Protein AF-A0A6P2ASH5-F1 (afdb_monomer)

Nearest PDB structures (foldseek):
  7k5j-assembly4_K  TM=8.469E-01  e=1.329E-07  Saccharomyces cerevisiae S288C
  7k5j-assembly8_A  TM=7.731E-01  e=1.061E-07  Saccharomyces cerevisiae S288C
  4nnj-assembly1_C  TM=7.792E-01  e=5.738E-07  Saccharomyces cerevisiae S288C
  5tr4-assembly2_C  TM=7.920E-01  e=8.508E-07  Saccharomyces cerevisiae S288C
  5l6j-assembly2_C  TM=8.162E-01  e=6.071E-07  Saccharomyces cerevisiae S288C

Foldseek 3Di:
DPPPAFAEEEEEPAAVVQQCVQAVVVLVVLKKFWFWWKADWDQDPNGTHHYTYHGDHQDPPWDIGNQDTDRDVVSNVLVQVVVCVQCVVGPMDGQAMEIEHSDQDPDDDPVRFVVQQVVCLVPKHKYWYFGDPVVDTDIWIKIWHQDPVRGIGIDTGHYDHDHVVNVVVVLVLVVQDDAPPDPPVVVVLVVVLCVVLVVVQKDWDFDQHSPHTKIKIAHPVARQWIWIWGWDDDPNATWIWIWTGHPVGTDPGTATQDSDDGNVRVNVVSVCSRPDPADFHHDPDDQWGWGDDPPKTWTFHDPVVVVVCVVPVPVVVVQVPPDDDDDDPPDQDFDPDDDPDDTTTDIDDDDDDQAFDFDQDPVGTDGHRDDPDPPPPPDDLQCLVVVLVPPPLLVLQLPAEEEEEDCKLQRLLLCLLSVSSNHAYEYEDQDADDPVRVPPRHPDPDRPVVRGPHRSQVVSQVVCCVNNVDRRYHYDHDDCAPDPVNLVVVVVRVGLEYEYEDQDPRSQQLVQLSCQLSQHKYWYWFAADLLQKIKIFTFGRDLFTATPQLLVVVVVPDDDDPPDDPSVGTQDDDDPDPPDRSHHHNVSSVVNSVVVSVVVSVCSSPPCSSVRPSAWDDDPRDIERMKMFGQDAPGPPHNDGRDMDGDYRGHDQPRCPSHPPHPPNDSVSVVVVVVVVVVVD

Structure (mmCIF, N/CA/C/O backbone):
data_AF-A0A6P2ASH5-F1
#
_entry.id   AF-A0A6P2ASH5-F1
#
loop_
_atom_site.group_PDB
_atom_site.id
_atom_site.type_symbol
_atom_site.label_atom_id
_atom_site.label_alt_id
_atom_site.label_comp_id
_atom_site.label_asym_id
_atom_site.label_entity_id
_atom_site.label_seq_id
_atom_site.pdbx_PDB_ins_code
_atom_site.Cartn_x
_atom_site.Cartn_y
_atom_site.Cartn_z
_atom_site.occupancy
_atom_site.B_iso_or_equiv
_atom_site.auth_seq_id
_atom_site.auth_comp_id
_atom_site.auth_asym_id
_atom_site.auth_atom_id
_atom_site.pdbx_PDB_model_num
ATOM 1 N N . MET A 1 1 ? 8.511 6.730 -47.622 1.00 38.94 1 MET A N 1
ATOM 2 C CA . MET A 1 1 ? 9.265 5.810 -46.750 1.00 38.94 1 MET A CA 1
ATOM 3 C C . MET A 1 1 ? 8.670 5.969 -45.369 1.00 38.94 1 MET A C 1
ATOM 5 O O . MET A 1 1 ? 8.636 7.097 -44.895 1.00 38.94 1 MET A O 1
ATOM 9 N N . ALA A 1 2 ? 8.072 4.917 -44.807 1.00 38.25 2 ALA A N 1
ATOM 10 C CA . ALA A 1 2 ? 7.620 4.960 -43.418 1.00 38.25 2 ALA A CA 1
ATOM 11 C C . ALA A 1 2 ? 8.840 5.288 -42.546 1.00 38.25 2 ALA A C 1
ATOM 13 O O . ALA A 1 2 ? 9.913 4.745 -42.810 1.00 38.25 2 ALA A O 1
ATOM 14 N N . ASN A 1 3 ? 8.702 6.201 -41.583 1.00 40.28 3 ASN A N 1
ATOM 15 C CA . ASN A 1 3 ? 9.733 6.422 -40.574 1.00 40.28 3 ASN A CA 1
ATOM 16 C C . ASN A 1 3 ? 9.915 5.090 -39.843 1.00 40.28 3 ASN A C 1
ATOM 18 O O . ASN A 1 3 ? 9.105 4.753 -38.987 1.00 40.28 3 ASN A O 1
ATOM 22 N N . SER A 1 4 ? 10.906 4.292 -40.245 1.00 49.91 4 SER A N 1
ATOM 23 C CA . SER A 1 4 ? 11.266 3.083 -39.520 1.00 49.91 4 SER A CA 1
ATOM 24 C C . SER A 1 4 ? 11.821 3.557 -38.188 1.00 49.91 4 SER A C 1
ATOM 26 O O . SER A 1 4 ? 12.949 4.056 -38.131 1.00 49.91 4 SER A O 1
ATOM 28 N N . GLU A 1 5 ? 10.992 3.506 -37.153 1.00 69.44 5 GLU A N 1
ATOM 29 C CA . GLU A 1 5 ? 11.407 3.842 -35.802 1.00 69.44 5 GLU A CA 1
ATOM 30 C C . GLU A 1 5 ? 12.643 3.005 -35.458 1.00 69.44 5 GLU A C 1
ATOM 32 O O . GLU A 1 5 ? 12.736 1.816 -35.784 1.00 69.44 5 GLU A O 1
ATOM 37 N N . LEU A 1 6 ? 13.659 3.672 -34.908 1.00 67.50 6 LEU A N 1
ATOM 38 C CA . LEU A 1 6 ? 14.880 3.003 -34.484 1.00 67.50 6 LEU A CA 1
ATOM 39 C C . LEU A 1 6 ? 14.517 1.944 -33.430 1.00 67.50 6 LEU A C 1
ATOM 41 O O . LEU A 1 6 ? 13.586 2.154 -32.652 1.00 67.50 6 LEU A O 1
ATOM 45 N N . PRO A 1 7 ? 15.229 0.807 -33.390 1.00 69.62 7 PRO A N 1
ATOM 46 C CA . PRO A 1 7 ? 14.965 -0.224 -32.404 1.00 69.62 7 PRO A CA 1
ATOM 47 C C . PRO A 1 7 ? 15.215 0.376 -31.021 1.00 69.62 7 PRO A C 1
ATOM 49 O O . PRO A 1 7 ? 16.214 1.075 -30.812 1.00 69.62 7 PRO A O 1
ATOM 52 N N . GLU A 1 8 ? 14.281 0.148 -30.100 1.00 84.56 8 GLU A N 1
ATOM 53 C CA . GLU A 1 8 ? 14.377 0.675 -28.744 1.00 84.56 8 GLU A CA 1
ATOM 54 C C . GLU A 1 8 ? 15.183 -0.300 -27.881 1.00 84.56 8 GLU A C 1
ATOM 56 O O . GLU A 1 8 ? 14.834 -1.476 -27.721 1.00 84.56 8 GLU A O 1
ATOM 61 N N . VAL A 1 9 ? 16.301 0.205 -27.362 1.00 92.12 9 VAL A N 1
ATOM 62 C CA . VAL A 1 9 ? 17.161 -0.490 -26.408 1.00 92.12 9 VAL A CA 1
ATOM 63 C C . VAL A 1 9 ? 16.927 0.130 -25.040 1.00 92.12 9 VAL A C 1
ATOM 65 O O . VAL A 1 9 ? 17.203 1.312 -24.815 1.00 92.12 9 VAL A O 1
ATOM 68 N N . ILE A 1 10 ? 16.424 -0.684 -24.123 1.00 90.81 10 ILE A N 1
ATOM 69 C CA . ILE A 1 10 ? 16.187 -0.306 -22.739 1.00 90.81 10 ILE A CA 1
ATOM 70 C C . ILE A 1 10 ? 17.302 -0.906 -21.895 1.00 90.81 10 ILE A C 1
ATOM 72 O O . ILE A 1 10 ? 17.495 -2.119 -21.886 1.00 90.81 10 ILE A O 1
ATOM 76 N N . ILE A 1 11 ? 18.045 -0.064 -21.184 1.00 91.56 11 ILE A N 1
ATOM 77 C CA . ILE A 1 11 ? 19.133 -0.500 -20.309 1.00 91.56 11 ILE A CA 1
ATOM 78 C C . ILE A 1 11 ? 18.736 -0.230 -18.871 1.00 91.56 11 ILE A C 1
ATOM 80 O O . ILE A 1 11 ? 18.452 0.904 -18.492 1.00 91.56 11 ILE A O 1
ATOM 84 N N . SER A 1 12 ? 18.774 -1.271 -18.051 1.00 90.25 12 SER A N 1
ATOM 85 C CA . SER A 1 12 ? 18.621 -1.132 -16.610 1.00 90.25 12 SER A CA 1
ATOM 86 C C . SER A 1 12 ? 19.752 -0.273 -16.021 1.00 90.25 12 SER A C 1
ATOM 88 O O . SER A 1 12 ? 20.924 -0.377 -16.399 1.00 90.25 12 SER A O 1
ATOM 90 N N . GLN A 1 13 ? 19.431 0.551 -15.025 1.00 84.62 13 GLN A N 1
ATOM 91 C CA . GLN A 1 13 ? 20.428 1.280 -14.235 1.00 84.62 13 GLN A CA 1
ATOM 92 C C . GLN A 1 13 ? 21.502 0.344 -13.644 1.00 84.62 13 GLN A C 1
ATOM 94 O O . GLN A 1 13 ? 22.673 0.726 -13.532 1.00 84.62 13 GLN A O 1
ATOM 99 N N . HIS A 1 14 ? 21.123 -0.893 -13.303 1.00 85.62 14 HIS A N 1
ATOM 100 C CA . HIS A 1 14 ? 22.041 -1.923 -12.823 1.00 85.62 14 HIS A CA 1
ATOM 101 C C . HIS A 1 14 ? 23.102 -2.282 -13.874 1.00 85.62 14 HIS A C 1
ATOM 103 O O . HIS A 1 14 ? 24.295 -2.145 -13.592 1.00 85.62 14 HIS A O 1
ATOM 109 N N . ALA A 1 15 ? 22.689 -2.649 -15.094 1.00 90.31 15 ALA A N 1
ATOM 110 C CA . ALA A 1 15 ? 23.608 -2.968 -16.186 1.00 90.31 15 ALA A CA 1
ATOM 111 C C . ALA A 1 15 ? 24.529 -1.786 -16.521 1.00 90.31 15 ALA A C 1
ATOM 113 O O . ALA A 1 15 ? 25.746 -1.954 -16.601 1.00 90.31 15 ALA A O 1
ATOM 114 N N . ALA A 1 16 ? 23.979 -0.570 -16.620 1.00 86.69 16 ALA A N 1
ATOM 115 C CA . ALA A 1 16 ? 24.770 0.636 -16.877 1.00 86.69 16 ALA A CA 1
ATOM 116 C C . ALA A 1 16 ? 25.837 0.873 -15.786 1.00 86.69 16 ALA A C 1
ATOM 118 O O . ALA A 1 16 ? 26.987 1.215 -16.076 1.00 86.69 16 ALA A O 1
ATOM 119 N N . THR A 1 17 ? 25.481 0.634 -14.520 1.00 83.88 17 THR A N 1
ATOM 120 C CA . THR A 1 17 ? 26.409 0.747 -13.386 1.00 83.88 17 THR A CA 1
ATOM 121 C C . THR A 1 17 ? 27.491 -0.333 -13.421 1.00 83.88 17 THR A C 1
ATOM 123 O O . THR A 1 17 ? 28.656 -0.034 -13.145 1.00 83.88 17 THR A O 1
ATOM 126 N N . GLN A 1 18 ? 27.132 -1.579 -13.745 1.00 89.06 18 GLN A N 1
ATOM 127 C CA . GLN A 1 18 ? 28.085 -2.684 -13.888 1.00 89.06 18 GLN A CA 1
ATOM 128 C C . GLN A 1 18 ? 29.097 -2.395 -14.995 1.00 89.06 18 GLN A C 1
ATOM 130 O O . GLN A 1 18 ? 30.297 -2.449 -14.729 1.00 89.06 18 GLN A O 1
ATOM 135 N N . MET A 1 19 ? 28.631 -1.977 -16.176 1.00 89.00 19 MET A N 1
ATOM 136 C CA . MET A 1 19 ? 29.496 -1.586 -17.293 1.00 89.00 19 MET A CA 1
ATOM 137 C C . MET A 1 19 ? 30.523 -0.531 -16.874 1.00 89.00 19 MET A C 1
ATOM 139 O O . MET A 1 19 ? 31.724 -0.702 -17.087 1.00 89.00 19 MET A O 1
ATOM 143 N N . TYR A 1 20 ? 30.070 0.543 -16.218 1.00 85.50 20 TYR A N 1
ATOM 144 C CA . TYR A 1 20 ? 30.973 1.599 -15.769 1.00 85.50 20 TYR A CA 1
ATOM 145 C C . TYR A 1 20 ? 31.997 1.089 -14.749 1.00 85.50 20 TYR A C 1
ATOM 147 O O . TYR A 1 20 ? 33.188 1.380 -14.862 1.00 85.50 20 TYR A O 1
ATOM 155 N N . ARG A 1 21 ? 31.560 0.303 -13.757 1.00 85.19 21 ARG A N 1
ATOM 156 C CA . ARG A 1 21 ? 32.452 -0.252 -12.725 1.00 85.19 21 ARG A CA 1
ATOM 157 C C . ARG A 1 21 ? 33.502 -1.190 -13.306 1.00 85.19 21 ARG A C 1
ATOM 159 O O . ARG A 1 21 ? 34.642 -1.152 -12.850 1.00 85.19 21 ARG A O 1
ATOM 166 N N . VAL A 1 22 ? 33.113 -2.010 -14.278 1.00 85.62 22 VAL A N 1
ATOM 167 C CA . VAL A 1 22 ? 33.999 -2.947 -14.971 1.00 85.62 22 VAL A CA 1
ATOM 168 C C . VAL A 1 22 ? 35.064 -2.198 -15.763 1.00 85.62 22 VAL A C 1
ATOM 170 O O . VAL A 1 22 ? 36.247 -2.512 -15.650 1.00 85.62 22 VAL A O 1
ATOM 173 N N . ALA A 1 23 ? 34.667 -1.166 -16.502 1.00 84.50 23 ALA A N 1
ATOM 174 C CA . ALA A 1 23 ? 35.588 -0.427 -17.350 1.00 84.50 23 ALA A CA 1
ATOM 175 C C . ALA A 1 23 ? 36.485 0.549 -16.578 1.00 84.50 23 ALA A C 1
ATOM 177 O O . ALA A 1 23 ? 37.632 0.776 -16.965 1.00 84.50 23 ALA A O 1
ATOM 178 N N . HIS A 1 24 ? 36.005 1.117 -15.467 1.00 84.12 24 HIS A N 1
ATOM 179 C CA . HIS A 1 24 ? 36.693 2.191 -14.746 1.00 84.12 24 HIS A CA 1
ATOM 180 C C . HIS A 1 24 ? 38.180 1.906 -14.429 1.00 84.12 24 HIS A C 1
ATOM 182 O O . HIS A 1 24 ? 39.006 2.776 -14.701 1.00 84.12 24 HIS A O 1
ATOM 188 N N . PRO A 1 25 ? 38.591 0.722 -13.924 1.00 84.00 25 PRO A N 1
ATOM 189 C CA . PRO A 1 25 ? 40.005 0.413 -13.679 1.00 84.00 25 PRO A CA 1
ATOM 190 C C . PRO A 1 25 ? 40.900 0.421 -14.929 1.00 84.00 25 PRO A C 1
ATOM 192 O O . PRO A 1 25 ? 42.109 0.626 -14.808 1.00 84.00 25 PRO A O 1
ATOM 195 N N . TYR A 1 26 ? 40.325 0.182 -16.108 1.00 85.81 26 TYR A N 1
ATOM 196 C CA . TYR A 1 26 ? 41.030 0.073 -17.387 1.00 85.81 26 TYR A CA 1
ATOM 197 C C . TYR A 1 26 ? 41.121 1.419 -18.103 1.00 85.81 26 TYR A C 1
ATOM 199 O O . TYR A 1 26 ? 42.148 1.715 -18.714 1.00 85.81 26 TYR A O 1
ATOM 207 N N . LEU A 1 27 ? 40.115 2.280 -17.924 1.00 81.50 27 LEU A N 1
ATOM 208 C CA . LEU A 1 27 ? 40.122 3.644 -18.456 1.00 81.50 27 LEU A CA 1
ATOM 209 C C . LEU A 1 27 ? 41.317 4.452 -17.952 1.00 81.50 27 LEU A C 1
ATOM 211 O O . LEU A 1 27 ? 41.993 5.107 -18.740 1.00 81.50 27 LEU A O 1
ATOM 215 N N . HIS A 1 28 ? 41.656 4.330 -16.664 1.00 80.81 28 HIS A N 1
ATOM 216 C CA . HIS A 1 28 ? 42.845 4.979 -16.087 1.00 80.81 28 HIS A CA 1
ATOM 217 C C . HIS A 1 28 ? 44.167 4.483 -16.687 1.00 80.81 28 HIS A C 1
ATOM 219 O O . HIS A 1 28 ? 45.197 5.131 -16.528 1.00 80.81 28 HIS A O 1
ATOM 225 N N . ARG A 1 29 ? 44.153 3.330 -17.364 1.00 85.50 29 ARG A N 1
ATOM 226 C CA . ARG A 1 29 ? 45.315 2.737 -18.039 1.00 85.50 29 ARG A CA 1
ATOM 227 C C . ARG A 1 29 ? 45.323 3.006 -19.543 1.00 85.50 29 ARG A C 1
ATOM 229 O O . ARG A 1 29 ? 46.215 2.514 -20.225 1.00 85.50 29 ARG A O 1
ATOM 236 N N . GLY A 1 30 ? 44.345 3.755 -20.054 1.00 87.81 30 GLY A N 1
ATOM 237 C CA . GLY A 1 30 ? 44.197 3.999 -21.485 1.00 87.81 30 GLY A CA 1
ATOM 238 C C . GLY A 1 30 ? 43.852 2.736 -22.277 1.00 87.81 30 GLY A C 1
ATOM 239 O O . GLY A 1 30 ? 44.248 2.632 -23.432 1.00 87.81 30 GLY A O 1
ATOM 240 N N . LEU A 1 31 ? 43.169 1.769 -21.656 1.00 90.62 31 LEU A N 1
ATOM 241 C CA . LEU A 1 31 ? 42.756 0.521 -22.297 1.00 90.62 31 LEU A CA 1
ATOM 242 C C . LEU A 1 31 ? 41.249 0.506 -22.528 1.00 90.62 31 LEU A C 1
ATOM 244 O O . LEU A 1 31 ? 40.476 0.925 -21.664 1.00 90.62 31 LEU A O 1
ATOM 248 N N . GLU A 1 32 ? 40.857 -0.032 -23.673 1.00 89.25 32 GLU A N 1
ATOM 249 C CA . GLU A 1 32 ? 39.485 -0.387 -23.978 1.00 89.25 32 GLU A CA 1
ATOM 250 C C . GLU A 1 32 ? 39.079 -1.631 -23.191 1.00 89.25 32 GLU A C 1
ATOM 252 O O . GLU A 1 32 ? 39.828 -2.609 -23.095 1.00 89.25 32 GLU A O 1
ATOM 257 N N . CYS A 1 33 ? 37.912 -1.570 -22.560 1.00 92.31 33 CYS A N 1
ATOM 258 C CA . CYS A 1 33 ? 37.443 -2.636 -21.691 1.00 92.31 33 CYS A CA 1
ATOM 259 C C . CYS A 1 33 ? 35.922 -2.653 -21.606 1.00 92.31 33 CYS A C 1
ATOM 261 O O . CYS A 1 33 ? 35.272 -1.604 -21.638 1.00 92.31 33 CYS A O 1
ATOM 263 N N . GLY A 1 34 ? 35.374 -3.853 -21.460 1.00 92.44 34 GLY A N 1
ATOM 264 C CA . GLY A 1 34 ? 33.948 -4.096 -21.448 1.00 92.44 34 GLY A CA 1
ATOM 265 C C . GLY A 1 34 ? 33.577 -5.467 -20.906 1.00 92.44 34 GLY A C 1
ATOM 266 O O . GLY A 1 34 ? 34.338 -6.103 -20.182 1.00 92.44 34 GLY A O 1
ATOM 267 N N . GLY A 1 35 ? 32.399 -5.935 -21.280 1.00 94.19 35 GLY A N 1
ATOM 268 C CA . GLY A 1 35 ? 31.921 -7.273 -20.977 1.00 94.19 35 GLY A CA 1
ATOM 269 C C . GLY A 1 35 ? 30.685 -7.607 -21.796 1.00 94.19 35 GLY A C 1
ATOM 270 O O . GLY A 1 35 ? 30.110 -6.748 -22.465 1.00 94.19 35 GLY A O 1
ATOM 271 N N . HIS A 1 36 ? 30.269 -8.866 -21.736 1.00 95.69 36 HIS A N 1
ATOM 272 C CA . HIS A 1 36 ? 29.026 -9.302 -22.360 1.00 95.69 36 HIS A CA 1
ATOM 273 C C . HIS A 1 36 ? 27.814 -8.631 -21.704 1.00 95.69 36 HIS A C 1
ATOM 275 O O . HIS A 1 36 ? 27.803 -8.355 -20.502 1.00 95.69 36 HIS A O 1
ATOM 281 N N . LEU A 1 37 ? 26.785 -8.392 -22.506 1.00 95.94 37 LEU A N 1
ATOM 282 C CA . LEU A 1 37 ? 25.501 -7.838 -22.107 1.00 95.94 37 LEU A CA 1
ATOM 283 C C . LEU A 1 37 ? 24.463 -8.947 -22.080 1.00 95.94 37 LEU A C 1
ATOM 285 O O . LEU A 1 37 ? 24.343 -9.712 -23.038 1.00 95.94 37 LEU A O 1
ATOM 289 N N . TYR A 1 38 ? 23.670 -8.981 -21.016 1.00 96.50 38 TYR A N 1
ATOM 290 C CA . TYR A 1 38 ? 22.671 -10.019 -20.795 1.00 96.50 38 TYR A CA 1
ATOM 291 C C . TYR A 1 38 ? 21.292 -9.413 -20.582 1.00 96.50 38 TYR A C 1
ATOM 293 O O . TYR A 1 38 ? 21.149 -8.359 -19.952 1.00 96.50 38 TYR A O 1
ATOM 301 N N . GLY A 1 39 ? 20.267 -10.102 -21.066 1.00 95.69 39 GLY A N 1
ATOM 302 C CA . GLY A 1 39 ? 18.879 -9.724 -20.834 1.00 95.69 39 GLY A CA 1
ATOM 303 C C . GLY A 1 39 ? 17.930 -10.472 -21.761 1.00 95.69 39 GLY A C 1
ATOM 304 O O . GLY A 1 39 ? 18.126 -11.663 -21.966 1.00 95.69 39 GLY A O 1
ATOM 305 N N . ALA A 1 40 ? 16.923 -9.791 -22.314 1.00 93.75 40 ALA A N 1
ATOM 306 C CA . ALA A 1 40 ? 15.916 -10.403 -23.179 1.00 93.75 40 ALA A CA 1
ATOM 307 C C . ALA A 1 40 ? 15.584 -9.553 -24.416 1.00 93.75 40 ALA A C 1
ATOM 309 O O . ALA A 1 40 ? 15.693 -8.324 -24.407 1.00 93.75 40 ALA A O 1
ATOM 310 N N . ARG A 1 41 ? 15.108 -10.219 -25.473 1.00 91.12 41 ARG A N 1
ATOM 311 C CA . ARG A 1 41 ? 14.463 -9.586 -26.633 1.00 91.12 41 ARG A CA 1
ATOM 312 C C . ARG A 1 41 ? 12.990 -9.970 -26.642 1.00 91.12 41 ARG A C 1
ATOM 314 O O . ARG A 1 41 ? 12.673 -11.156 -26.660 1.00 91.12 41 ARG A O 1
ATOM 321 N N . VAL A 1 42 ? 12.098 -8.985 -26.627 1.00 88.19 42 VAL A N 1
ATOM 322 C CA . VAL A 1 42 ? 10.649 -9.205 -26.500 1.00 88.19 42 VAL A CA 1
ATOM 323 C C . VAL A 1 42 ? 9.920 -8.498 -27.636 1.00 88.19 42 VAL A C 1
ATOM 325 O O . VAL A 1 42 ? 10.263 -7.374 -27.993 1.00 88.19 42 VAL A O 1
ATOM 328 N N . GLN A 1 43 ? 8.911 -9.152 -28.213 1.00 86.38 43 GLN A N 1
ATOM 329 C CA . GLN A 1 43 ? 8.007 -8.510 -29.168 1.00 86.38 43 GLN A CA 1
ATOM 330 C C . GLN A 1 43 ? 6.916 -7.751 -28.409 1.00 86.38 43 GLN A C 1
ATOM 332 O O . GLN A 1 43 ? 6.123 -8.362 -27.695 1.00 86.38 43 GLN A O 1
ATOM 337 N N . VAL A 1 44 ? 6.843 -6.435 -28.591 1.00 79.69 44 VAL A N 1
ATOM 338 C CA . VAL A 1 44 ? 5.809 -5.569 -28.012 1.00 79.69 44 VAL A CA 1
ATOM 339 C C . VAL A 1 44 ? 5.139 -4.817 -29.154 1.00 79.69 44 VAL A C 1
ATOM 341 O O . VAL A 1 44 ? 5.796 -4.100 -29.898 1.00 79.69 44 VAL A O 1
ATOM 344 N N . ALA A 1 45 ? 3.833 -5.033 -29.343 1.00 83.62 45 ALA A N 1
ATOM 345 C CA . ALA A 1 45 ? 3.049 -4.406 -30.417 1.00 83.62 45 ALA A CA 1
ATOM 346 C C . ALA A 1 45 ? 3.652 -4.558 -31.838 1.00 83.62 45 ALA A C 1
ATOM 348 O O . ALA A 1 45 ? 3.484 -3.690 -32.689 1.00 83.62 45 ALA A O 1
ATOM 349 N N . GLY A 1 46 ? 4.344 -5.673 -32.110 1.00 82.81 46 GLY A N 1
ATOM 350 C CA . GLY A 1 46 ? 4.993 -5.937 -33.403 1.00 82.81 46 GLY A CA 1
ATOM 351 C C . GLY A 1 46 ? 6.380 -5.305 -33.570 1.00 82.81 46 GLY A C 1
ATOM 352 O O . GLY A 1 46 ? 6.977 -5.443 -34.636 1.00 82.81 46 GLY A O 1
ATOM 353 N N . GLN A 1 47 ? 6.906 -4.650 -32.534 1.00 82.56 47 GLN A N 1
ATOM 354 C CA . GLN A 1 47 ? 8.270 -4.138 -32.480 1.00 82.56 47 GLN A CA 1
ATOM 355 C C . GLN A 1 47 ? 9.131 -5.010 -31.563 1.00 82.56 47 GLN A C 1
ATOM 357 O O . GLN A 1 47 ? 8.714 -5.410 -30.476 1.00 82.56 47 GLN A O 1
ATOM 362 N N . THR A 1 48 ? 10.362 -5.287 -31.991 1.00 84.75 48 THR A N 1
ATOM 363 C CA . THR A 1 48 ? 11.345 -5.974 -31.145 1.00 84.75 48 THR A CA 1
ATOM 364 C C . THR A 1 48 ? 11.971 -4.966 -30.191 1.00 84.75 48 THR A C 1
ATOM 366 O O . THR A 1 48 ? 12.681 -4.061 -30.629 1.00 84.75 48 THR A O 1
ATOM 369 N N . MET A 1 49 ? 11.728 -5.134 -28.896 1.00 88.50 49 MET A N 1
ATOM 370 C CA . MET A 1 49 ? 12.379 -4.375 -27.832 1.00 88.50 49 MET A CA 1
ATOM 371 C C . MET A 1 49 ? 13.525 -5.194 -27.243 1.00 88.50 49 MET A C 1
ATOM 373 O O . MET A 1 49 ? 13.388 -6.401 -27.024 1.00 88.50 49 MET A O 1
ATOM 377 N N . THR A 1 50 ? 14.658 -4.541 -26.986 1.00 92.81 50 THR A N 1
ATOM 378 C CA . THR A 1 50 ? 15.835 -5.182 -26.385 1.00 92.81 50 THR A CA 1
ATOM 379 C C . THR A 1 50 ? 16.059 -4.637 -24.981 1.00 92.81 50 THR A C 1
ATOM 381 O O . THR A 1 50 ? 16.287 -3.441 -24.820 1.00 92.81 50 THR A O 1
ATOM 384 N N . PHE A 1 51 ? 16.020 -5.511 -23.977 1.00 93.31 51 PHE A N 1
ATOM 385 C CA . PHE A 1 51 ? 16.193 -5.166 -22.566 1.00 93.31 51 PHE A CA 1
ATOM 386 C C . PHE A 1 51 ? 17.550 -5.646 -22.065 1.00 93.31 51 PHE A C 1
ATOM 388 O O . PHE A 1 51 ? 17.786 -6.849 -22.017 1.00 93.31 51 PHE A O 1
ATOM 395 N N . VAL A 1 52 ? 18.428 -4.730 -21.661 1.00 94.81 52 VAL A N 1
ATOM 396 C CA . VAL A 1 52 ? 19.750 -5.028 -21.096 1.00 94.81 52 VAL A CA 1
ATOM 397 C C . VAL A 1 52 ? 19.699 -4.927 -19.575 1.00 94.81 52 VAL A C 1
ATOM 399 O O . VAL A 1 52 ? 19.538 -3.853 -18.993 1.00 94.81 52 VAL A O 1
ATOM 402 N N . MET A 1 53 ? 19.860 -6.069 -18.922 1.00 92.50 53 MET A N 1
ATOM 403 C CA . MET A 1 53 ? 19.521 -6.274 -17.512 1.00 92.50 53 MET A CA 1
ATOM 404 C C . MET A 1 53 ? 20.764 -6.454 -16.645 1.00 92.50 53 MET A C 1
ATOM 406 O O . MET A 1 53 ? 20.784 -6.042 -15.488 1.00 92.50 53 MET A O 1
ATOM 410 N N . ALA A 1 54 ? 21.827 -7.007 -17.226 1.00 93.75 54 ALA A N 1
ATOM 411 C CA . ALA A 1 54 ? 23.121 -7.150 -16.578 1.00 93.75 54 ALA A CA 1
ATOM 412 C C . ALA A 1 54 ? 24.265 -6.962 -17.581 1.00 93.75 54 ALA A C 1
ATOM 414 O O . ALA A 1 54 ? 24.097 -7.143 -18.789 1.00 93.75 54 ALA A O 1
ATOM 415 N N . ALA A 1 55 ? 25.443 -6.631 -17.060 1.00 94.69 55 ALA A N 1
ATOM 416 C CA . ALA A 1 55 ? 26.698 -6.613 -17.795 1.00 94.69 55 ALA A CA 1
ATOM 417 C C . ALA A 1 55 ? 27.761 -7.414 -17.034 1.00 94.69 55 ALA A C 1
ATOM 419 O O . ALA A 1 55 ? 27.921 -7.269 -15.820 1.00 94.69 55 ALA A O 1
ATOM 420 N N . GLY A 1 56 ? 28.472 -8.273 -17.757 1.00 92.19 56 GLY A N 1
ATOM 421 C CA . GLY A 1 56 ? 29.535 -9.116 -17.219 1.00 92.19 56 GLY A CA 1
ATOM 422 C C . GLY A 1 56 ? 30.867 -8.384 -17.099 1.00 92.19 56 GLY A C 1
ATOM 423 O O . GLY A 1 56 ? 31.017 -7.230 -17.503 1.00 92.19 56 GLY A O 1
ATOM 424 N N . THR A 1 57 ? 31.858 -9.082 -16.554 1.00 92.25 57 THR A N 1
ATOM 425 C CA . THR A 1 57 ? 33.258 -8.643 -16.574 1.00 92.25 57 THR A CA 1
ATOM 426 C C . THR A 1 57 ? 33.917 -9.035 -17.912 1.00 92.25 57 THR A C 1
ATOM 428 O O . THR A 1 57 ? 33.325 -9.796 -18.685 1.00 92.25 57 THR A O 1
ATOM 431 N N . PRO A 1 58 ? 35.136 -8.546 -18.217 1.00 92.56 58 PRO A N 1
ATOM 432 C CA . PRO A 1 58 ? 35.861 -8.927 -19.428 1.00 92.56 58 PRO A CA 1
ATOM 433 C C . PRO A 1 58 ? 36.124 -10.437 -19.468 1.00 92.56 58 PRO A C 1
ATOM 435 O O . PRO A 1 58 ? 36.104 -11.050 -20.530 1.00 92.56 58 PRO A O 1
ATOM 438 N N . GLY A 1 59 ? 36.337 -11.028 -18.291 1.00 92.44 59 GLY A N 1
ATOM 439 C CA . GLY A 1 59 ? 36.853 -12.375 -18.109 1.00 92.44 59 GLY A CA 1
ATOM 440 C C . GLY A 1 59 ? 38.385 -12.438 -18.185 1.00 92.44 59 GLY A C 1
ATOM 441 O O . GLY A 1 59 ? 39.043 -11.499 -18.646 1.00 92.44 59 GLY A O 1
ATOM 442 N N . PRO A 1 60 ? 38.989 -13.524 -17.680 1.00 90.12 60 PRO A N 1
ATOM 443 C CA . PRO A 1 60 ? 40.436 -13.637 -17.512 1.00 90.12 60 PRO A CA 1
ATOM 444 C C . PRO A 1 60 ? 41.211 -13.716 -18.833 1.00 90.12 60 PRO A C 1
ATOM 446 O O . PRO A 1 60 ? 42.392 -13.367 -18.851 1.00 90.12 60 PRO A O 1
ATOM 449 N N . LYS A 1 61 ? 40.578 -14.162 -19.928 1.00 92.00 61 LYS A N 1
ATOM 450 C CA . LYS A 1 61 ? 41.199 -14.228 -21.262 1.00 92.00 61 LYS A CA 1
ATOM 451 C C . LYS A 1 61 ? 40.814 -13.061 -22.172 1.00 92.00 61 LYS A C 1
ATOM 453 O O . LYS A 1 61 ? 41.130 -13.106 -23.359 1.00 92.00 61 LYS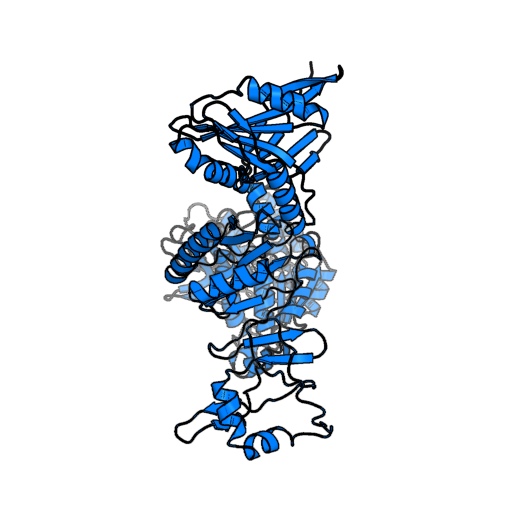 A O 1
ATOM 458 N N . ALA A 1 62 ? 40.152 -12.030 -21.643 1.00 92.88 62 ALA A N 1
ATOM 459 C CA . ALA A 1 62 ? 39.833 -10.852 -22.434 1.00 92.88 62 ALA A CA 1
ATOM 460 C C . ALA A 1 62 ? 41.089 -10.153 -22.944 1.00 92.88 62 ALA A C 1
ATOM 462 O O . ALA A 1 62 ? 42.099 -10.024 -22.245 1.00 92.88 62 ALA A O 1
ATOM 463 N N . VAL A 1 63 ? 40.976 -9.626 -24.156 1.00 92.81 63 VAL A N 1
ATOM 464 C CA . VAL A 1 63 ? 41.998 -8.789 -24.767 1.00 92.81 63 VAL A CA 1
ATOM 465 C C . VAL A 1 63 ? 41.555 -7.339 -24.617 1.00 92.81 63 VAL A C 1
ATOM 467 O O . VAL A 1 63 ? 40.604 -6.901 -25.253 1.00 92.81 63 VAL A O 1
ATOM 470 N N . CYS A 1 64 ? 42.252 -6.596 -23.759 1.00 93.00 64 CYS A N 1
ATOM 471 C CA . CYS A 1 64 ? 42.038 -5.165 -23.549 1.00 93.00 64 CYS A CA 1
ATOM 472 C C . CYS A 1 64 ? 43.253 -4.398 -24.069 1.00 93.00 64 CYS A C 1
ATOM 474 O O . CYS A 1 64 ? 44.317 -4.423 -23.443 1.00 93.00 64 CYS A O 1
ATOM 476 N N . THR A 1 65 ? 43.113 -3.717 -25.205 1.00 90.56 65 THR A N 1
ATOM 477 C CA . THR A 1 65 ? 44.165 -2.865 -25.775 1.00 90.56 65 THR A CA 1
ATOM 478 C C . THR A 1 65 ? 43.689 -1.414 -25.850 1.00 90.56 65 THR A C 1
ATOM 480 O O . THR A 1 65 ? 42.507 -1.149 -25.664 1.00 90.56 65 THR A O 1
ATOM 483 N N . PRO A 1 66 ? 44.566 -0.434 -26.119 1.00 87.69 66 PRO A N 1
ATOM 484 C CA . PRO A 1 66 ? 44.127 0.944 -26.347 1.00 87.69 66 PRO A CA 1
ATOM 485 C C . PRO A 1 66 ? 43.189 1.142 -27.550 1.00 87.69 66 PRO A C 1
ATOM 487 O O . PRO A 1 66 ? 42.604 2.216 -27.666 1.00 87.69 66 PRO A O 1
ATOM 490 N N . ALA A 1 67 ? 43.101 0.166 -28.460 1.00 83.25 67 ALA A N 1
ATOM 491 C CA . ALA A 1 67 ? 42.420 0.298 -29.750 1.00 83.25 67 ALA A CA 1
ATOM 492 C C . ALA A 1 67 ? 41.418 -0.827 -30.057 1.00 83.25 67 ALA A C 1
ATOM 494 O O . ALA A 1 67 ? 40.844 -0.830 -31.145 1.00 83.25 67 ALA A O 1
ATOM 495 N N . SER A 1 68 ? 41.291 -1.813 -29.170 1.00 86.06 68 SER A N 1
ATOM 496 C CA . SER A 1 68 ? 40.357 -2.919 -29.338 1.00 86.06 68 SER A CA 1
ATOM 497 C C . SER A 1 68 ? 40.041 -3.578 -28.002 1.00 86.06 68 SER A C 1
ATOM 499 O O . SER A 1 68 ? 40.926 -3.757 -27.150 1.00 86.06 68 SER A O 1
ATOM 501 N N . PHE A 1 69 ? 38.808 -4.050 -27.882 1.00 89.75 69 PHE A N 1
ATOM 502 C CA . PHE A 1 69 ? 38.363 -4.942 -26.828 1.00 89.75 69 PHE A CA 1
ATOM 503 C C . PHE A 1 69 ? 37.827 -6.251 -27.418 1.00 89.75 69 PHE A C 1
ATOM 505 O O . PHE A 1 69 ? 37.137 -6.260 -28.431 1.00 89.75 69 PHE A O 1
ATOM 512 N N . THR A 1 70 ? 38.155 -7.375 -26.786 1.00 88.69 70 THR A N 1
ATOM 513 C CA . THR A 1 70 ? 37.523 -8.669 -27.067 1.00 88.69 70 THR A CA 1
ATOM 514 C C . THR A 1 70 ? 37.245 -9.362 -25.745 1.00 88.69 70 THR A C 1
ATOM 516 O O . THR A 1 70 ? 38.164 -9.564 -24.943 1.00 88.69 70 THR A O 1
ATOM 519 N N . SER A 1 71 ? 35.981 -9.697 -25.499 1.00 89.88 71 SER A N 1
ATOM 520 C CA . SER A 1 71 ? 35.549 -10.390 -24.289 1.00 89.88 71 SER A CA 1
ATOM 521 C C . SER A 1 71 ? 35.984 -11.861 -24.284 1.00 89.88 71 SER A C 1
ATOM 523 O O . SER A 1 71 ? 36.182 -12.491 -25.322 1.00 89.88 71 SER A O 1
ATOM 525 N N . ASP A 1 72 ? 36.125 -12.440 -23.091 1.00 92.69 72 ASP A N 1
ATOM 526 C CA . ASP A 1 72 ? 36.304 -13.882 -22.922 1.00 92.69 72 ASP A CA 1
ATOM 527 C C . ASP A 1 72 ? 34.946 -14.586 -23.081 1.00 92.69 72 ASP A C 1
ATOM 529 O O . ASP A 1 72 ? 34.107 -14.554 -22.176 1.00 92.69 72 ASP A O 1
ATOM 533 N N . ALA A 1 73 ? 34.707 -15.190 -24.248 1.00 88.06 73 ALA A N 1
ATOM 534 C CA . ALA A 1 73 ? 33.436 -15.840 -24.581 1.00 88.06 73 ALA A CA 1
ATOM 535 C C . ALA A 1 73 ? 33.043 -16.938 -23.576 1.00 88.06 73 ALA A C 1
ATOM 537 O O . ALA A 1 73 ? 31.893 -16.996 -23.146 1.00 88.06 73 ALA A O 1
ATOM 538 N N . LEU A 1 74 ? 34.006 -17.754 -23.128 1.00 87.69 74 LEU A N 1
ATOM 539 C CA . LEU A 1 74 ? 33.751 -18.831 -22.162 1.00 87.69 74 LEU A CA 1
ATOM 540 C C . LEU A 1 74 ? 33.328 -18.271 -20.802 1.00 87.69 74 LEU A C 1
ATOM 542 O O . LEU A 1 74 ? 32.409 -18.791 -20.170 1.00 87.69 74 LEU A O 1
ATOM 546 N N . HIS A 1 75 ? 33.976 -17.190 -20.363 1.00 88.56 75 HIS A N 1
ATOM 547 C CA . HIS A 1 75 ? 33.576 -16.476 -19.149 1.00 88.56 75 HIS A CA 1
ATOM 548 C C . HIS A 1 75 ? 32.169 -15.883 -19.291 1.00 88.56 75 HIS A C 1
ATOM 550 O O . HIS A 1 75 ? 31.371 -15.930 -18.356 1.00 88.56 75 HIS A O 1
ATOM 556 N N . GLY A 1 76 ? 31.840 -15.377 -20.483 1.00 89.75 76 GLY A N 1
ATOM 557 C CA . GLY A 1 76 ? 30.504 -14.892 -20.814 1.00 89.75 76 GLY A CA 1
ATOM 558 C C . GLY A 1 76 ? 29.419 -15.963 -20.674 1.00 89.75 76 GLY A C 1
ATOM 559 O O . GLY A 1 76 ? 28.404 -15.752 -20.010 1.00 89.75 76 GLY A O 1
ATOM 560 N N . GLU A 1 77 ? 29.652 -17.150 -21.232 1.00 89.62 77 GLU A N 1
ATOM 561 C CA . GLU A 1 77 ? 28.726 -18.283 -21.124 1.00 89.62 77 GLU A CA 1
ATOM 562 C C . GLU A 1 77 ? 28.539 -18.758 -19.676 1.00 89.62 77 GLU A C 1
ATOM 564 O O . GLU A 1 77 ? 27.424 -19.073 -19.255 1.00 89.62 77 GLU A O 1
ATOM 569 N N . GLN A 1 78 ? 29.614 -18.798 -18.886 1.00 87.19 78 GLN A N 1
ATOM 570 C CA . GLN A 1 78 ? 29.543 -19.160 -17.465 1.00 87.19 78 GLN A CA 1
ATOM 571 C C . GLN A 1 78 ? 28.709 -18.155 -16.666 1.00 87.19 78 GLN A C 1
ATOM 573 O O . GLN A 1 78 ? 27.915 -18.535 -15.797 1.00 87.19 78 GLN A O 1
ATOM 578 N N . TRP A 1 79 ? 28.854 -16.872 -16.984 1.00 87.88 79 TRP A N 1
ATOM 579 C CA . TRP A 1 79 ? 28.066 -15.820 -16.365 1.00 87.88 79 TRP A CA 1
ATOM 580 C C . TRP A 1 79 ? 26.589 -15.896 -16.765 1.00 87.88 79 TRP A C 1
ATOM 582 O O . TRP A 1 79 ? 25.728 -15.783 -15.893 1.00 87.88 79 TRP A O 1
ATOM 592 N N . LEU A 1 80 ? 26.279 -16.176 -18.038 1.00 91.69 80 LEU A N 1
ATOM 593 C CA . LEU A 1 80 ? 24.903 -16.417 -18.492 1.00 91.69 80 LEU A CA 1
ATOM 594 C C . LEU A 1 80 ? 24.241 -17.534 -17.676 1.00 91.69 80 LEU A C 1
ATOM 596 O O . LEU A 1 80 ? 23.176 -17.321 -17.105 1.00 91.69 80 LEU A O 1
ATOM 600 N N . ARG A 1 81 ? 24.911 -18.684 -17.531 1.00 87.19 81 ARG A N 1
ATOM 601 C CA . ARG A 1 81 ? 24.401 -19.815 -16.730 1.00 87.19 81 ARG A CA 1
ATOM 602 C C . ARG A 1 81 ? 24.169 -19.450 -15.265 1.00 87.19 81 ARG A C 1
ATOM 604 O O . ARG A 1 81 ? 23.307 -20.021 -14.603 1.00 87.19 81 ARG A O 1
ATOM 611 N N . THR A 1 82 ? 24.962 -18.521 -14.736 1.00 82.62 82 THR A N 1
ATOM 612 C CA . THR A 1 82 ? 24.782 -18.012 -13.372 1.00 82.62 82 THR A CA 1
ATOM 613 C C . THR A 1 82 ? 23.515 -17.167 -13.279 1.00 82.62 82 THR A C 1
ATOM 615 O O . THR A 1 82 ? 22.731 -17.353 -12.352 1.00 82.62 82 THR A O 1
ATOM 618 N N . LEU A 1 83 ? 23.270 -16.290 -14.256 1.00 85.44 83 LEU A N 1
ATOM 619 C CA . LEU A 1 83 ? 22.049 -15.483 -14.323 1.00 85.44 83 LEU A CA 1
ATOM 620 C C . LEU A 1 83 ? 20.794 -16.350 -14.500 1.00 85.44 83 LEU A C 1
ATOM 622 O O . LEU A 1 83 ? 19.814 -16.136 -13.791 1.00 85.44 83 LEU A O 1
ATOM 626 N N . GLU A 1 84 ? 20.853 -17.370 -15.359 1.00 88.25 84 GLU A N 1
ATOM 627 C CA . GLU A 1 84 ? 19.787 -18.368 -15.530 1.00 88.25 84 GLU A CA 1
ATOM 628 C C . GLU A 1 84 ? 19.475 -19.114 -14.228 1.00 88.25 84 GLU A C 1
ATOM 630 O O . GLU A 1 84 ? 18.326 -19.443 -13.958 1.00 88.25 84 GLU A O 1
ATOM 635 N N . HIS A 1 85 ? 20.479 -19.371 -13.389 1.00 77.94 85 HIS A N 1
ATOM 636 C CA . HIS A 1 85 ? 20.259 -20.016 -12.099 1.00 77.94 85 HIS A CA 1
ATOM 637 C C . HIS A 1 85 ? 19.647 -19.068 -11.059 1.00 77.94 85 HIS A C 1
ATOM 639 O O . HIS A 1 85 ? 18.765 -19.471 -10.303 1.00 77.94 85 HIS A O 1
ATOM 645 N N . VAL A 1 86 ? 20.120 -17.819 -11.005 1.00 76.38 86 VAL A N 1
ATOM 646 C CA . VAL A 1 86 ? 19.649 -16.816 -10.034 1.00 76.38 86 VAL A CA 1
ATOM 647 C C . VAL A 1 86 ? 18.226 -16.354 -10.359 1.00 76.38 86 VAL A C 1
ATOM 649 O O . VAL A 1 86 ? 17.422 -16.161 -9.447 1.00 76.38 86 VAL A O 1
ATOM 652 N N . TRP A 1 87 ? 17.896 -16.222 -11.645 1.00 79.44 87 TRP A N 1
ATOM 653 C CA . TRP A 1 87 ? 16.584 -15.791 -12.126 1.00 79.44 87 TRP A CA 1
ATOM 654 C C . TRP A 1 87 ? 16.065 -16.732 -13.225 1.00 79.44 87 TRP A C 1
ATOM 656 O O . TRP A 1 87 ? 16.042 -16.344 -14.397 1.00 79.44 87 TRP A O 1
ATOM 666 N N . PRO A 1 88 ? 15.621 -17.951 -12.859 1.00 82.50 88 PRO A N 1
ATOM 667 C CA . PRO A 1 88 ? 15.244 -18.997 -13.817 1.00 82.50 88 PRO A CA 1
ATOM 668 C C . PRO A 1 88 ? 14.002 -18.665 -14.647 1.00 82.50 88 PRO A C 1
ATOM 670 O O . PRO A 1 88 ? 13.842 -19.186 -15.747 1.00 82.50 88 PRO A O 1
ATOM 673 N N . ASP A 1 89 ? 13.143 -17.775 -14.149 1.00 84.94 89 ASP A N 1
ATOM 674 C CA . ASP A 1 89 ? 11.924 -17.357 -14.847 1.00 84.94 89 ASP A CA 1
ATOM 675 C C . ASP A 1 89 ? 12.177 -16.257 -15.892 1.00 84.94 89 ASP A C 1
ATOM 677 O O . ASP A 1 89 ? 11.275 -15.897 -16.652 1.00 84.94 89 ASP A O 1
ATOM 681 N N . PHE A 1 90 ? 13.390 -15.695 -15.936 1.00 82.81 90 PHE A N 1
ATOM 682 C CA . PHE A 1 90 ? 13.751 -14.662 -16.897 1.00 82.81 90 PHE A CA 1
ATOM 683 C C . PHE A 1 90 ? 14.479 -15.286 -18.102 1.00 82.81 90 PHE A C 1
ATOM 685 O O . PHE A 1 90 ? 15.429 -16.046 -17.912 1.00 82.81 90 PHE A O 1
ATOM 692 N N . PRO A 1 91 ? 14.077 -14.981 -19.352 1.00 89.25 91 PRO A N 1
ATO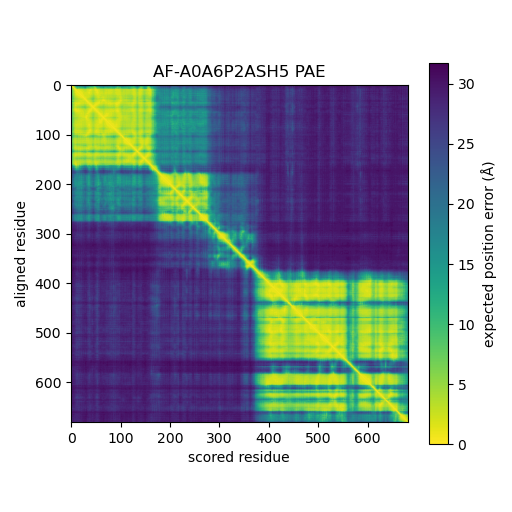M 693 C CA . PRO A 1 91 ? 14.639 -15.608 -20.548 1.00 89.25 91 PRO A CA 1
ATOM 694 C C . PRO A 1 91 ? 15.988 -14.977 -20.917 1.00 89.25 91 PRO A C 1
ATOM 696 O O . PRO A 1 91 ? 16.090 -14.204 -21.872 1.00 89.25 91 PRO A O 1
ATOM 699 N N . TRP A 1 92 ? 17.015 -15.273 -20.124 1.00 92.75 92 TRP A N 1
ATOM 700 C CA . TRP A 1 92 ? 18.355 -14.734 -20.311 1.00 92.75 92 TRP A CA 1
ATOM 701 C C . TRP A 1 92 ? 18.955 -15.154 -21.649 1.00 92.75 92 TRP A C 1
ATOM 703 O O . TRP A 1 92 ? 19.015 -16.330 -21.992 1.00 92.75 92 TRP A O 1
ATOM 713 N N . VAL A 1 93 ? 19.462 -14.171 -22.384 1.00 93.88 93 VAL A N 1
ATOM 714 C CA . VAL A 1 93 ? 20.306 -14.373 -23.560 1.00 93.88 93 VAL A CA 1
ATOM 715 C C . VAL A 1 93 ? 21.489 -13.414 -23.520 1.00 93.88 93 VAL A C 1
ATOM 717 O O . VAL A 1 93 ? 21.409 -12.332 -22.927 1.00 93.88 93 VAL A O 1
ATOM 720 N N . VAL A 1 94 ? 22.579 -13.784 -24.194 1.00 94.44 94 VAL A N 1
ATOM 721 C CA . VAL A 1 94 ? 23.631 -12.827 -24.551 1.00 94.44 94 VAL A CA 1
ATOM 722 C C . VAL A 1 94 ? 23.074 -11.919 -25.644 1.00 94.44 94 VAL A C 1
ATOM 724 O O . VAL A 1 94 ? 22.709 -12.366 -26.731 1.00 94.44 94 VAL A O 1
ATOM 727 N N . ILE A 1 95 ? 22.952 -10.634 -25.330 1.00 93.75 95 ILE A N 1
ATOM 728 C CA . ILE A 1 95 ? 22.413 -9.629 -26.251 1.00 93.75 95 ILE A CA 1
ATOM 729 C C . ILE A 1 95 ? 23.539 -9.008 -27.076 1.00 93.75 95 ILE A C 1
ATOM 731 O O . ILE A 1 95 ? 23.341 -8.650 -28.238 1.00 93.75 95 ILE A O 1
ATOM 735 N N . GLY A 1 96 ? 24.719 -8.893 -26.478 1.00 93.81 96 GLY A N 1
ATOM 736 C CA . GLY A 1 96 ? 25.930 -8.510 -27.176 1.00 93.81 96 GLY A CA 1
ATOM 737 C C . GLY A 1 96 ? 27.030 -8.100 -26.213 1.00 93.81 96 GLY A C 1
ATOM 738 O O . GLY A 1 96 ? 27.237 -8.777 -25.209 1.00 93.81 96 GLY A O 1
ATOM 739 N N . GLU A 1 97 ? 27.714 -6.995 -26.483 1.00 94.12 97 GLU A N 1
ATOM 740 C CA . GLU A 1 97 ? 28.837 -6.516 -25.680 1.00 94.12 97 GLU A CA 1
ATOM 741 C C . GLU A 1 97 ? 28.732 -5.026 -25.354 1.00 94.12 97 GLU A C 1
ATOM 743 O O . GLU A 1 97 ? 28.214 -4.215 -26.117 1.00 94.12 97 GLU A O 1
ATOM 748 N N . GLY A 1 98 ? 29.208 -4.651 -24.176 1.00 92.50 98 GLY A N 1
ATOM 749 C CA . GLY A 1 98 ? 29.292 -3.266 -23.756 1.00 92.50 98 GLY A CA 1
ATOM 750 C C . GLY A 1 98 ? 30.728 -2.941 -23.419 1.00 92.50 98 GLY A C 1
ATOM 751 O O . GLY A 1 98 ? 31.294 -3.602 -22.553 1.00 92.50 98 GLY A O 1
ATOM 752 N N . HIS A 1 99 ? 31.312 -1.932 -24.054 1.00 88.94 99 HIS A N 1
ATOM 753 C CA . HIS A 1 99 ? 32.689 -1.528 -23.790 1.00 88.94 99 HIS A CA 1
ATOM 754 C C . HIS A 1 99 ? 32.842 -0.007 -23.761 1.00 88.94 99 HIS A C 1
ATOM 756 O O . HIS A 1 99 ? 31.940 0.759 -24.115 1.00 88.94 99 HIS A O 1
ATOM 762 N N . VAL A 1 100 ? 33.981 0.438 -23.240 1.00 88.12 100 VAL A N 1
ATOM 763 C CA . VAL A 1 100 ? 34.282 1.851 -23.016 1.00 88.12 100 VAL A CA 1
ATOM 764 C C . VAL A 1 100 ? 35.606 2.178 -23.675 1.00 88.12 100 VAL A C 1
ATOM 766 O O . VAL A 1 100 ? 36.628 1.560 -23.370 1.00 88.12 100 VAL A O 1
ATOM 769 N N . HIS A 1 101 ? 35.588 3.171 -24.559 1.00 86.75 101 HIS A N 1
ATOM 770 C CA . HIS A 1 101 ? 36.797 3.642 -25.223 1.00 86.75 101 HIS A CA 1
ATOM 771 C C . HIS A 1 101 ? 37.612 4.534 -24.273 1.00 86.75 101 HIS A C 1
ATOM 773 O O . HIS A 1 101 ? 37.048 5.407 -23.605 1.00 86.75 101 HIS A O 1
ATOM 779 N N . PRO A 1 102 ? 38.945 4.358 -24.205 1.00 79.75 102 PRO A N 1
ATOM 780 C CA . PRO A 1 102 ? 39.808 5.183 -23.360 1.00 79.75 102 PRO A CA 1
ATOM 781 C C . PRO A 1 102 ? 39.963 6.615 -23.893 1.00 79.75 102 PRO A C 1
ATOM 783 O O . PRO A 1 102 ? 40.276 7.534 -23.138 1.00 79.75 102 PRO A O 1
ATOM 786 N N . MET A 1 103 ? 39.742 6.811 -25.195 1.00 76.62 103 MET A N 1
ATOM 787 C CA . MET A 1 103 ? 39.702 8.116 -25.851 1.00 76.62 103 MET A CA 1
ATOM 788 C C . MET A 1 103 ? 38.251 8.592 -26.014 1.00 76.62 103 MET A C 1
ATOM 790 O O . MET A 1 103 ? 37.350 7.755 -26.054 1.00 76.62 103 MET A O 1
ATOM 794 N N . PRO A 1 104 ? 37.992 9.910 -26.152 1.00 72.69 104 PRO A N 1
ATOM 795 C CA . PRO A 1 104 ? 36.656 10.467 -26.397 1.00 72.69 104 PRO A CA 1
ATOM 796 C C . PRO A 1 104 ? 36.175 10.178 -27.833 1.00 72.69 104 PRO A C 1
ATOM 798 O O . PRO A 1 104 ? 35.813 11.071 -28.597 1.00 72.69 104 PRO A O 1
ATOM 801 N N . LEU A 1 105 ? 36.215 8.910 -28.230 1.00 75.69 105 LEU A N 1
ATOM 802 C CA . LEU A 1 105 ? 35.627 8.407 -29.453 1.00 75.69 105 LEU A CA 1
ATOM 803 C C . LEU A 1 105 ? 34.138 8.190 -29.174 1.00 75.69 105 LEU A C 1
ATOM 805 O O . LEU A 1 105 ? 33.742 7.410 -28.315 1.00 75.69 105 LEU A O 1
ATOM 809 N N . HIS A 1 106 ? 33.297 8.950 -29.872 1.00 78.38 106 HIS A N 1
ATOM 810 C CA . HIS A 1 106 ? 31.831 8.876 -29.758 1.00 78.38 106 HIS A CA 1
ATOM 811 C C . HIS A 1 106 ? 31.215 7.984 -30.845 1.00 78.38 106 HIS A C 1
ATOM 813 O O . HIS A 1 106 ? 30.061 8.173 -31.249 1.00 78.38 106 HIS A O 1
ATOM 819 N N . ARG A 1 107 ? 32.031 7.102 -31.426 1.00 83.56 107 ARG A N 1
ATOM 820 C CA . ARG A 1 107 ? 31.693 6.249 -32.563 1.00 83.56 107 ARG A CA 1
ATOM 821 C C . ARG A 1 107 ? 32.415 4.921 -32.411 1.00 83.56 107 ARG A C 1
ATOM 823 O O . ARG A 1 107 ? 33.538 4.903 -31.919 1.00 83.56 107 ARG A O 1
ATOM 830 N N . LEU A 1 108 ? 31.769 3.869 -32.896 1.00 84.31 108 LEU A N 1
ATOM 831 C CA . LEU A 1 108 ? 32.384 2.564 -33.083 1.00 84.31 108 LEU A CA 1
ATOM 832 C C . LEU A 1 108 ? 33.646 2.685 -33.945 1.00 84.31 108 LEU A C 1
ATOM 834 O O . LEU A 1 108 ? 33.668 3.430 -34.934 1.00 84.31 108 LEU A O 1
ATOM 838 N N . SER A 1 109 ? 34.685 1.956 -33.558 1.00 84.81 109 SER A N 1
ATOM 839 C CA . SER A 1 109 ? 35.863 1.725 -34.378 1.00 84.81 109 SER A CA 1
ATOM 840 C C . SER A 1 109 ? 35.488 0.869 -35.598 1.00 84.81 109 SER A C 1
ATOM 842 O O . SER A 1 109 ? 34.438 0.225 -35.638 1.00 84.81 109 SER A O 1
ATOM 844 N N . GLY A 1 110 ? 36.346 0.844 -36.622 1.00 84.44 110 GLY A N 1
ATOM 845 C CA . GLY A 1 110 ? 36.141 -0.073 -37.750 1.00 84.44 110 GLY A CA 1
ATOM 846 C C . GLY A 1 110 ? 36.155 -1.544 -37.315 1.00 84.44 110 GLY A C 1
ATOM 847 O O . GLY A 1 110 ? 35.434 -2.347 -37.894 1.00 84.44 110 GLY A O 1
ATOM 848 N N . ILE A 1 111 ? 36.923 -1.870 -36.269 1.00 84.00 111 ILE A N 1
ATOM 849 C CA . ILE A 1 111 ? 36.990 -3.216 -35.689 1.00 84.00 111 ILE A CA 1
ATOM 850 C C . ILE A 1 111 ? 35.662 -3.555 -35.007 1.00 84.00 111 ILE A C 1
ATOM 852 O O . ILE A 1 111 ? 35.148 -4.647 -35.220 1.00 84.00 111 ILE A O 1
ATOM 856 N N . ASP A 1 112 ? 35.068 -2.611 -34.274 1.00 85.81 112 ASP A N 1
ATOM 857 C CA . ASP A 1 112 ? 33.795 -2.834 -33.578 1.00 85.81 112 ASP A CA 1
ATOM 858 C C . ASP A 1 112 ? 32.659 -3.052 -34.588 1.00 85.81 112 ASP A C 1
ATOM 860 O O . ASP A 1 112 ? 31.806 -3.912 -34.395 1.00 85.81 112 ASP A O 1
ATOM 864 N N . ILE A 1 113 ? 32.656 -2.296 -35.696 1.00 88.31 113 ILE A N 1
ATOM 865 C CA . ILE A 1 113 ? 31.680 -2.478 -36.782 1.00 88.31 113 ILE A CA 1
ATOM 866 C C . ILE A 1 113 ? 31.834 -3.865 -37.408 1.00 88.31 113 ILE A C 1
ATOM 868 O O . ILE A 1 113 ? 30.837 -4.562 -37.555 1.00 88.31 113 ILE A O 1
ATOM 872 N N . MET A 1 114 ? 33.063 -4.281 -37.730 1.00 85.81 114 MET A N 1
ATOM 873 C CA . MET A 1 114 ? 33.315 -5.610 -38.294 1.00 85.81 114 MET A CA 1
ATOM 874 C C . MET A 1 114 ? 32.897 -6.725 -37.331 1.00 85.81 114 MET A C 1
ATOM 876 O O . MET A 1 114 ? 32.216 -7.654 -37.745 1.00 85.81 114 MET A O 1
ATOM 880 N N . ALA A 1 115 ? 33.229 -6.609 -36.043 1.00 85.00 115 ALA A N 1
ATOM 881 C CA . ALA A 1 115 ? 32.833 -7.585 -35.030 1.00 85.00 115 ALA A CA 1
ATOM 882 C C . ALA A 1 115 ? 31.303 -7.682 -34.889 1.00 85.00 115 ALA A C 1
ATOM 884 O O . ALA A 1 115 ? 30.754 -8.777 -34.780 1.00 85.00 115 ALA A O 1
ATOM 885 N N . LEU A 1 116 ? 30.601 -6.546 -34.943 1.00 86.12 116 LEU A N 1
ATOM 886 C CA . LEU A 1 116 ? 29.138 -6.495 -34.938 1.00 86.12 116 LEU A CA 1
ATOM 887 C C . LEU A 1 116 ? 28.521 -7.125 -36.190 1.00 86.12 116 LEU A C 1
ATOM 889 O O . LEU A 1 116 ? 27.490 -7.790 -36.088 1.00 86.12 116 LEU A O 1
ATOM 893 N N . GLU A 1 117 ? 29.117 -6.895 -37.361 1.00 88.31 117 GLU A N 1
ATOM 894 C CA . GLU A 1 117 ? 28.680 -7.477 -38.633 1.00 88.31 117 GLU A CA 1
ATOM 895 C C . GLU A 1 117 ? 28.907 -8.991 -38.671 1.00 88.31 117 GLU A C 1
ATOM 897 O O . GLU A 1 117 ? 28.006 -9.719 -39.085 1.00 88.31 117 GLU A O 1
ATOM 902 N N . ASP A 1 118 ? 30.050 -9.466 -38.172 1.00 86.31 118 ASP A N 1
ATOM 903 C CA . ASP A 1 118 ? 30.357 -10.893 -38.051 1.00 86.31 118 ASP A CA 1
ATOM 904 C C . ASP A 1 118 ? 29.383 -11.579 -37.080 1.00 86.31 118 ASP A C 1
ATOM 906 O O . ASP A 1 118 ? 28.801 -12.614 -37.408 1.00 86.31 118 ASP A O 1
ATOM 910 N N . ALA A 1 119 ? 29.120 -10.963 -35.922 1.00 84.81 119 ALA A N 1
ATOM 911 C CA . ALA A 1 119 ? 28.162 -11.476 -34.942 1.00 84.81 119 ALA A CA 1
ATOM 912 C C . ALA A 1 119 ? 26.707 -11.452 -35.445 1.00 84.81 119 ALA A C 1
ATOM 914 O O . ALA A 1 119 ? 25.877 -12.227 -34.969 1.00 84.81 119 ALA A O 1
ATOM 915 N N . ALA A 1 120 ? 26.387 -10.601 -36.430 1.00 85.12 120 ALA A N 1
ATOM 916 C CA . ALA A 1 120 ? 25.048 -10.524 -37.014 1.00 85.12 120 ALA A CA 1
ATOM 917 C C . ALA A 1 120 ? 24.623 -11.834 -37.697 1.00 85.12 120 ALA A C 1
ATOM 919 O O . ALA A 1 120 ? 23.424 -12.087 -37.846 1.00 85.12 120 ALA A O 1
ATOM 920 N N . ALA A 1 121 ? 25.589 -12.661 -38.120 1.00 83.31 121 ALA A N 1
ATOM 921 C CA . ALA A 1 121 ? 25.331 -13.952 -38.754 1.00 83.31 121 ALA A CA 1
ATOM 922 C C . ALA A 1 121 ? 24.539 -14.908 -37.844 1.00 83.31 121 ALA A C 1
ATOM 924 O O . ALA A 1 121 ? 23.721 -15.683 -38.342 1.00 83.31 121 ALA A O 1
ATOM 925 N N . ASP A 1 122 ? 24.723 -14.795 -36.526 1.00 81.88 122 ASP A N 1
ATOM 926 C CA . ASP A 1 122 ? 24.053 -15.620 -35.515 1.00 81.88 122 ASP A CA 1
ATOM 927 C C . ASP A 1 122 ? 22.761 -14.972 -34.971 1.00 81.88 122 ASP A C 1
ATOM 929 O O . ASP A 1 122 ? 22.055 -15.545 -34.137 1.00 81.88 122 ASP A O 1
ATOM 933 N N . GLY A 1 123 ? 22.412 -13.783 -35.470 1.00 85.19 123 GLY A N 1
ATOM 934 C CA . GLY A 1 123 ? 21.246 -12.999 -35.071 1.00 85.19 123 GLY A CA 1
ATOM 935 C C . GLY A 1 123 ? 21.610 -11.558 -34.703 1.00 85.19 123 GLY A C 1
ATOM 936 O O . GLY A 1 123 ? 22.777 -11.184 -34.730 1.00 85.19 123 GLY A O 1
ATOM 937 N N . PRO A 1 124 ? 20.625 -10.711 -34.353 1.00 86.25 124 PRO A N 1
ATOM 938 C CA . PRO A 1 124 ? 20.901 -9.329 -33.978 1.00 86.25 124 PRO A CA 1
ATOM 939 C C . PRO A 1 124 ? 21.888 -9.266 -32.810 1.00 86.25 124 PRO A C 1
ATOM 941 O O . PRO A 1 124 ? 21.670 -9.944 -31.806 1.00 86.25 124 PRO A O 1
ATOM 944 N N . TYR A 1 125 ? 22.927 -8.436 -32.903 1.00 90.62 125 TYR A N 1
ATOM 945 C CA . TYR A 1 125 ? 23.938 -8.280 -31.853 1.00 90.62 125 TYR A CA 1
ATOM 946 C C . TYR A 1 125 ? 24.037 -6.814 -31.420 1.00 90.62 125 TYR A C 1
ATOM 948 O O . TYR A 1 125 ? 24.032 -5.905 -32.250 1.00 90.62 125 TYR A O 1
ATOM 956 N N . LEU A 1 126 ? 24.057 -6.565 -30.109 1.00 91.75 126 LEU A N 1
ATOM 957 C CA . LEU A 1 126 ? 24.049 -5.220 -29.530 1.00 91.75 126 LEU A CA 1
ATOM 958 C C . LEU A 1 126 ? 25.447 -4.826 -29.049 1.00 91.75 126 LEU A C 1
ATOM 960 O O . LEU A 1 126 ? 25.989 -5.469 -28.158 1.00 91.75 126 LEU A O 1
ATOM 964 N N . ALA A 1 127 ? 25.971 -3.707 -29.536 1.00 91.81 127 ALA A N 1
ATOM 965 C CA . ALA A 1 127 ? 27.075 -3.007 -28.896 1.00 91.81 127 ALA A CA 1
ATOM 966 C C . ALA A 1 127 ? 26.556 -1.816 -28.086 1.00 91.81 127 ALA A C 1
ATOM 968 O O . ALA A 1 127 ? 25.834 -0.962 -28.611 1.00 91.81 127 ALA A O 1
ATOM 969 N N . ILE A 1 128 ? 26.961 -1.713 -26.822 1.00 89.25 128 ILE A N 1
ATOM 970 C CA . ILE A 1 128 ? 26.801 -0.486 -26.037 1.00 89.25 128 ILE A CA 1
ATOM 971 C C . ILE A 1 128 ? 28.162 0.169 -25.840 1.00 89.25 128 ILE A C 1
ATOM 973 O O . ILE A 1 128 ? 29.020 -0.348 -25.129 1.00 89.25 128 ILE A O 1
ATOM 977 N N . LEU A 1 129 ? 28.314 1.368 -26.392 1.00 90.31 129 LEU A N 1
ATOM 978 C CA . LEU A 1 129 ? 29.470 2.215 -26.163 1.00 90.31 129 LEU A CA 1
ATOM 979 C C . LEU A 1 129 ? 29.173 3.199 -25.032 1.00 90.31 129 LEU A C 1
ATOM 981 O O . LEU A 1 129 ? 28.283 4.051 -25.145 1.00 90.31 129 LEU A O 1
ATOM 985 N N . LEU A 1 130 ? 29.953 3.123 -23.957 1.00 84.69 130 LEU A N 1
ATOM 986 C CA . LEU A 1 130 ? 30.026 4.205 -22.981 1.00 84.69 130 LEU A CA 1
ATOM 987 C C . LEU A 1 130 ? 31.187 5.117 -23.394 1.00 84.69 130 LEU A C 1
ATOM 989 O O . LEU A 1 130 ? 32.324 4.671 -23.494 1.00 84.69 130 LEU A O 1
ATOM 993 N N . SER A 1 131 ? 30.922 6.397 -23.635 1.00 80.75 131 SER A N 1
ATOM 994 C CA . SER A 1 131 ? 31.973 7.384 -23.896 1.00 80.75 131 SER A CA 1
ATOM 995 C C . SER A 1 131 ? 32.011 8.418 -22.777 1.00 80.75 131 SER A C 1
ATOM 997 O O . SER A 1 131 ? 30.980 8.932 -22.338 1.00 80.75 131 SER A O 1
ATOM 999 N N . ASN A 1 132 ? 33.213 8.715 -22.287 1.00 71.12 132 ASN A N 1
ATOM 1000 C CA . ASN A 1 132 ? 33.427 9.788 -21.327 1.00 71.12 132 ASN A CA 1
ATOM 1001 C C . ASN A 1 132 ? 33.670 11.093 -22.094 1.00 71.12 132 ASN A C 1
ATOM 1003 O O . ASN A 1 132 ? 34.702 11.246 -22.744 1.00 71.12 132 ASN A O 1
ATOM 1007 N N . THR A 1 133 ? 32.726 12.035 -22.032 1.00 69.88 133 THR A N 1
ATOM 1008 C CA . THR A 1 133 ? 32.854 13.337 -22.709 1.00 69.88 133 THR A CA 1
ATOM 1009 C C . THR A 1 133 ? 33.517 14.400 -21.823 1.00 69.88 133 THR A C 1
ATOM 1011 O O . THR A 1 133 ? 33.398 15.590 -22.102 1.00 69.88 133 THR A O 1
ATOM 1014 N N . GLY A 1 134 ? 34.159 14.004 -20.718 1.00 65.50 134 GLY A N 1
ATOM 1015 C CA . GLY A 1 134 ? 34.775 14.898 -19.733 1.00 65.50 134 GLY A CA 1
ATOM 1016 C C . GLY A 1 134 ? 33.789 15.446 -18.696 1.00 65.50 134 GLY A C 1
ATOM 1017 O O . GLY A 1 134 ? 34.112 15.476 -17.514 1.00 65.50 134 GLY A O 1
ATOM 1018 N N . GLU A 1 135 ? 32.575 15.820 -19.111 1.00 57.47 135 GLU A N 1
ATOM 1019 C CA . GLU A 1 135 ? 31.536 16.353 -18.210 1.00 57.47 135 GLU A CA 1
ATOM 1020 C C . GLU A 1 135 ? 30.427 15.344 -17.884 1.00 57.47 135 GLU A C 1
ATOM 1022 O O . GLU A 1 135 ? 29.792 15.443 -16.832 1.00 57.47 135 GLU A O 1
ATOM 1027 N N . ARG A 1 136 ? 30.164 14.376 -18.775 1.00 66.62 136 ARG A N 1
ATOM 1028 C CA . ARG A 1 136 ? 29.120 13.353 -18.615 1.00 66.62 136 ARG A CA 1
ATOM 1029 C C . ARG A 1 136 ? 29.528 12.042 -19.286 1.00 66.62 136 ARG A C 1
ATOM 1031 O O . ARG A 1 136 ? 30.259 12.029 -20.276 1.00 66.62 136 ARG A O 1
ATOM 1038 N N . LEU A 1 137 ? 29.015 10.932 -18.760 1.00 67.50 137 LEU A N 1
ATOM 1039 C CA . LEU A 1 137 ? 29.033 9.653 -19.465 1.00 67.50 137 LEU A CA 1
ATOM 1040 C C . LEU A 1 137 ? 27.896 9.655 -20.480 1.00 67.50 137 LEU A C 1
ATOM 1042 O O . LEU A 1 137 ? 26.742 9.902 -20.128 1.00 67.50 137 LEU A O 1
ATOM 1046 N N . ARG A 1 138 ? 28.226 9.389 -21.740 1.00 81.75 138 ARG A N 1
ATOM 1047 C CA . ARG A 1 138 ? 27.251 9.238 -22.813 1.00 81.75 138 ARG A CA 1
ATOM 1048 C C . ARG A 1 138 ? 27.177 7.776 -23.204 1.00 81.75 138 ARG A C 1
ATOM 1050 O O . ARG A 1 138 ? 28.194 7.172 -23.528 1.00 81.75 138 ARG A O 1
ATOM 1057 N N . LEU A 1 139 ? 25.966 7.240 -23.204 1.00 87.50 139 LEU A N 1
ATOM 1058 C CA . LEU A 1 139 ? 25.695 5.875 -23.614 1.00 87.50 139 LEU A CA 1
ATOM 1059 C C . LEU A 1 139 ? 25.121 5.886 -25.035 1.00 87.50 139 LEU A C 1
ATOM 1061 O O . LEU A 1 139 ? 24.185 6.632 -25.333 1.00 87.50 139 LEU A O 1
ATOM 1065 N N . GLN A 1 140 ? 25.719 5.101 -25.925 1.00 91.25 140 GLN A N 1
ATOM 1066 C CA . GLN A 1 140 ? 25.271 4.917 -27.302 1.00 91.25 140 GLN A CA 1
ATOM 1067 C C . GLN A 1 140 ? 25.073 3.427 -27.560 1.00 91.25 140 GLN A C 1
ATOM 1069 O O . GLN A 1 140 ? 25.958 2.632 -27.266 1.00 91.25 140 GLN A O 1
ATOM 1074 N N . ALA A 1 141 ? 23.919 3.058 -28.108 1.00 92.50 141 ALA A N 1
ATOM 1075 C CA . ALA A 1 141 ? 23.620 1.687 -28.494 1.00 92.50 141 ALA A CA 1
ATOM 1076 C C . ALA A 1 141 ? 23.703 1.545 -30.016 1.00 92.50 141 ALA A C 1
ATOM 1078 O O . ALA A 1 141 ? 23.234 2.417 -30.754 1.00 92.50 141 ALA A O 1
ATOM 1079 N N . PHE A 1 142 ? 24.273 0.441 -30.477 1.00 93.19 142 PHE A N 1
ATOM 1080 C CA . PHE A 1 142 ? 24.377 0.069 -31.880 1.00 93.19 142 PHE A CA 1
ATOM 1081 C C . PHE A 1 142 ? 23.925 -1.376 -32.028 1.00 93.19 142 PHE A C 1
ATOM 1083 O O . PHE A 1 142 ? 24.343 -2.228 -31.254 1.00 93.19 142 PHE A O 1
ATOM 1090 N N . ILE A 1 143 ? 23.061 -1.651 -32.997 1.00 91.75 143 ILE A N 1
ATOM 1091 C CA . ILE A 1 143 ? 22.549 -2.993 -33.257 1.00 91.75 143 ILE A CA 1
ATOM 1092 C C . ILE A 1 143 ? 22.989 -3.419 -34.653 1.00 91.75 143 ILE A C 1
ATOM 1094 O O . ILE A 1 143 ? 22.904 -2.626 -35.599 1.00 91.75 143 ILE A O 1
ATOM 1098 N N . SER A 1 144 ? 23.473 -4.650 -34.770 1.00 91.94 144 SER A N 1
ATOM 1099 C CA . SER A 1 144 ? 23.702 -5.287 -36.057 1.00 91.94 144 SER A CA 1
ATOM 1100 C C . SER A 1 144 ? 22.450 -6.018 -36.520 1.00 91.94 144 SER A C 1
ATOM 1102 O O . SER A 1 144 ? 21.735 -6.637 -35.729 1.00 91.94 144 SER A O 1
ATOM 1104 N N . GLU A 1 145 ? 22.153 -5.909 -37.812 1.00 87.06 145 GLU A N 1
ATOM 1105 C CA . GLU A 1 145 ? 21.012 -6.569 -38.441 1.00 87.06 145 GLU A CA 1
ATOM 1106 C C . GLU A 1 145 ? 21.389 -7.108 -39.809 1.00 87.06 145 GLU A C 1
ATOM 1108 O O . GLU A 1 145 ? 22.068 -6.440 -40.593 1.00 87.06 145 GLU A O 1
ATOM 1113 N N . VAL A 1 146 ? 20.887 -8.301 -40.112 1.00 88.00 146 VAL A N 1
ATOM 1114 C CA . VAL A 1 146 ? 20.983 -8.897 -41.441 1.00 88.00 146 VAL A CA 1
ATOM 1115 C C . VAL A 1 146 ? 19.817 -8.382 -42.276 1.00 88.00 146 VAL A C 1
ATOM 1117 O O . VAL A 1 146 ? 18.652 -8.679 -42.005 1.00 88.00 146 VAL A O 1
ATOM 1120 N N . GLY A 1 147 ? 20.129 -7.571 -43.286 1.00 83.31 147 GLY A N 1
ATOM 1121 C CA . GLY A 1 147 ? 19.128 -7.043 -44.206 1.00 83.31 147 GLY A CA 1
ATOM 1122 C C . GLY A 1 147 ? 18.509 -8.132 -45.097 1.00 83.31 147 GLY A C 1
ATOM 1123 O O . GLY A 1 147 ? 19.006 -9.257 -45.155 1.00 83.31 147 GLY A O 1
ATOM 1124 N N . PRO A 1 148 ? 17.467 -7.802 -45.885 1.00 83.00 148 PRO A N 1
ATOM 1125 C CA . PRO A 1 148 ? 16.799 -8.756 -46.781 1.00 83.00 148 PRO A CA 1
ATOM 1126 C C . PRO A 1 148 ? 17.732 -9.416 -47.808 1.00 83.00 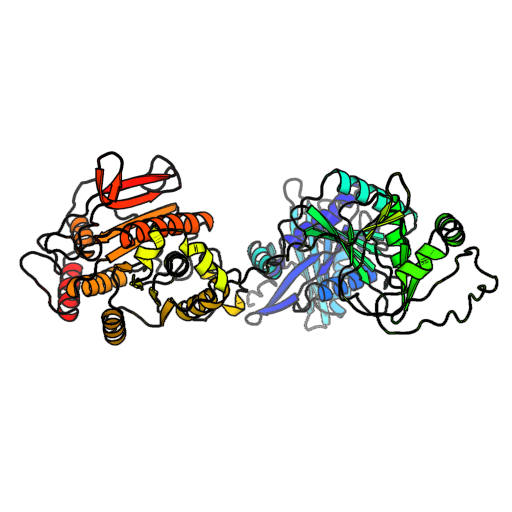148 PRO A C 1
ATOM 1128 O O . PRO A 1 148 ? 17.439 -10.487 -48.328 1.00 83.00 148 PRO A O 1
ATOM 1131 N N . THR A 1 149 ? 18.851 -8.760 -48.117 1.00 86.75 149 THR A N 1
ATOM 1132 C CA . THR A 1 149 ? 19.903 -9.223 -49.029 1.00 86.75 149 THR A CA 1
ATOM 1133 C C . THR A 1 149 ? 20.908 -10.173 -48.375 1.00 86.75 149 THR A C 1
ATOM 1135 O O . THR A 1 149 ? 21.835 -10.612 -49.049 1.00 86.75 149 THR A O 1
ATOM 1138 N N . GLY A 1 150 ? 20.770 -10.467 -47.078 1.00 85.44 150 GLY A N 1
ATOM 1139 C CA . GLY A 1 150 ? 21.731 -11.262 -46.310 1.00 85.44 150 GLY A CA 1
ATOM 1140 C C . GLY A 1 150 ? 22.985 -10.493 -45.880 1.00 85.44 150 GLY A C 1
ATOM 1141 O O . GLY A 1 150 ? 23.845 -11.061 -45.219 1.00 85.44 150 GLY A O 1
ATOM 1142 N N . SER A 1 151 ? 23.108 -9.209 -46.232 1.00 88.38 151 SER A N 1
ATOM 1143 C CA . SER A 1 151 ? 24.218 -8.359 -45.788 1.00 88.38 151 SER A CA 1
ATOM 1144 C C . SER A 1 151 ? 23.959 -7.837 -44.377 1.00 88.38 151 SER A C 1
ATOM 1146 O O . SER A 1 151 ? 22.916 -7.218 -44.139 1.00 88.38 151 SER A O 1
ATOM 1148 N N . ALA A 1 152 ? 24.914 -8.048 -43.474 1.00 89.44 152 ALA A N 1
ATOM 1149 C CA . ALA A 1 152 ? 24.921 -7.414 -42.165 1.00 89.44 152 ALA A CA 1
ATOM 1150 C C . ALA A 1 152 ? 25.106 -5.895 -42.305 1.00 89.44 152 ALA A C 1
ATOM 1152 O O . ALA A 1 152 ? 25.787 -5.414 -43.210 1.00 89.44 152 ALA A O 1
ATOM 1153 N N . SER A 1 153 ? 24.460 -5.136 -41.429 1.00 90.06 153 SER A N 1
ATOM 1154 C CA . SER A 1 153 ? 24.641 -3.692 -41.313 1.00 90.06 153 SER A CA 1
ATOM 1155 C C . SER A 1 153 ? 24.510 -3.272 -39.857 1.00 90.06 153 SER A C 1
ATOM 1157 O O . SER A 1 153 ? 23.709 -3.844 -39.117 1.00 90.06 153 SER A O 1
ATOM 1159 N N . VAL A 1 154 ? 25.277 -2.263 -39.449 1.00 90.50 154 VAL A N 1
ATOM 1160 C CA . VAL A 1 154 ? 25.211 -1.699 -38.097 1.00 90.50 154 VAL A CA 1
ATOM 1161 C C . VAL A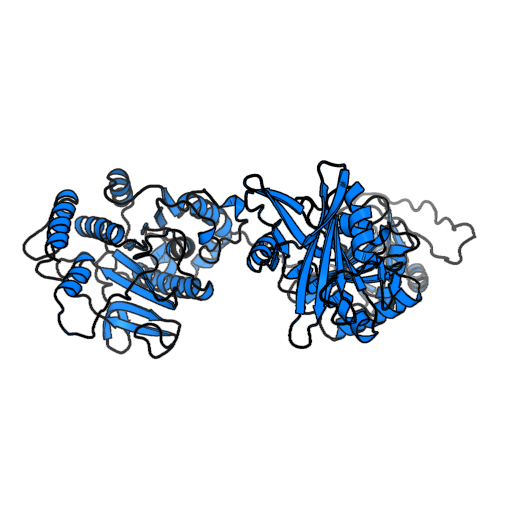 1 154 ? 24.427 -0.396 -38.122 1.00 90.50 154 VAL A C 1
ATOM 1163 O O . VAL A 1 154 ? 24.749 0.530 -38.871 1.00 90.50 154 VAL A O 1
ATOM 1166 N N . ARG A 1 155 ? 23.409 -0.293 -37.266 1.00 90.38 155 ARG A N 1
ATOM 1167 C CA . ARG A 1 155 ? 22.621 0.930 -37.080 1.00 90.38 155 ARG A CA 1
ATOM 1168 C C . ARG A 1 155 ? 22.678 1.412 -35.641 1.00 90.38 155 ARG A C 1
ATOM 1170 O O . ARG A 1 155 ? 22.687 0.620 -34.704 1.00 90.38 155 ARG A O 1
ATOM 1177 N N . GLN A 1 156 ? 22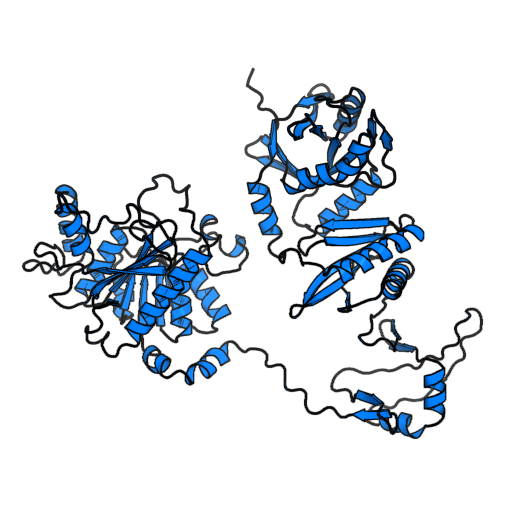.686 2.729 -35.455 1.00 90.94 156 GLN A N 1
ATOM 1178 C CA . GLN A 1 156 ? 22.557 3.311 -34.122 1.00 90.94 156 GLN A CA 1
ATOM 1179 C C . GLN A 1 156 ? 21.116 3.130 -33.625 1.00 90.94 156 GLN A C 1
ATOM 1181 O O . GLN A 1 156 ? 20.171 3.487 -34.325 1.00 90.94 156 GLN A O 1
ATOM 1186 N N . ALA A 1 157 ? 20.956 2.594 -32.421 1.00 87.69 157 ALA A N 1
ATOM 1187 C CA . ALA A 1 157 ? 19.669 2.379 -31.775 1.00 87.69 157 ALA A CA 1
ATOM 1188 C C . ALA A 1 157 ? 19.311 3.546 -30.843 1.00 87.69 157 ALA A C 1
ATOM 1190 O O . ALA A 1 157 ? 20.190 4.234 -30.306 1.00 87.69 157 ALA A O 1
ATOM 1191 N N . THR A 1 158 ? 18.012 3.770 -30.625 1.00 85.38 158 THR A N 1
ATOM 1192 C CA . THR A 1 158 ? 17.570 4.688 -29.573 1.00 85.38 158 THR A CA 1
ATOM 1193 C C . THR A 1 158 ? 17.715 3.975 -28.242 1.00 85.38 158 THR A C 1
ATOM 1195 O O . THR A 1 158 ? 17.149 2.906 -28.037 1.00 85.38 158 THR A O 1
ATOM 1198 N N . CYS A 1 159 ? 18.496 4.569 -27.347 1.00 86.31 159 CYS A N 1
ATOM 1199 C CA . CYS A 1 159 ? 18.782 3.985 -26.053 1.00 86.31 159 CYS A CA 1
ATOM 1200 C C . CYS A 1 159 ? 18.193 4.833 -24.932 1.00 86.31 159 CYS A C 1
ATOM 1202 O O . CYS A 1 159 ? 18.381 6.053 -24.920 1.00 86.31 159 CYS A O 1
ATOM 1204 N N . ARG A 1 160 ? 17.542 4.183 -23.969 1.00 85.75 160 ARG A N 1
ATOM 1205 C CA . ARG A 1 160 ? 17.071 4.811 -22.731 1.00 85.75 160 ARG A CA 1
ATOM 1206 C C . ARG A 1 160 ? 17.579 4.019 -21.536 1.00 85.75 160 ARG A C 1
ATOM 1208 O O . ARG A 1 160 ? 17.606 2.790 -21.571 1.00 85.75 160 ARG A O 1
ATOM 1215 N N . ILE A 1 161 ? 18.020 4.736 -20.505 1.00 81.31 161 ILE A N 1
ATOM 1216 C CA . ILE A 1 161 ? 18.243 4.132 -19.194 1.00 81.31 161 ILE A CA 1
ATOM 1217 C C . ILE A 1 161 ? 16.896 4.188 -18.495 1.00 81.31 161 ILE A C 1
ATOM 1219 O O . ILE A 1 161 ? 16.355 5.275 -18.308 1.00 81.31 161 ILE A O 1
ATOM 1223 N N . ASP A 1 162 ? 16.346 3.024 -18.189 1.00 70.06 162 ASP A N 1
ATOM 1224 C CA . ASP A 1 162 ? 15.036 2.927 -17.567 1.00 70.06 162 ASP A CA 1
ATOM 1225 C C . ASP A 1 162 ? 15.207 2.759 -16.057 1.00 70.06 162 ASP A C 1
ATOM 1227 O O . ASP A 1 162 ? 15.622 1.710 -15.551 1.00 70.06 162 ASP A O 1
ATOM 1231 N N . GLU A 1 163 ? 14.955 3.859 -15.349 1.00 60.03 163 GLU A N 1
ATOM 1232 C CA . GLU A 1 163 ? 14.968 3.913 -13.889 1.00 60.03 163 GLU A CA 1
ATOM 1233 C C . GLU A 1 163 ? 13.772 3.136 -13.300 1.00 60.03 163 GLU A C 1
ATOM 1235 O O . GLU A 1 163 ? 13.909 2.513 -12.246 1.00 60.03 163 GLU A O 1
ATOM 1240 N N . GLU A 1 164 ? 12.643 3.063 -14.017 1.00 49.41 164 GLU A N 1
ATOM 1241 C CA . GLU A 1 164 ? 11.420 2.372 -13.588 1.00 49.41 164 GLU A CA 1
ATOM 1242 C C . GLU A 1 164 ? 11.505 0.849 -13.789 1.00 49.41 164 GLU A C 1
ATOM 1244 O O . GLU A 1 164 ? 11.078 0.090 -12.914 1.00 49.41 164 GLU A O 1
ATOM 1249 N N . LEU A 1 165 ? 12.127 0.367 -14.874 1.00 48.56 165 LEU A N 1
ATOM 1250 C CA . LEU A 1 165 ? 12.405 -1.063 -15.095 1.00 48.56 165 LEU A CA 1
ATOM 1251 C C . LEU A 1 165 ? 13.310 -1.628 -13.992 1.00 48.56 165 LEU A C 1
ATOM 1253 O O . LEU A 1 165 ? 13.120 -2.760 -13.549 1.00 48.56 165 LEU A O 1
ATOM 1257 N N . CYS A 1 166 ? 14.261 -0.830 -13.498 1.00 45.12 166 CYS A N 1
ATOM 1258 C CA . CYS A 1 166 ? 15.059 -1.181 -12.326 1.00 45.12 166 CYS A CA 1
ATOM 1259 C C . CYS A 1 166 ? 14.219 -1.311 -11.057 1.00 45.12 166 CYS A C 1
ATOM 1261 O O . CYS A 1 166 ? 14.477 -2.215 -10.268 1.00 45.12 166 CYS A O 1
ATOM 1263 N N . GLN A 1 167 ? 13.201 -0.471 -10.877 1.00 42.03 167 GLN A N 1
ATOM 1264 C CA . GLN A 1 167 ? 12.239 -0.617 -9.786 1.00 42.03 167 GLN A CA 1
ATOM 1265 C C . GLN A 1 167 ? 11.403 -1.897 -9.950 1.00 42.03 167 GLN A C 1
ATOM 1267 O O . GLN A 1 167 ? 11.199 -2.624 -8.986 1.00 42.03 167 GLN A O 1
ATOM 1272 N N . GLY A 1 168 ? 10.980 -2.225 -11.174 1.00 42.31 168 GLY A N 1
ATOM 1273 C CA . GLY A 1 168 ? 10.246 -3.457 -11.484 1.00 42.31 168 GLY A CA 1
ATOM 1274 C C . GLY A 1 168 ? 11.057 -4.742 -11.271 1.00 42.31 168 GLY A C 1
ATOM 1275 O O . GLY A 1 168 ? 10.516 -5.732 -10.786 1.00 42.31 168 GLY A O 1
ATOM 1276 N N . LEU A 1 169 ? 12.357 -4.723 -11.577 1.00 38.31 169 LEU A N 1
ATOM 1277 C CA . LEU A 1 169 ? 13.281 -5.838 -11.330 1.00 38.31 169 LEU A CA 1
ATOM 1278 C C . LEU A 1 169 ? 13.721 -5.930 -9.875 1.00 38.31 169 LEU A C 1
ATOM 1280 O O . LEU A 1 169 ? 13.837 -7.036 -9.365 1.00 38.31 169 LEU A O 1
ATOM 1284 N N . ALA A 1 170 ? 13.894 -4.796 -9.193 1.00 37.28 170 ALA A N 1
ATOM 1285 C CA . ALA A 1 170 ? 14.079 -4.758 -7.745 1.00 37.28 170 ALA A CA 1
ATOM 1286 C C . ALA A 1 170 ? 12.897 -5.417 -7.012 1.00 37.28 170 ALA A C 1
ATOM 1288 O O . ALA A 1 170 ? 13.100 -6.034 -5.977 1.00 37.28 170 ALA A O 1
ATOM 1289 N N . ASN A 1 171 ? 11.694 -5.381 -7.598 1.00 35.53 171 ASN A N 1
ATOM 1290 C CA . ASN A 1 171 ? 10.514 -6.079 -7.079 1.00 35.53 171 ASN A CA 1
ATOM 1291 C C . ASN A 1 171 ? 10.481 -7.590 -7.417 1.00 35.53 171 ASN A C 1
ATOM 1293 O O . ASN A 1 171 ? 9.759 -8.347 -6.770 1.00 35.53 171 ASN A O 1
ATOM 1297 N N . LEU A 1 172 ? 11.246 -8.065 -8.411 1.00 36.97 172 LEU A N 1
ATOM 1298 C CA . LEU A 1 172 ? 11.586 -9.496 -8.545 1.00 36.97 172 LEU A CA 1
ATOM 1299 C C . LEU A 1 172 ? 12.688 -9.889 -7.548 1.00 36.97 172 LEU A C 1
ATOM 1301 O O . LEU A 1 172 ? 12.741 -11.026 -7.083 1.00 36.97 172 LEU A O 1
ATOM 1305 N N . ASP A 1 173 ? 13.507 -8.910 -7.175 1.00 37.66 173 ASP A N 1
ATOM 1306 C CA . ASP A 1 173 ? 14.527 -8.971 -6.139 1.00 37.66 173 ASP A CA 1
ATOM 1307 C C . ASP A 1 173 ? 13.975 -8.742 -4.722 1.00 37.66 173 ASP A C 1
ATOM 1309 O O . ASP A 1 173 ? 14.767 -8.794 -3.801 1.00 37.66 173 ASP A O 1
ATOM 1313 N N . ASP A 1 174 ? 12.665 -8.571 -4.478 1.00 32.69 174 ASP A N 1
ATOM 1314 C CA . ASP A 1 174 ? 12.063 -8.188 -3.171 1.00 32.69 174 ASP A CA 1
ATOM 1315 C C . ASP A 1 174 ? 12.197 -9.236 -2.031 1.00 32.69 174 ASP A C 1
ATOM 1317 O O . ASP A 1 174 ? 11.578 -9.135 -0.969 1.00 32.69 174 ASP A O 1
ATOM 1321 N N . LYS A 1 175 ? 13.066 -10.238 -2.199 1.00 36.91 175 LYS A N 1
ATOM 1322 C CA . LYS A 1 175 ? 13.725 -10.939 -1.078 1.00 36.91 175 LYS A CA 1
ATOM 1323 C C . LYS A 1 175 ? 15.035 -10.255 -0.633 1.00 36.91 175 LYS A C 1
ATOM 1325 O O . LYS A 1 175 ? 15.689 -10.726 0.297 1.00 36.91 175 LYS A O 1
ATOM 1330 N N . ALA A 1 176 ? 15.414 -9.143 -1.257 1.00 34.81 176 ALA A N 1
ATOM 1331 C CA . ALA A 1 176 ? 16.649 -8.407 -1.053 1.00 34.81 176 ALA A CA 1
ATOM 1332 C C . ALA A 1 176 ? 16.586 -7.587 0.233 1.00 34.81 176 ALA A C 1
ATOM 1334 O O . ALA A 1 176 ? 16.146 -6.438 0.289 1.00 34.81 176 ALA A O 1
ATOM 1335 N N . VAL A 1 177 ? 17.068 -8.218 1.297 1.00 38.22 177 VAL A N 1
ATOM 1336 C CA . VAL A 1 177 ? 17.490 -7.574 2.537 1.00 38.22 177 VAL A CA 1
ATOM 1337 C C . VAL A 1 177 ? 18.365 -6.366 2.186 1.00 38.22 177 VAL A C 1
ATOM 1339 O O . VAL A 1 177 ? 19.348 -6.518 1.465 1.00 38.22 177 VAL A O 1
ATOM 1342 N N . ALA A 1 178 ? 18.037 -5.178 2.719 1.00 40.50 178 ALA A N 1
ATOM 1343 C CA . ALA A 1 178 ? 18.878 -3.981 2.607 1.00 40.50 178 ALA A CA 1
ATOM 1344 C C . ALA A 1 178 ? 20.364 -4.370 2.728 1.00 40.50 178 ALA A C 1
ATOM 1346 O O . ALA A 1 178 ? 20.689 -5.095 3.680 1.00 40.50 178 ALA A O 1
ATOM 1347 N N . PRO A 1 179 ? 21.244 -3.935 1.797 1.00 48.94 179 PRO A N 1
ATOM 1348 C CA . PRO A 1 179 ? 22.571 -4.512 1.623 1.00 48.94 179 PRO A CA 1
ATOM 1349 C C . PRO A 1 179 ? 23.256 -4.630 2.973 1.00 48.94 179 PRO A C 1
ATOM 1351 O O . PRO A 1 179 ? 23.455 -3.632 3.674 1.00 48.94 179 PRO A O 1
ATOM 1354 N N . ILE A 1 180 ? 23.537 -5.871 3.372 1.00 51.78 180 ILE A N 1
ATOM 1355 C CA . ILE A 1 180 ? 24.029 -6.150 4.714 1.00 51.78 180 ILE A CA 1
ATOM 1356 C C . ILE A 1 180 ? 25.343 -5.396 4.882 1.00 51.78 180 ILE A C 1
ATOM 1358 O O . ILE A 1 180 ? 26.319 -5.631 4.168 1.00 51.78 180 ILE A O 1
ATOM 1362 N N . SER A 1 181 ? 25.353 -4.443 5.815 1.00 56.94 181 SER A N 1
ATOM 1363 C CA . SER A 1 181 ? 26.559 -3.699 6.158 1.00 56.94 181 SER A CA 1
ATOM 1364 C C . SER A 1 181 ? 27.558 -4.674 6.773 1.00 56.94 181 SER A C 1
ATOM 1366 O O . SER A 1 181 ? 27.424 -5.075 7.928 1.00 56.94 181 SER A O 1
ATOM 1368 N N . ILE A 1 182 ? 28.534 -5.105 5.973 1.00 65.56 182 ILE A N 1
ATOM 1369 C CA . ILE A 1 182 ? 29.609 -5.984 6.432 1.00 65.56 182 ILE A CA 1
ATOM 1370 C C . ILE A 1 182 ? 30.508 -5.164 7.368 1.00 65.56 182 ILE A C 1
ATOM 1372 O O . ILE A 1 182 ? 31.051 -4.143 6.925 1.00 65.56 182 ILE A O 1
ATOM 1376 N N . PRO A 1 183 ? 30.721 -5.578 8.631 1.00 73.69 183 PRO A N 1
ATOM 1377 C CA . PRO A 1 183 ? 31.623 -4.888 9.547 1.00 73.69 183 PRO A CA 1
ATOM 1378 C C . PRO A 1 183 ? 33.028 -4.706 8.953 1.00 73.69 183 PRO A C 1
ATOM 1380 O O . PRO A 1 183 ? 33.563 -5.608 8.307 1.00 73.69 183 PRO A O 1
ATOM 1383 N N . ARG A 1 184 ? 33.678 -3.559 9.206 1.00 73.00 184 ARG A N 1
ATOM 1384 C CA . ARG A 1 184 ? 35.022 -3.246 8.663 1.00 73.00 184 ARG A CA 1
ATOM 1385 C C . ARG A 1 184 ? 36.070 -4.329 8.954 1.00 73.00 184 ARG A C 1
ATOM 1387 O O . ARG A 1 184 ? 36.942 -4.560 8.120 1.00 73.00 184 ARG A O 1
ATOM 1394 N N . ALA A 1 185 ? 35.982 -4.993 10.108 1.00 70.06 185 ALA A N 1
ATOM 1395 C CA . ALA A 1 185 ? 36.868 -6.099 10.468 1.00 70.06 185 ALA A CA 1
ATOM 1396 C C . ALA A 1 185 ? 36.718 -7.291 9.504 1.00 70.06 185 ALA A C 1
ATOM 1398 O O . ALA A 1 185 ? 37.713 -7.764 8.963 1.00 70.06 185 ALA A O 1
ATOM 1399 N N . GLN A 1 186 ? 35.484 -7.697 9.193 1.00 70.75 186 GLN A N 1
ATOM 1400 C CA . GLN A 1 186 ? 35.205 -8.779 8.242 1.00 70.75 186 GLN A CA 1
ATOM 1401 C C . GLN A 1 186 ? 35.565 -8.386 6.799 1.00 70.75 186 GLN A C 1
ATOM 1403 O O . GLN A 1 186 ? 36.105 -9.200 6.056 1.00 70.75 186 GLN A O 1
ATOM 1408 N N . GLN A 1 187 ? 35.378 -7.118 6.409 1.00 74.19 187 GLN A N 1
ATOM 1409 C CA . GLN A 1 187 ? 35.854 -6.629 5.105 1.00 74.19 187 GLN A CA 1
ATOM 1410 C C . GLN A 1 187 ? 37.378 -6.766 4.955 1.00 74.19 187 GLN A C 1
ATOM 1412 O O . GLN A 1 187 ? 37.866 -7.063 3.864 1.00 74.19 187 GLN A O 1
ATOM 1417 N N . LYS A 1 188 ? 38.137 -6.553 6.040 1.00 75.25 188 LYS A N 1
ATOM 1418 C CA . LYS A 1 188 ? 39.596 -6.721 6.051 1.00 75.25 188 LYS A CA 1
ATOM 1419 C C . LYS A 1 188 ? 39.988 -8.192 5.880 1.00 75.25 188 LYS A C 1
ATOM 1421 O O . LYS A 1 188 ? 40.846 -8.470 5.047 1.00 75.25 188 LYS A O 1
ATOM 1426 N N . VAL A 1 189 ? 39.316 -9.103 6.589 1.00 72.31 189 VAL A N 1
ATOM 1427 C CA . VAL A 1 189 ? 39.523 -10.559 6.465 1.00 72.31 189 VAL A CA 1
ATOM 1428 C C . VAL A 1 189 ? 39.236 -11.031 5.040 1.00 72.31 189 VAL A C 1
ATOM 1430 O O . VAL A 1 189 ? 40.104 -11.633 4.420 1.00 72.31 189 VAL A O 1
ATOM 1433 N N . LEU A 1 190 ? 38.088 -10.664 4.457 1.00 72.94 190 LEU A N 1
ATOM 1434 C CA . LEU A 1 190 ? 37.752 -11.023 3.071 1.00 72.94 190 LEU A CA 1
ATOM 1435 C C . LEU A 1 190 ? 38.768 -10.489 2.069 1.00 72.94 190 LEU A C 1
ATOM 1437 O O . LEU A 1 190 ? 39.113 -11.173 1.108 1.00 72.94 190 LEU A O 1
ATOM 1441 N N . ARG A 1 191 ? 39.264 -9.265 2.282 1.00 76.69 191 ARG A N 1
ATOM 1442 C CA . ARG A 1 191 ? 40.271 -8.665 1.405 1.00 76.69 191 ARG A CA 1
ATOM 1443 C C . ARG A 1 191 ? 41.579 -9.444 1.446 1.00 76.69 191 ARG A C 1
ATOM 1445 O O . ARG A 1 191 ? 42.172 -9.654 0.393 1.00 76.69 191 ARG A O 1
ATOM 1452 N N . HIS A 1 192 ? 42.026 -9.855 2.629 1.00 76.88 192 HIS A N 1
ATOM 1453 C CA . HIS A 1 192 ? 43.251 -10.634 2.767 1.00 76.88 192 HIS A CA 1
ATOM 1454 C C . HIS A 1 192 ? 43.081 -12.073 2.259 1.00 76.88 192 HIS A C 1
ATOM 1456 O O . HIS A 1 192 ? 43.889 -12.526 1.451 1.00 76.88 192 HIS A O 1
ATOM 1462 N N . ALA A 1 193 ? 41.978 -12.741 2.610 1.00 73.06 193 ALA A N 1
ATOM 1463 C CA . ALA A 1 193 ? 41.644 -14.068 2.100 1.00 73.06 193 ALA A CA 1
ATOM 1464 C C . ALA A 1 193 ? 41.568 -14.077 0.565 1.00 73.06 193 ALA A C 1
ATOM 1466 O O . ALA A 1 193 ? 42.166 -14.934 -0.077 1.00 73.06 193 ALA A O 1
ATOM 1467 N N . SER A 1 194 ? 40.952 -13.055 -0.044 1.00 74.81 194 SER A N 1
ATOM 1468 C CA . SER A 1 194 ? 40.920 -12.893 -1.507 1.00 74.81 194 SER A CA 1
ATOM 1469 C C . SER A 1 194 ? 42.320 -12.791 -2.118 1.00 74.81 194 SER A C 1
ATOM 1471 O O . SER A 1 194 ? 42.556 -13.297 -3.212 1.00 74.81 194 SER A O 1
ATOM 1473 N N . VAL A 1 195 ? 43.261 -12.126 -1.439 1.00 78.19 195 VAL A N 1
ATOM 1474 C CA . VAL A 1 195 ? 44.655 -12.031 -1.900 1.00 78.19 195 VAL A CA 1
ATOM 1475 C C . VAL A 1 195 ? 45.348 -13.391 -1.813 1.00 78.19 195 VAL A C 1
ATOM 1477 O O . VAL A 1 195 ? 46.040 -13.764 -2.759 1.00 78.19 195 VAL A O 1
ATOM 1480 N N . ASN A 1 196 ? 45.146 -14.146 -0.733 1.00 73.12 196 ASN A N 1
ATOM 1481 C CA . ASN A 1 196 ? 45.751 -15.471 -0.576 1.00 73.12 196 ASN A CA 1
ATOM 1482 C C . ASN A 1 196 ? 45.173 -16.500 -1.549 1.00 73.12 196 ASN A C 1
ATOM 1484 O O . ASN A 1 196 ? 45.939 -17.213 -2.188 1.00 73.12 196 ASN A O 1
ATOM 1488 N N . LEU A 1 197 ? 43.855 -16.525 -1.742 1.00 77.06 197 LEU A N 1
ATOM 1489 C CA . LEU A 1 197 ? 43.204 -17.426 -2.698 1.00 77.06 197 LEU A CA 1
ATOM 1490 C C . LEU A 1 197 ? 43.665 -17.137 -4.133 1.00 77.06 197 LEU A C 1
ATOM 1492 O O . LEU A 1 197 ? 44.017 -18.058 -4.866 1.00 77.06 197 LEU A O 1
ATOM 1496 N N . ARG A 1 198 ? 43.807 -15.857 -4.511 1.00 78.88 198 ARG A N 1
ATOM 1497 C CA . ARG A 1 198 ? 44.403 -15.482 -5.807 1.00 78.88 198 ARG A CA 1
ATOM 1498 C C . ARG A 1 198 ? 45.854 -15.929 -5.952 1.00 78.88 198 ARG A C 1
ATOM 1500 O O . ARG A 1 198 ? 46.257 -16.330 -7.039 1.00 78.88 198 ARG A O 1
ATOM 1507 N N . ARG A 1 199 ? 46.651 -15.890 -4.877 1.00 80.38 199 ARG A N 1
ATOM 1508 C CA . ARG A 1 199 ? 48.027 -16.426 -4.881 1.00 80.38 199 ARG A CA 1
ATOM 1509 C C . ARG A 1 199 ? 48.064 -17.945 -5.059 1.00 80.38 199 ARG A C 1
ATOM 1511 O O . ARG A 1 199 ? 49.050 -18.446 -5.584 1.00 80.38 199 ARG A O 1
ATOM 1518 N N . GLN A 1 200 ? 47.006 -18.647 -4.661 1.00 78.69 200 GLN A N 1
ATOM 1519 C CA . GLN A 1 200 ? 46.824 -20.082 -4.897 1.00 78.69 200 GLN A CA 1
ATOM 1520 C C . GLN A 1 200 ? 46.260 -20.395 -6.298 1.00 78.69 200 GLN A C 1
ATOM 1522 O O . GLN A 1 200 ? 46.009 -21.554 -6.600 1.00 78.69 200 GLN A O 1
ATOM 1527 N N . GLY A 1 201 ? 46.085 -19.389 -7.166 1.00 77.44 201 GLY A N 1
ATOM 1528 C CA . GLY A 1 201 ? 45.597 -19.567 -8.538 1.00 77.44 201 GLY A CA 1
ATOM 1529 C C . GLY A 1 201 ? 44.076 -19.498 -8.696 1.00 77.44 201 GLY A C 1
ATOM 1530 O O . GLY A 1 201 ? 43.584 -19.655 -9.810 1.00 77.44 201 GLY A O 1
ATOM 1531 N N . LEU A 1 202 ? 43.331 -19.218 -7.622 1.00 76.12 202 LEU A N 1
ATOM 1532 C CA . LEU A 1 202 ? 41.872 -19.116 -7.660 1.00 76.12 202 LEU A CA 1
ATOM 1533 C C . LEU A 1 202 ? 41.411 -17.737 -8.142 1.00 76.12 202 LEU A C 1
ATOM 1535 O O . LEU A 1 202 ? 41.992 -16.700 -7.802 1.00 76.12 202 LEU A O 1
ATOM 1539 N N . VAL A 1 203 ? 40.317 -17.706 -8.898 1.00 73.38 203 VAL A N 1
ATOM 1540 C CA . VAL A 1 203 ? 39.657 -16.460 -9.291 1.00 73.38 203 VAL A CA 1
ATOM 1541 C C . VAL A 1 203 ? 38.696 -16.049 -8.180 1.00 73.38 203 VAL A C 1
ATOM 1543 O O . VAL A 1 203 ? 37.933 -16.869 -7.685 1.00 73.38 203 VAL A O 1
ATOM 1546 N N . VAL A 1 204 ? 38.743 -14.776 -7.773 1.00 75.44 204 VAL A N 1
ATOM 1547 C CA . VAL A 1 204 ? 37.889 -14.220 -6.710 1.00 75.44 204 VAL A CA 1
ATOM 1548 C C . VAL A 1 204 ? 37.200 -12.963 -7.231 1.00 75.44 204 VAL A C 1
ATOM 1550 O O . VAL A 1 204 ? 37.861 -11.927 -7.387 1.00 75.44 204 VAL A O 1
ATOM 1553 N N . GLU A 1 205 ? 35.894 -13.042 -7.478 1.00 67.75 205 GLU A N 1
ATOM 1554 C CA . GLU A 1 205 ? 35.078 -11.964 -8.040 1.00 67.75 205 GLU A CA 1
ATOM 1555 C C . GLU A 1 205 ? 33.987 -11.506 -7.058 1.00 67.75 205 GLU A C 1
ATOM 1557 O O . GLU A 1 205 ? 33.209 -12.316 -6.552 1.00 67.75 205 GLU A O 1
ATOM 1562 N N . PRO A 1 206 ? 33.901 -10.200 -6.759 1.00 63.53 206 PRO A N 1
ATOM 1563 C CA . PRO A 1 206 ? 32.786 -9.665 -5.998 1.00 63.53 206 PRO A CA 1
ATOM 1564 C C . PRO A 1 206 ? 31.552 -9.554 -6.898 1.00 63.53 206 PRO A C 1
ATOM 1566 O O . PRO A 1 206 ? 31.570 -8.847 -7.904 1.00 63.53 206 PRO A O 1
ATOM 1569 N N . ILE A 1 207 ? 30.460 -10.181 -6.482 1.00 55.34 207 ILE A N 1
ATOM 1570 C CA . ILE A 1 207 ? 29.152 -10.092 -7.125 1.00 55.34 207 ILE A CA 1
ATOM 1571 C C . ILE A 1 207 ? 28.206 -9.363 -6.181 1.00 55.34 207 ILE A C 1
ATOM 1573 O O . ILE A 1 207 ? 28.241 -9.541 -4.966 1.00 55.34 207 ILE A O 1
ATOM 1577 N N . VAL A 1 208 ? 27.374 -8.490 -6.732 1.00 50.75 208 VAL A N 1
ATOM 1578 C CA . VAL A 1 208 ? 26.281 -7.892 -5.967 1.00 50.75 208 VAL A CA 1
ATOM 1579 C C . VAL A 1 208 ? 25.054 -8.756 -6.213 1.00 50.75 208 VAL A C 1
ATOM 1581 O O . VAL A 1 208 ? 24.581 -8.816 -7.341 1.00 50.75 208 VAL A O 1
ATOM 1584 N N . THR A 1 209 ? 24.595 -9.447 -5.178 1.00 52.22 209 THR A N 1
ATOM 1585 C CA . THR A 1 209 ? 23.354 -10.227 -5.172 1.00 52.22 209 THR A CA 1
ATOM 1586 C C . THR A 1 209 ? 22.268 -9.457 -4.425 1.00 52.22 209 THR A C 1
ATOM 1588 O O . THR A 1 209 ? 22.544 -8.434 -3.785 1.00 52.22 209 THR A O 1
ATOM 1591 N N . SER A 1 210 ? 21.045 -9.983 -4.451 1.00 45.12 210 SER A N 1
ATOM 1592 C CA . SER A 1 210 ? 19.919 -9.486 -3.657 1.00 45.12 210 SER A CA 1
ATOM 1593 C C . SER A 1 210 ? 20.221 -9.404 -2.152 1.00 45.12 210 SER A C 1
ATOM 1595 O O . SER A 1 210 ? 19.705 -8.523 -1.475 1.00 45.12 210 SER A O 1
ATOM 1597 N N . HIS A 1 211 ? 21.118 -10.231 -1.600 1.00 45.88 211 HIS A N 1
ATOM 1598 C CA . HIS A 1 211 ? 21.462 -10.210 -0.167 1.00 45.88 211 HIS A CA 1
ATOM 1599 C C . HIS A 1 211 ? 22.693 -9.343 0.181 1.00 45.88 211 HIS A C 1
ATOM 1601 O O . HIS A 1 211 ? 23.042 -9.188 1.356 1.00 45.88 211 HIS A O 1
ATOM 1607 N N . GLY A 1 212 ? 23.357 -8.736 -0.811 1.00 59.25 212 GLY A N 1
ATOM 1608 C CA . GLY A 1 212 ? 24.509 -7.850 -0.614 1.00 59.25 212 GLY A CA 1
ATOM 1609 C C . GLY A 1 212 ? 25.715 -8.197 -1.491 1.00 59.25 212 GLY A C 1
ATOM 1610 O O . GLY A 1 212 ? 25.588 -8.703 -2.599 1.00 59.25 212 GLY A O 1
ATOM 1611 N N . ARG A 1 213 ? 26.930 -7.865 -1.028 1.00 59.56 213 ARG A N 1
ATOM 1612 C CA . ARG A 1 213 ? 28.168 -8.247 -1.733 1.00 59.56 213 ARG A CA 1
ATOM 1613 C C . ARG A 1 213 ? 28.485 -9.713 -1.444 1.00 59.56 213 ARG A C 1
ATOM 1615 O O . ARG A 1 213 ? 29.055 -10.007 -0.396 1.00 59.56 213 ARG A O 1
ATOM 1622 N N . THR A 1 214 ? 28.150 -10.590 -2.379 1.00 65.25 214 THR A N 1
ATOM 1623 C CA . THR A 1 214 ? 28.601 -11.982 -2.411 1.00 65.25 214 THR A CA 1
ATOM 1624 C C . THR A 1 214 ? 30.008 -12.040 -3.002 1.00 65.25 214 THR A C 1
ATOM 1626 O O . THR A 1 214 ? 30.333 -11.321 -3.945 1.00 65.25 214 THR A O 1
ATOM 1629 N N . VAL A 1 215 ? 30.880 -12.878 -2.451 1.00 72.00 215 VAL A N 1
ATOM 1630 C CA . VAL A 1 215 ? 32.206 -13.135 -3.029 1.00 72.00 215 VAL A CA 1
ATOM 1631 C C . VAL A 1 215 ? 32.168 -14.501 -3.692 1.00 72.00 215 VAL A C 1
ATOM 1633 O O . VAL A 1 215 ? 32.003 -15.508 -3.009 1.00 72.00 215 VAL A O 1
ATOM 1636 N N . MET A 1 216 ? 32.297 -14.533 -5.016 1.00 71.19 216 MET A N 1
ATOM 1637 C CA . MET A 1 216 ? 32.423 -15.773 -5.771 1.00 71.19 216 MET A CA 1
ATOM 1638 C C . MET A 1 216 ? 33.885 -16.146 -5.963 1.00 71.19 216 MET A C 1
ATOM 1640 O O . MET A 1 216 ? 34.734 -15.292 -6.219 1.00 71.19 216 MET A O 1
ATOM 1644 N N . MET A 1 217 ? 34.169 -17.434 -5.812 1.00 77.31 217 MET A N 1
ATOM 1645 C CA . MET A 1 217 ? 35.501 -18.013 -5.858 1.00 77.31 217 MET A CA 1
ATOM 1646 C C . MET A 1 217 ? 35.453 -19.310 -6.648 1.00 77.31 217 MET A C 1
ATOM 1648 O O . MET A 1 217 ? 34.622 -20.170 -6.368 1.00 77.31 217 MET A O 1
ATOM 1652 N N . TYR A 1 218 ? 36.329 -19.455 -7.632 1.00 74.06 218 TYR A N 1
ATOM 1653 C CA . TYR A 1 218 ? 36.396 -20.670 -8.436 1.00 74.06 218 TYR A CA 1
ATOM 1654 C C . TYR A 1 218 ? 37.823 -20.955 -8.888 1.00 74.06 218 TYR A C 1
ATOM 1656 O O . TYR A 1 218 ? 38.661 -20.052 -8.989 1.00 74.06 218 TYR A O 1
ATOM 1664 N N . ASP A 1 219 ? 38.091 -22.231 -9.150 1.00 73.88 219 ASP A N 1
ATOM 1665 C CA . ASP A 1 219 ? 39.336 -22.667 -9.768 1.00 73.88 219 ASP A CA 1
ATOM 1666 C C . ASP A 1 219 ? 39.179 -22.605 -11.299 1.00 73.88 219 ASP A C 1
ATOM 1668 O O . ASP A 1 219 ? 38.341 -23.318 -11.857 1.00 73.88 219 ASP A O 1
ATOM 1672 N N . PRO A 1 220 ? 39.963 -21.781 -12.017 1.00 66.56 220 PRO A N 1
ATOM 1673 C CA . PRO A 1 220 ? 39.863 -21.684 -13.471 1.00 66.56 220 PRO A CA 1
ATOM 1674 C C . PRO A 1 220 ? 40.241 -22.988 -14.196 1.00 66.56 220 PRO A C 1
ATOM 1676 O O . PRO A 1 220 ? 39.896 -23.146 -15.367 1.00 66.56 220 PRO A O 1
ATOM 1679 N N . SER A 1 221 ? 40.936 -23.918 -13.531 1.00 69.88 221 SER A N 1
ATOM 1680 C CA . SER A 1 221 ? 41.248 -25.249 -14.066 1.00 69.88 221 SER A CA 1
ATOM 1681 C C . SER A 1 221 ? 40.115 -26.268 -13.885 1.00 69.88 221 SER A C 1
ATOM 1683 O O . SER A 1 221 ? 40.108 -27.289 -14.571 1.00 69.88 221 SER A O 1
ATOM 1685 N N . SER A 1 222 ? 39.135 -25.972 -13.024 1.00 69.00 222 SER A N 1
ATOM 1686 C CA . SER A 1 222 ? 37.971 -26.820 -12.750 1.00 69.00 222 SER A CA 1
ATOM 1687 C C . SER A 1 222 ? 36.710 -25.952 -12.597 1.00 69.00 222 SER A C 1
ATOM 1689 O O . SER A 1 222 ? 36.213 -25.767 -11.484 1.00 69.00 222 SER A O 1
ATOM 1691 N N . PRO A 1 223 ? 36.186 -25.389 -13.705 1.00 59.41 223 PRO A N 1
ATOM 1692 C CA . PRO A 1 223 ? 35.145 -24.353 -13.684 1.00 59.41 223 PRO A CA 1
ATOM 1693 C C . PRO A 1 223 ? 33.796 -24.817 -13.114 1.00 59.41 223 PRO A C 1
ATOM 1695 O O . PRO A 1 223 ? 32.956 -23.987 -12.771 1.00 59.41 223 PRO A O 1
ATOM 1698 N N . ASP A 1 224 ? 33.590 -26.128 -12.985 1.00 62.59 224 ASP A N 1
ATOM 1699 C CA . ASP A 1 224 ? 32.396 -26.702 -12.359 1.00 62.59 224 ASP A CA 1
ATOM 1700 C C . ASP A 1 224 ? 32.427 -26.619 -10.821 1.00 62.59 224 ASP A C 1
ATOM 1702 O O . ASP A 1 224 ? 31.383 -26.763 -10.180 1.00 62.59 224 ASP A O 1
ATOM 1706 N N . ASN A 1 225 ? 33.600 -26.353 -10.230 1.00 68.50 225 ASN A N 1
ATOM 1707 C CA . ASN A 1 225 ? 33.779 -26.181 -8.792 1.00 68.50 225 ASN A CA 1
ATOM 1708 C C . ASN A 1 225 ? 33.733 -24.696 -8.440 1.00 68.50 225 ASN A C 1
ATOM 1710 O O . ASN A 1 225 ? 34.697 -23.950 -8.639 1.00 68.50 225 ASN A O 1
ATOM 1714 N N . LEU A 1 226 ? 32.595 -24.273 -7.898 1.00 70.06 226 LEU A N 1
ATOM 1715 C CA . LEU A 1 226 ? 32.325 -22.873 -7.598 1.00 70.06 226 LEU A CA 1
ATOM 1716 C C . LEU A 1 226 ? 31.894 -22.712 -6.146 1.00 70.06 226 LEU A C 1
ATOM 1718 O O . LEU A 1 226 ? 31.045 -23.454 -5.659 1.00 70.06 226 LEU A O 1
ATOM 1722 N N . VAL A 1 227 ? 32.464 -21.726 -5.462 1.00 76.56 227 VAL A N 1
ATOM 1723 C CA . VAL A 1 227 ? 32.121 -21.374 -4.086 1.00 76.56 227 VAL A CA 1
ATOM 1724 C C . VAL A 1 227 ? 31.630 -19.932 -4.050 1.00 76.56 227 VAL A C 1
ATOM 1726 O O . VAL A 1 227 ? 32.342 -19.017 -4.457 1.00 76.56 227 VAL A O 1
ATOM 1729 N N . ALA A 1 228 ? 30.422 -19.704 -3.541 1.00 74.25 228 ALA A N 1
ATOM 1730 C CA . ALA A 1 228 ? 29.886 -18.368 -3.302 1.00 74.25 228 ALA A CA 1
ATOM 1731 C C . ALA A 1 228 ? 29.734 -18.122 -1.797 1.00 74.25 228 ALA A C 1
ATOM 1733 O O . ALA A 1 228 ? 29.120 -18.920 -1.092 1.00 74.25 228 ALA A O 1
ATOM 1734 N N . LEU A 1 229 ? 30.294 -17.015 -1.310 1.00 77.12 229 LEU A N 1
ATOM 1735 C CA . LEU A 1 229 ? 30.193 -16.561 0.076 1.00 77.12 229 LEU A CA 1
ATOM 1736 C C . LEU A 1 229 ? 29.225 -15.380 0.151 1.00 77.12 229 LEU A C 1
ATOM 1738 O O . LEU A 1 229 ? 29.537 -14.277 -0.300 1.00 77.12 229 LEU A O 1
ATOM 1742 N N . GLU A 1 230 ? 28.046 -15.621 0.709 1.00 75.94 230 GLU A N 1
ATOM 1743 C CA . GLU A 1 230 ? 26.938 -14.677 0.812 1.00 75.94 230 GLU A CA 1
ATOM 1744 C C . GLU A 1 230 ? 26.775 -14.200 2.267 1.00 75.94 230 GLU A C 1
ATOM 1746 O O . GLU A 1 230 ? 26.623 -15.024 3.171 1.00 75.94 230 GLU A O 1
ATOM 1751 N N . PRO A 1 231 ? 26.781 -12.887 2.549 1.00 71.69 231 PRO A N 1
ATOM 1752 C CA . PRO A 1 231 ? 26.440 -12.399 3.879 1.00 71.69 231 PRO A CA 1
ATOM 1753 C C . PRO A 1 231 ? 24.933 -12.574 4.128 1.00 71.69 231 PRO A C 1
ATOM 1755 O O . PRO A 1 231 ? 24.114 -12.255 3.272 1.00 71.69 231 PRO A O 1
ATOM 1758 N N . ARG A 1 232 ? 24.547 -13.030 5.322 1.00 73.81 232 ARG A N 1
ATOM 1759 C CA . ARG A 1 232 ? 23.153 -13.115 5.789 1.00 73.81 232 ARG A CA 1
ATOM 1760 C C . ARG A 1 232 ? 23.006 -12.492 7.172 1.00 73.81 232 ARG A C 1
ATOM 1762 O O . ARG A 1 232 ? 23.967 -12.402 7.930 1.00 73.81 232 ARG A O 1
ATOM 1769 N N . LYS A 1 233 ? 21.797 -12.045 7.519 1.00 70.19 233 LYS A N 1
ATOM 1770 C CA . LYS A 1 233 ? 21.479 -11.577 8.875 1.00 70.19 233 LYS A CA 1
ATOM 1771 C C . LYS A 1 233 ? 20.762 -12.666 9.657 1.00 70.19 233 LYS A C 1
ATOM 1773 O O . LYS A 1 233 ? 19.730 -13.157 9.215 1.00 70.19 233 LYS A O 1
ATOM 1778 N N . ARG A 1 234 ? 21.266 -12.973 10.850 1.00 67.62 234 ARG A N 1
ATOM 1779 C CA . ARG A 1 234 ? 20.584 -13.810 11.842 1.00 67.62 234 ARG A CA 1
ATOM 1780 C C . ARG A 1 234 ? 20.692 -13.122 13.195 1.00 67.62 234 ARG A C 1
ATOM 1782 O O . ARG A 1 234 ? 21.790 -12.771 13.610 1.00 67.62 234 ARG A O 1
ATOM 1789 N N . GLU A 1 235 ? 19.550 -12.842 13.823 1.00 75.06 235 GLU A N 1
ATOM 1790 C CA . GLU A 1 235 ? 19.481 -12.218 15.161 1.00 75.06 235 GLU A CA 1
ATOM 1791 C C . GLU A 1 235 ? 20.285 -10.904 15.279 1.00 75.06 235 GLU A C 1
ATOM 1793 O O . GLU A 1 235 ? 20.939 -10.617 16.277 1.00 75.06 235 GLU A O 1
ATOM 1798 N N . GLY A 1 236 ? 20.275 -10.091 14.217 1.00 71.94 236 GLY A N 1
ATOM 1799 C CA . GLY A 1 236 ? 20.995 -8.813 14.179 1.00 71.94 236 GLY A CA 1
ATOM 1800 C C . GLY A 1 236 ? 22.505 -8.918 13.925 1.00 71.94 236 GLY A C 1
ATOM 1801 O O . GLY A 1 236 ? 23.155 -7.881 13.791 1.00 71.94 236 GLY A O 1
ATOM 1802 N N . ARG A 1 237 ? 23.059 -10.129 13.786 1.00 66.62 237 ARG A N 1
ATOM 1803 C CA . ARG A 1 237 ? 24.464 -10.376 13.424 1.00 66.62 237 ARG A CA 1
ATOM 1804 C C . ARG A 1 237 ? 24.606 -10.752 11.949 1.00 66.62 237 ARG A C 1
ATOM 1806 O O . ARG A 1 237 ? 23.700 -11.346 11.363 1.00 66.62 237 ARG A O 1
ATOM 1813 N N . THR A 1 238 ? 25.748 -10.405 11.356 1.00 67.50 238 THR A N 1
ATOM 1814 C CA . THR A 1 238 ? 26.128 -10.843 10.004 1.00 67.50 238 THR A CA 1
ATOM 1815 C C . THR A 1 238 ? 26.777 -12.221 10.095 1.00 67.50 238 THR A C 1
ATOM 1817 O O . THR A 1 238 ? 27.871 -12.344 10.640 1.00 67.50 238 THR A O 1
ATOM 1820 N N . ILE A 1 239 ? 26.103 -13.232 9.558 1.00 74.50 239 ILE A N 1
ATOM 1821 C CA . ILE A 1 239 ? 26.629 -14.584 9.341 1.00 74.50 239 ILE A CA 1
ATOM 1822 C C . ILE A 1 239 ? 26.981 -14.755 7.861 1.00 74.50 239 ILE A C 1
ATOM 1824 O O . ILE A 1 239 ? 26.500 -13.995 7.022 1.00 74.50 239 ILE A O 1
ATOM 1828 N N . TRP A 1 240 ? 27.788 -15.755 7.524 1.00 71.69 240 TRP A N 1
ATOM 1829 C CA . TRP A 1 240 ? 28.143 -16.039 6.133 1.00 71.69 240 TRP A CA 1
ATOM 1830 C C . TRP A 1 240 ? 27.590 -17.387 5.693 1.00 71.69 240 TRP A C 1
ATOM 1832 O O . TRP A 1 240 ? 27.823 -18.404 6.338 1.00 71.69 240 TRP A O 1
ATOM 1842 N N . ALA A 1 241 ? 26.837 -17.379 4.602 1.00 72.31 241 ALA A N 1
ATOM 1843 C CA . ALA A 1 241 ? 26.357 -18.557 3.907 1.00 72.31 241 ALA A CA 1
ATOM 1844 C C . ALA A 1 241 ? 27.346 -18.917 2.796 1.00 72.31 241 ALA A C 1
ATOM 1846 O O . ALA A 1 241 ? 27.669 -18.086 1.950 1.00 72.31 241 ALA A O 1
ATOM 1847 N N . LEU A 1 242 ? 27.831 -20.152 2.801 1.00 76.00 242 LEU A N 1
ATOM 1848 C CA . LEU A 1 242 ? 28.681 -20.692 1.755 1.00 76.00 242 LEU A CA 1
ATOM 1849 C C . LEU A 1 242 ? 27.873 -21.652 0.890 1.00 76.00 242 LEU A C 1
ATOM 1851 O O . LEU A 1 242 ? 27.302 -22.628 1.378 1.00 76.00 242 LEU A O 1
ATOM 1855 N N . HIS A 1 243 ? 27.851 -21.364 -0.402 1.00 72.00 243 HIS A N 1
ATOM 1856 C CA . HIS A 1 243 ? 27.256 -22.204 -1.425 1.00 72.00 243 HIS A CA 1
ATOM 1857 C C . HIS A 1 243 ? 28.389 -22.856 -2.206 1.00 72.00 243 HIS A C 1
ATOM 1859 O O . HIS A 1 243 ? 29.254 -22.148 -2.717 1.00 72.00 243 HIS A O 1
ATOM 1865 N N . ALA A 1 244 ? 28.387 -24.182 -2.303 1.00 72.44 244 ALA A N 1
ATOM 1866 C CA . ALA A 1 244 ? 29.335 -24.924 -3.122 1.00 72.44 244 ALA A CA 1
ATOM 1867 C C . ALA A 1 244 ? 28.594 -25.612 -4.272 1.00 72.44 244 ALA A C 1
ATOM 1869 O O . ALA A 1 244 ? 27.550 -26.241 -4.068 1.00 72.44 244 ALA A O 1
ATOM 1870 N N . ARG A 1 245 ? 29.147 -25.496 -5.476 1.00 63.34 245 ARG A N 1
ATOM 1871 C CA . ARG A 1 245 ? 28.720 -26.208 -6.676 1.00 63.34 245 ARG A CA 1
ATOM 1872 C C . ARG A 1 245 ? 29.760 -27.263 -7.021 1.00 63.34 245 ARG A C 1
ATOM 1874 O O . ARG A 1 245 ? 30.954 -26.982 -6.977 1.00 63.34 245 ARG A O 1
ATOM 1881 N N . SER A 1 246 ? 29.282 -28.452 -7.365 1.00 68.38 246 SER A N 1
ATOM 1882 C CA . SER A 1 246 ? 30.085 -29.522 -7.958 1.00 68.38 246 SER A CA 1
ATOM 1883 C C . SER A 1 246 ? 29.589 -29.822 -9.374 1.00 68.38 246 SER A C 1
ATOM 1885 O O . SER A 1 246 ? 28.561 -29.295 -9.811 1.00 68.38 246 SER A O 1
ATOM 1887 N N . SER A 1 247 ? 30.243 -30.758 -10.060 1.00 60.06 247 SER A N 1
ATOM 1888 C CA . SER A 1 247 ? 29.778 -31.295 -11.348 1.00 60.06 247 SER A CA 1
ATOM 1889 C C . SER A 1 247 ? 28.349 -31.863 -11.314 1.00 60.06 247 SER A C 1
ATOM 1891 O O . SER A 1 247 ? 27.696 -31.929 -12.352 1.00 60.06 247 SER A O 1
ATOM 1893 N N . SER A 1 248 ? 27.834 -32.233 -10.134 1.00 57.53 248 SER A N 1
ATOM 1894 C CA . SER A 1 248 ? 26.459 -32.725 -9.945 1.00 57.53 248 SER A CA 1
ATOM 1895 C C . SER A 1 248 ? 25.411 -31.625 -9.716 1.00 57.53 248 SER A C 1
ATOM 1897 O O . SER A 1 248 ? 24.223 -31.926 -9.640 1.00 57.53 248 SER A O 1
ATOM 1899 N N . GLY A 1 249 ? 25.828 -30.356 -9.649 1.00 59.34 249 GLY A N 1
ATOM 1900 C CA . GLY A 1 249 ? 24.956 -29.213 -9.385 1.00 59.34 249 GLY A CA 1
ATOM 1901 C C . GLY A 1 249 ? 25.302 -28.476 -8.092 1.00 59.34 249 GLY A C 1
ATOM 1902 O O . GLY A 1 249 ? 26.334 -28.718 -7.456 1.00 59.34 249 GLY A O 1
ATOM 1903 N N . TRP A 1 250 ? 24.446 -27.518 -7.740 1.00 56.53 250 TRP A N 1
ATOM 1904 C CA . TRP A 1 250 ? 24.521 -26.798 -6.472 1.00 56.53 250 TRP A CA 1
ATOM 1905 C C . TRP A 1 250 ? 24.013 -27.676 -5.334 1.00 56.53 250 TRP A C 1
ATOM 1907 O O . TRP A 1 250 ? 23.095 -28.467 -5.521 1.00 56.53 250 TRP A O 1
ATOM 1917 N N . GLN A 1 251 ? 24.601 -27.525 -4.152 1.00 64.38 251 GLN A N 1
ATOM 1918 C CA . GLN A 1 251 ? 24.026 -28.115 -2.947 1.00 64.38 251 GLN A CA 1
ATOM 1919 C C . GLN A 1 251 ? 22.768 -27.335 -2.537 1.00 64.38 251 GLN A C 1
ATOM 1921 O O . GLN A 1 251 ? 22.806 -26.105 -2.483 1.00 64.38 251 GLN A O 1
ATOM 1926 N N . ASP A 1 252 ? 21.680 -28.053 -2.241 1.00 45.31 252 ASP A N 1
ATOM 1927 C CA . ASP A 1 252 ? 20.338 -27.483 -2.028 1.00 45.31 252 ASP A CA 1
ATOM 1928 C C . ASP A 1 252 ? 20.232 -26.548 -0.808 1.00 45.31 252 ASP A C 1
ATOM 1930 O O . ASP A 1 252 ? 19.354 -25.685 -0.771 1.00 45.31 252 ASP A O 1
ATOM 1934 N N . GLU A 1 253 ? 21.141 -26.658 0.170 1.00 51.59 253 GLU A N 1
ATOM 1935 C CA . GLU A 1 253 ? 21.161 -25.786 1.350 1.00 51.59 253 GLU A CA 1
ATOM 1936 C C . GLU A 1 253 ? 22.522 -25.092 1.564 1.00 51.59 253 GLU A C 1
ATOM 1938 O O . GLU A 1 253 ? 23.564 -25.758 1.612 1.00 51.59 253 GLU A O 1
ATOM 1943 N N . PRO A 1 254 ? 22.545 -23.751 1.737 1.00 53.47 254 PRO A N 1
ATOM 1944 C CA . PRO A 1 254 ? 23.758 -23.024 2.089 1.00 53.47 254 PRO A CA 1
ATOM 1945 C C . PRO A 1 254 ? 24.275 -23.409 3.471 1.00 53.47 254 PRO A C 1
ATOM 1947 O O . PRO A 1 254 ? 23.528 -23.425 4.451 1.00 53.47 254 PRO A O 1
ATOM 1950 N N . ARG A 1 255 ? 25.589 -23.613 3.582 1.00 63.50 255 ARG A N 1
ATOM 1951 C CA . ARG A 1 255 ? 26.239 -23.917 4.862 1.00 63.50 255 ARG A CA 1
ATOM 1952 C C . ARG A 1 255 ? 26.566 -22.623 5.597 1.00 63.50 255 ARG A C 1
ATOM 1954 O O . ARG A 1 255 ? 27.199 -21.739 5.029 1.00 63.50 255 ARG A O 1
ATOM 1961 N N . ILE A 1 256 ? 26.141 -22.496 6.854 1.00 55.75 256 ILE A N 1
ATOM 1962 C CA . ILE A 1 256 ? 26.430 -21.314 7.682 1.00 55.75 256 ILE A CA 1
ATOM 1963 C C . ILE A 1 256 ? 27.840 -21.458 8.270 1.00 55.75 256 ILE A C 1
ATOM 1965 O O . ILE A 1 256 ? 28.089 -22.360 9.062 1.00 55.75 256 ILE A O 1
ATOM 1969 N N . VAL A 1 257 ? 28.753 -20.562 7.897 1.00 57.06 257 VAL A N 1
ATOM 1970 C CA . VAL A 1 257 ? 30.192 -20.630 8.210 1.00 57.06 257 VAL A CA 1
ATOM 1971 C C . VAL A 1 257 ? 30.547 -19.717 9.392 1.00 57.06 257 VAL A C 1
ATOM 1973 O O . VAL A 1 257 ? 31.491 -18.955 9.309 1.00 57.06 257 VAL A O 1
ATOM 1976 N N . SER A 1 258 ? 29.816 -19.770 10.511 1.00 60.81 258 SER A N 1
ATOM 1977 C CA . SER A 1 258 ? 30.082 -18.946 11.718 1.00 60.81 258 SER A CA 1
ATOM 1978 C C . SER A 1 258 ? 29.779 -17.427 11.595 1.00 60.81 258 SER A C 1
ATOM 1980 O O . SER A 1 258 ? 29.609 -16.865 10.509 1.00 60.81 258 SER A O 1
ATOM 1982 N N . ASP A 1 259 ? 29.650 -16.757 12.752 1.00 56.56 259 ASP A N 1
ATOM 1983 C CA . ASP A 1 259 ? 29.553 -15.295 12.911 1.00 56.56 259 ASP A CA 1
ATOM 1984 C C . ASP A 1 259 ? 30.936 -14.602 12.953 1.00 56.56 259 ASP A C 1
ATOM 1986 O O . ASP A 1 259 ? 31.040 -13.375 12.817 1.00 56.56 259 ASP A O 1
ATOM 1990 N N . SER A 1 260 ? 32.012 -15.388 13.060 1.00 59.12 260 SER A N 1
ATOM 1991 C CA . SER A 1 260 ? 33.404 -14.944 12.986 1.00 59.12 260 SER A CA 1
ATOM 1992 C C . SER A 1 260 ? 34.332 -16.050 12.462 1.00 59.12 260 SER A C 1
ATOM 1994 O O . SER A 1 260 ? 34.233 -17.209 12.853 1.00 59.12 260 SER A O 1
ATOM 1996 N N . PHE A 1 261 ? 35.244 -15.683 11.563 1.00 67.94 261 PHE A N 1
ATOM 1997 C CA . PHE A 1 261 ? 36.332 -16.535 11.078 1.00 67.94 261 PHE A CA 1
ATOM 1998 C C . PHE A 1 261 ? 37.578 -15.681 10.878 1.00 67.94 261 PHE A C 1
ATOM 2000 O O . PHE A 1 261 ? 37.492 -14.518 10.461 1.00 67.94 261 PHE A O 1
ATOM 2007 N N . ASP A 1 262 ? 38.736 -16.249 11.196 1.00 76.31 262 ASP A N 1
ATOM 2008 C CA . ASP A 1 262 ? 40.023 -15.682 10.825 1.00 76.31 262 ASP A CA 1
ATOM 2009 C C . ASP A 1 262 ? 40.360 -15.991 9.350 1.00 76.31 262 ASP A C 1
ATOM 2011 O O . ASP A 1 262 ? 39.674 -16.743 8.652 1.00 76.31 262 ASP A O 1
ATOM 2015 N N . GLU A 1 263 ? 41.405 -15.335 8.851 1.00 71.44 263 GLU A N 1
ATOM 2016 C CA . GLU A 1 263 ? 41.853 -15.429 7.460 1.00 71.44 263 GLU A CA 1
ATOM 2017 C C . GLU A 1 263 ? 42.299 -16.847 7.068 1.00 71.44 263 GLU A C 1
ATOM 2019 O O . GLU A 1 263 ? 42.023 -17.279 5.949 1.00 71.44 263 GLU A O 1
ATOM 2024 N N . GLU A 1 264 ? 42.967 -17.567 7.968 1.00 71.94 264 GLU A N 1
ATOM 2025 C CA . GLU A 1 264 ? 43.567 -18.876 7.703 1.00 71.94 264 GLU A CA 1
ATOM 2026 C C . GLU A 1 264 ? 42.498 -19.970 7.654 1.00 71.94 264 GLU A C 1
ATOM 2028 O O . GLU A 1 264 ? 42.472 -20.764 6.707 1.00 71.94 264 GLU A O 1
ATOM 2033 N N . SER A 1 265 ? 41.550 -19.935 8.593 1.00 69.94 265 SER A N 1
ATOM 2034 C CA . SER A 1 265 ? 40.386 -20.827 8.621 1.00 69.94 265 SER A CA 1
ATOM 2035 C C . SER A 1 265 ? 39.526 -20.683 7.361 1.00 69.94 265 SER A C 1
ATOM 2037 O O . SER A 1 265 ? 39.150 -21.678 6.738 1.00 69.94 265 SER A O 1
ATOM 2039 N N . LEU A 1 266 ? 39.262 -19.443 6.924 1.00 72.31 266 LEU A N 1
ATOM 2040 C CA . LEU A 1 266 ? 38.458 -19.183 5.727 1.00 72.31 266 LEU A CA 1
ATOM 2041 C C . LEU A 1 266 ? 39.152 -19.681 4.449 1.00 72.31 266 LEU A C 1
ATOM 2043 O O . LEU A 1 266 ? 38.520 -20.335 3.620 1.00 72.31 266 LEU A O 1
ATOM 2047 N N . VAL A 1 267 ? 40.447 -19.386 4.287 1.00 70.75 267 VAL A N 1
ATOM 2048 C CA . VAL A 1 267 ? 41.228 -19.827 3.119 1.00 70.75 267 VAL A CA 1
ATOM 2049 C C . VAL A 1 267 ? 41.301 -21.351 3.068 1.00 70.75 267 VAL A C 1
ATOM 2051 O O . VAL A 1 267 ? 41.015 -21.931 2.025 1.00 70.75 267 VAL A O 1
ATOM 2054 N N . THR A 1 268 ? 41.612 -22.000 4.191 1.00 72.50 268 THR A N 1
ATOM 2055 C CA . THR A 1 268 ? 41.714 -23.465 4.279 1.00 72.50 268 THR A CA 1
ATOM 2056 C C . THR A 1 268 ? 40.395 -24.136 3.907 1.00 72.50 268 THR A C 1
ATOM 2058 O O . THR A 1 268 ? 40.375 -25.056 3.089 1.00 72.50 268 THR A O 1
ATOM 2061 N N . TYR A 1 269 ? 39.280 -23.630 4.437 1.00 69.94 269 TYR A N 1
ATOM 2062 C CA . TYR A 1 269 ? 37.955 -24.179 4.168 1.00 69.94 269 TYR A CA 1
ATOM 2063 C C . TYR A 1 269 ? 37.540 -24.028 2.695 1.00 69.94 269 TYR A C 1
ATOM 2065 O O . TYR A 1 269 ? 37.047 -24.981 2.090 1.00 69.94 269 TYR A O 1
ATOM 2073 N N . ILE A 1 270 ? 37.786 -22.864 2.080 1.00 71.75 270 ILE A N 1
ATOM 2074 C CA . ILE A 1 270 ? 37.472 -22.620 0.661 1.00 71.75 270 ILE A CA 1
ATOM 2075 C C . ILE A 1 270 ? 38.330 -23.502 -0.249 1.00 71.75 270 ILE A C 1
ATOM 2077 O O . ILE A 1 270 ? 37.797 -24.152 -1.149 1.00 71.75 270 ILE A O 1
ATOM 2081 N N . THR A 1 271 ? 39.640 -23.576 -0.001 1.00 73.00 271 THR A N 1
ATOM 2082 C CA . THR A 1 271 ? 40.554 -24.422 -0.780 1.00 73.00 271 THR A CA 1
ATOM 2083 C C . THR A 1 271 ? 40.176 -25.900 -0.657 1.00 73.00 271 THR A C 1
ATOM 2085 O O . THR A 1 271 ? 40.233 -26.640 -1.639 1.00 73.00 271 THR A O 1
ATOM 2088 N N . HIS A 1 272 ? 39.710 -26.340 0.513 1.00 68.50 272 HIS A N 1
ATOM 2089 C CA . HIS A 1 272 ? 39.219 -27.702 0.705 1.00 68.50 272 HIS A CA 1
ATOM 2090 C C . HIS A 1 272 ? 37.902 -27.980 -0.043 1.00 68.50 272 HIS A C 1
ATOM 2092 O O . HIS A 1 272 ? 37.766 -29.027 -0.679 1.00 68.50 272 HIS A O 1
ATOM 2098 N N . CYS A 1 273 ? 36.954 -27.035 -0.032 1.00 66.88 273 CYS A N 1
ATOM 2099 C CA . CYS A 1 273 ? 35.700 -27.148 -0.791 1.00 66.88 273 CYS A CA 1
ATOM 2100 C C . CYS A 1 273 ? 35.936 -27.218 -2.307 1.00 66.88 273 CYS A C 1
ATOM 2102 O O . CYS A 1 273 ? 35.190 -27.885 -3.014 1.00 66.88 273 CYS A O 1
ATOM 2104 N N . LEU A 1 274 ? 36.970 -26.536 -2.807 1.00 66.75 274 LEU A N 1
ATOM 2105 C CA . LEU A 1 274 ? 37.317 -26.533 -4.230 1.00 66.75 274 LEU A CA 1
ATOM 2106 C C . LEU A 1 274 ? 38.134 -27.765 -4.661 1.00 66.75 274 LEU A C 1
ATOM 2108 O O . LEU A 1 274 ? 38.106 -28.121 -5.839 1.00 66.75 274 LEU A O 1
ATOM 2112 N N . SER A 1 275 ? 38.838 -28.421 -3.728 1.00 65.12 275 SER A N 1
ATOM 2113 C CA . SER A 1 275 ? 39.737 -29.556 -4.009 1.00 65.12 275 SER A CA 1
ATOM 2114 C C . SER A 1 275 ? 39.151 -30.939 -3.713 1.00 65.12 275 SER A C 1
ATOM 2116 O O . SER A 1 275 ? 39.659 -31.928 -4.241 1.00 65.12 275 SER A O 1
ATOM 2118 N N . SER A 1 276 ? 38.097 -31.044 -2.898 1.00 54.53 276 SER A N 1
ATOM 2119 C CA . SER A 1 276 ? 37.503 -32.329 -2.513 1.00 54.53 276 SER A CA 1
ATOM 2120 C C . SER A 1 276 ? 36.066 -32.480 -3.022 1.00 54.53 276 SER A C 1
ATOM 2122 O O . SER A 1 276 ? 35.243 -31.577 -2.915 1.00 54.53 276 SER A O 1
ATOM 2124 N N . SER A 1 277 ? 35.725 -33.660 -3.547 1.00 46.03 277 SER A N 1
ATOM 2125 C CA . SER A 1 277 ? 34.353 -34.031 -3.931 1.00 46.03 277 SER A CA 1
ATOM 2126 C C . SER A 1 277 ? 33.496 -34.466 -2.726 1.00 46.03 277 SER A C 1
ATOM 2128 O O . SER A 1 277 ? 32.572 -35.263 -2.882 1.00 46.03 277 SER A O 1
ATOM 2130 N N . THR A 1 278 ? 33.830 -34.014 -1.512 1.00 41.44 278 THR A N 1
A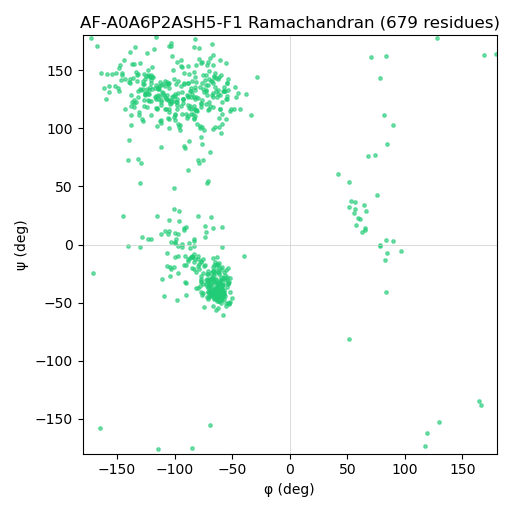TOM 2131 C CA . THR A 1 278 ? 33.285 -34.524 -0.240 1.00 41.44 278 THR A CA 1
ATOM 2132 C C . THR A 1 278 ? 32.616 -33.430 0.593 1.00 41.44 278 THR A C 1
ATOM 2134 O O . THR A 1 278 ? 33.033 -32.277 0.625 1.00 41.44 278 THR A O 1
ATOM 2137 N N . THR A 1 279 ? 31.551 -33.811 1.298 1.00 36.81 279 THR A N 1
ATOM 2138 C CA . THR A 1 279 ? 30.701 -32.943 2.123 1.00 36.81 279 THR A CA 1
ATOM 2139 C C . THR A 1 279 ? 31.337 -32.682 3.499 1.00 36.81 279 THR A C 1
ATOM 2141 O O . THR A 1 279 ? 31.259 -33.532 4.375 1.00 36.81 279 THR A O 1
ATOM 2144 N N . VAL A 1 280 ? 31.921 -31.497 3.719 1.00 36.62 280 VAL A N 1
ATOM 2145 C CA . VAL A 1 280 ? 32.463 -31.073 5.037 1.00 36.62 280 VAL A CA 1
ATOM 2146 C C . VAL A 1 280 ? 31.461 -30.288 5.901 1.00 36.62 280 VAL A C 1
ATOM 2148 O O . VAL A 1 280 ? 30.947 -29.256 5.475 1.00 36.62 280 VAL A O 1
ATOM 2151 N N . LEU A 1 281 ? 31.196 -30.719 7.136 1.00 33.94 281 LEU A N 1
ATOM 2152 C CA . LEU A 1 281 ? 30.433 -29.917 8.103 1.00 33.94 281 LEU A CA 1
ATOM 2153 C C . LEU A 1 281 ? 31.355 -28.888 8.779 1.00 33.94 281 LEU A C 1
ATOM 2155 O O . LEU A 1 281 ? 32.460 -29.229 9.181 1.00 33.94 281 LEU A O 1
ATOM 2159 N N . ALA A 1 282 ? 30.901 -27.639 8.915 1.00 32.59 282 ALA A N 1
ATOM 2160 C CA . ALA A 1 282 ? 31.602 -26.622 9.702 1.00 32.59 282 ALA A CA 1
ATOM 2161 C C . ALA A 1 282 ? 31.194 -26.740 11.188 1.00 32.59 282 ALA A C 1
ATOM 2163 O O . ALA A 1 282 ? 29.989 -26.777 11.462 1.00 32.59 282 ALA A O 1
ATOM 2164 N N . PRO A 1 283 ? 32.138 -26.801 12.146 1.00 33.34 283 PRO A N 1
ATOM 2165 C CA . PRO A 1 283 ? 31.815 -26.914 13.566 1.00 33.34 283 PRO A CA 1
ATOM 2166 C C . PRO A 1 283 ? 31.468 -25.554 14.195 1.00 33.34 283 PRO A C 1
ATOM 2168 O O . PRO A 1 283 ? 31.918 -24.499 13.752 1.00 33.34 283 PRO A O 1
ATOM 2171 N N . SER A 1 284 ? 30.682 -25.586 15.275 1.00 34.28 284 SER A N 1
ATOM 2172 C CA . SER A 1 284 ? 30.340 -24.429 16.119 1.00 34.28 284 SER A CA 1
ATOM 2173 C C . SER A 1 284 ? 31.298 -24.224 17.308 1.00 34.28 284 SER A C 1
ATOM 2175 O O . SER A 1 284 ? 30.988 -23.446 18.206 1.00 34.28 284 SER A O 1
ATOM 2177 N N . HIS A 1 285 ? 32.452 -24.903 17.334 1.00 32.75 285 HIS A N 1
ATOM 2178 C CA . HIS A 1 285 ? 33.487 -24.747 18.366 1.00 32.75 285 HIS A CA 1
ATOM 2179 C C . HIS A 1 285 ? 34.898 -24.953 17.766 1.00 32.75 285 HIS A C 1
ATOM 2181 O O . HIS A 1 285 ? 35.054 -25.841 16.931 1.00 32.75 285 HIS A O 1
ATOM 2187 N N . PRO A 1 286 ? 35.930 -24.188 18.179 1.00 38.38 286 PRO A N 1
ATOM 2188 C CA . PRO A 1 286 ? 37.252 -24.167 17.530 1.00 38.38 286 PRO A CA 1
ATOM 2189 C C . PRO A 1 286 ? 38.167 -25.392 17.755 1.00 38.38 286 PRO A C 1
ATOM 2191 O O . PRO A 1 286 ? 39.318 -25.343 17.338 1.00 38.38 286 PRO A O 1
ATOM 2194 N N . GLU A 1 287 ? 37.712 -26.477 18.396 1.00 33.97 287 GLU A N 1
ATOM 2195 C CA . GLU A 1 287 ? 38.593 -27.605 18.779 1.00 33.97 287 GLU A CA 1
ATOM 2196 C C . GLU A 1 287 ? 38.113 -29.007 18.344 1.00 33.97 287 GLU A C 1
ATOM 2198 O O . GLU A 1 287 ? 38.730 -30.001 18.726 1.00 33.97 287 GLU A O 1
ATOM 2203 N N . ILE A 1 288 ? 37.039 -29.132 17.552 1.00 32.91 288 ILE A N 1
ATOM 2204 C CA . ILE A 1 288 ? 36.525 -30.445 17.114 1.00 32.91 288 ILE A CA 1
ATOM 2205 C C . ILE A 1 288 ? 36.185 -30.424 15.621 1.00 32.91 288 ILE A C 1
ATOM 2207 O O . ILE A 1 288 ? 35.268 -29.716 15.206 1.00 32.91 288 ILE A O 1
ATOM 2211 N N . ASP A 1 289 ? 36.869 -31.266 14.844 1.00 32.94 289 ASP A N 1
ATOM 2212 C CA . ASP A 1 289 ? 36.599 -31.486 13.421 1.00 32.94 289 ASP A CA 1
ATOM 2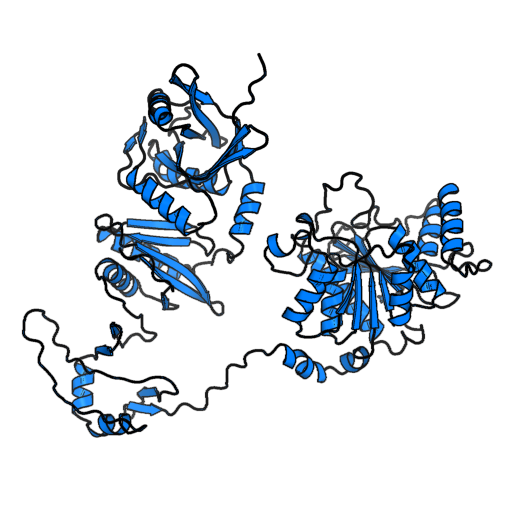213 C C . ASP A 1 289 ? 35.748 -32.751 13.214 1.00 32.94 289 ASP A C 1
ATOM 2215 O O . ASP A 1 289 ? 36.099 -33.852 13.647 1.00 32.94 289 ASP A O 1
ATOM 2219 N N . VAL A 1 290 ? 34.613 -32.611 12.523 1.00 30.78 290 VAL A N 1
ATOM 2220 C CA . VAL A 1 290 ? 33.682 -33.714 12.225 1.00 30.78 290 VAL A CA 1
ATOM 2221 C C . VAL A 1 290 ? 33.609 -33.938 10.714 1.00 30.78 290 VAL A C 1
ATOM 2223 O O . VAL A 1 290 ? 33.314 -33.012 9.958 1.00 30.78 290 VAL A O 1
ATOM 2226 N N . LEU A 1 291 ? 33.820 -35.180 10.264 1.00 29.70 291 LEU A N 1
ATOM 2227 C CA . LEU A 1 291 ? 33.677 -35.582 8.861 1.00 29.70 291 LEU A CA 1
ATOM 2228 C C . LEU A 1 291 ? 32.463 -36.505 8.693 1.00 29.70 291 LEU A C 1
ATOM 2230 O O . LEU A 1 291 ? 32.301 -37.491 9.412 1.00 29.70 291 LEU A O 1
ATOM 2234 N N . ALA A 1 292 ? 31.614 -36.211 7.708 1.00 25.44 292 ALA A N 1
ATOM 2235 C CA . ALA A 1 292 ? 30.424 -37.004 7.413 1.00 25.44 292 ALA A CA 1
ATOM 2236 C C . ALA A 1 292 ? 30.530 -37.699 6.047 1.00 25.44 292 ALA A C 1
ATOM 2238 O O . ALA A 1 292 ? 30.887 -37.086 5.040 1.00 25.44 292 ALA A O 1
ATOM 2239 N N . ARG A 1 293 ? 30.127 -38.973 6.004 1.00 26.00 293 ARG A N 1
ATOM 2240 C CA . ARG A 1 293 ? 29.664 -39.665 4.795 1.00 26.00 293 ARG A CA 1
ATOM 2241 C C . ARG A 1 293 ? 28.235 -40.127 5.074 1.00 26.00 293 ARG A C 1
ATOM 2243 O O . ARG A 1 293 ? 27.935 -40.503 6.205 1.00 26.00 293 ARG A O 1
ATOM 2250 N N . CYS A 1 294 ? 27.347 -40.061 4.083 1.00 28.36 294 CYS A N 1
ATOM 2251 C CA . CYS A 1 294 ? 25.983 -40.558 4.254 1.00 28.36 294 CYS A CA 1
ATOM 2252 C C . CYS A 1 294 ? 26.038 -42.020 4.728 1.00 28.36 294 CYS A C 1
ATOM 2254 O O . CYS A 1 294 ? 26.713 -42.835 4.102 1.00 28.36 294 CYS A O 1
ATOM 2256 N N . ASP A 1 295 ? 25.372 -42.271 5.858 1.00 28.05 295 ASP A N 1
ATOM 2257 C CA . ASP A 1 295 ? 25.128 -43.552 6.541 1.00 28.05 295 ASP A CA 1
ATOM 2258 C C . ASP A 1 295 ? 26.073 -43.932 7.705 1.00 28.05 295 ASP A C 1
ATOM 2260 O O . ASP A 1 295 ? 25.772 -44.879 8.429 1.00 28.05 295 ASP A O 1
ATOM 2264 N N . SER A 1 296 ? 27.134 -43.163 7.993 1.00 33.50 296 SER A N 1
ATOM 2265 C CA . SER A 1 296 ? 27.928 -43.310 9.234 1.00 33.50 296 SER A CA 1
ATOM 2266 C C . SER A 1 296 ? 28.765 -42.061 9.554 1.00 33.50 296 SER A C 1
ATOM 2268 O O . SER A 1 296 ? 29.435 -41.517 8.675 1.00 33.50 296 SER A O 1
ATOM 2270 N N . TRP A 1 297 ? 28.762 -41.613 10.816 1.00 33.41 297 TRP A N 1
ATOM 2271 C CA . TRP A 1 297 ? 29.565 -40.467 11.273 1.00 33.41 297 TRP A CA 1
ATOM 2272 C C . TRP A 1 297 ? 30.979 -40.910 11.660 1.00 33.41 297 TRP A C 1
ATOM 2274 O O . TRP A 1 297 ? 31.142 -41.896 12.382 1.00 33.41 297 TRP A O 1
ATOM 2284 N N . HIS A 1 298 ? 31.991 -40.163 11.213 1.00 36.03 298 HIS A N 1
ATOM 2285 C CA . HIS A 1 298 ? 33.383 -40.357 11.608 1.00 36.03 298 HIS A CA 1
ATOM 2286 C C . HIS A 1 298 ? 33.856 -39.126 12.389 1.00 36.03 298 HIS A C 1
ATOM 2288 O O . HIS A 1 298 ? 33.880 -38.011 11.867 1.00 36.03 298 HIS A O 1
ATOM 2294 N N . VAL A 1 299 ? 34.224 -39.321 13.654 1.00 35.38 299 VAL A N 1
ATOM 2295 C CA . VAL A 1 299 ? 34.767 -38.251 14.501 1.00 35.38 299 VAL A CA 1
ATOM 2296 C C . VAL A 1 299 ? 36.288 -38.359 14.497 1.00 35.38 299 VAL A C 1
ATOM 2298 O O . VAL A 1 299 ? 36.826 -39.407 14.855 1.00 35.38 299 VAL A O 1
ATOM 2301 N N . LEU A 1 300 ? 36.979 -37.292 1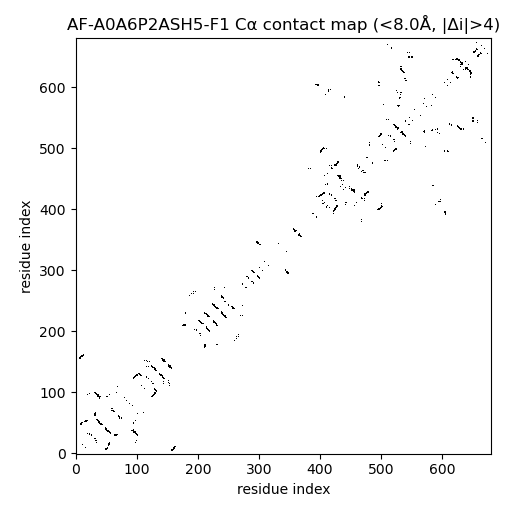4.088 1.00 33.91 300 LEU A N 1
ATOM 2302 C CA . LEU A 1 300 ? 38.426 -37.179 14.249 1.00 33.91 300 LEU A CA 1
ATOM 2303 C C . LEU A 1 300 ? 38.697 -36.514 15.597 1.00 33.91 300 LEU A C 1
ATOM 2305 O O . LEU A 1 300 ? 38.367 -35.351 15.809 1.00 33.91 300 LEU A O 1
ATOM 2309 N N . LEU A 1 301 ? 39.277 -37.271 16.524 1.00 40.38 301 LEU A N 1
ATOM 2310 C CA . LEU A 1 301 ? 39.707 -36.744 17.815 1.00 40.38 301 LEU A CA 1
ATOM 2311 C C . LEU A 1 301 ? 41.205 -36.414 17.748 1.00 40.38 301 LEU A C 1
ATOM 2313 O O . LEU A 1 301 ? 41.970 -37.199 17.179 1.00 40.38 301 LEU A O 1
ATOM 2317 N N . PRO A 1 302 ? 41.665 -35.308 18.358 1.00 42.31 302 PRO A N 1
ATOM 2318 C CA . PRO A 1 302 ? 43.090 -35.068 18.544 1.00 42.31 302 PRO A CA 1
ATOM 2319 C C . PRO A 1 302 ? 43.748 -36.255 19.263 1.00 42.31 302 PRO A C 1
ATOM 2321 O O . PRO A 1 302 ? 43.201 -36.776 20.236 1.00 42.31 302 PRO A O 1
ATOM 2324 N N . GLN A 1 303 ? 44.947 -36.667 18.838 1.00 44.34 303 GLN A N 1
ATOM 2325 C CA . GLN A 1 303 ? 45.659 -37.812 19.432 1.00 44.34 303 GLN A CA 1
ATOM 2326 C C . GLN A 1 303 ? 45.870 -37.660 20.951 1.00 44.34 303 GLN A C 1
ATOM 2328 O O . GLN A 1 303 ? 45.873 -38.649 21.682 1.00 44.34 303 GLN A O 1
ATOM 2333 N N . SER A 1 304 ? 46.006 -36.424 21.437 1.00 45.94 304 SER A N 1
ATOM 2334 C CA . SER A 1 304 ? 46.066 -36.103 22.867 1.00 45.94 304 SER A CA 1
ATOM 2335 C C . SER A 1 304 ? 44.803 -36.533 23.615 1.00 45.94 304 SER A C 1
ATOM 2337 O O . SER A 1 304 ? 44.912 -37.159 24.663 1.00 45.94 304 SER A O 1
ATOM 2339 N N . LEU A 1 305 ? 43.625 -36.272 23.046 1.00 45.25 305 LEU A N 1
ATOM 2340 C CA . LEU A 1 305 ? 42.330 -36.622 23.625 1.00 45.25 305 LEU A CA 1
ATOM 2341 C C . LEU A 1 305 ? 42.093 -38.140 23.601 1.00 45.25 305 LEU A C 1
ATOM 2343 O O . LEU A 1 305 ? 41.550 -38.697 24.548 1.00 45.25 305 LEU A O 1
ATOM 2347 N N . ILE A 1 306 ? 42.554 -38.830 22.554 1.00 48.66 306 ILE A N 1
ATOM 2348 C CA . ILE A 1 306 ? 42.489 -40.299 22.462 1.00 48.66 306 ILE A CA 1
ATOM 2349 C C . ILE A 1 306 ? 43.330 -40.951 23.565 1.00 48.66 306 ILE A C 1
ATOM 2351 O O . ILE A 1 306 ? 42.877 -41.888 24.221 1.00 48.66 306 ILE A O 1
ATOM 2355 N N . ASN A 1 307 ? 44.542 -40.442 23.789 1.00 52.22 307 ASN A N 1
ATOM 2356 C CA . ASN A 1 307 ? 45.434 -40.954 24.826 1.00 52.22 307 ASN A CA 1
ATOM 2357 C C . ASN A 1 307 ? 44.871 -40.694 26.235 1.00 52.22 307 ASN A C 1
ATOM 2359 O O . ASN A 1 307 ? 44.943 -41.568 27.090 1.00 52.22 307 ASN A O 1
ATOM 2363 N N . GLU A 1 308 ? 44.258 -39.529 26.455 1.00 49.50 308 GLU A N 1
ATOM 2364 C CA . GLU A 1 308 ? 43.655 -39.140 27.738 1.00 49.50 308 GLU A CA 1
ATOM 2365 C C . GLU A 1 308 ? 42.380 -39.956 28.051 1.00 49.50 308 GLU A C 1
ATOM 2367 O O . GLU A 1 308 ? 42.163 -40.381 29.186 1.00 49.50 308 GLU A O 1
ATOM 2372 N N . LEU A 1 309 ? 41.569 -40.273 27.032 1.00 48.06 309 LEU A N 1
ATOM 2373 C CA . LEU A 1 309 ? 40.385 -41.135 27.163 1.00 48.06 309 LEU A CA 1
ATOM 2374 C C . LEU A 1 309 ? 40.742 -42.619 27.364 1.00 48.06 309 LEU A C 1
ATOM 2376 O O . LEU A 1 309 ? 40.012 -43.336 28.052 1.00 48.06 309 LEU A O 1
ATOM 2380 N N . ALA A 1 310 ? 41.869 -43.085 26.817 1.00 50.69 310 ALA A N 1
ATOM 2381 C CA . ALA A 1 310 ? 42.364 -44.450 27.019 1.00 50.69 310 ALA A CA 1
ATOM 2382 C C . ALA A 1 310 ? 42.766 -44.734 28.481 1.00 50.69 310 ALA A C 1
ATOM 2384 O O . ALA A 1 310 ? 42.727 -45.885 28.921 1.00 50.69 310 ALA A O 1
ATOM 2385 N N . GLU A 1 311 ? 43.101 -43.695 29.250 1.00 47.84 311 GLU A N 1
ATOM 2386 C CA . GLU A 1 311 ? 43.463 -43.796 30.667 1.00 47.84 311 GLU A CA 1
ATOM 2387 C C . GLU A 1 311 ? 42.246 -43.800 31.613 1.00 47.84 311 GLU A C 1
ATOM 2389 O O . GLU A 1 311 ? 42.390 -44.126 32.793 1.00 47.84 311 GLU A O 1
ATOM 2394 N N . GLN A 1 312 ? 41.031 -43.511 31.117 1.00 52.78 312 GLN A N 1
ATOM 2395 C CA . GLN A 1 312 ? 39.802 -43.456 31.928 1.00 52.78 312 GLN A CA 1
ATOM 2396 C C . GLN A 1 312 ? 38.637 -44.284 31.334 1.00 52.78 312 GLN A C 1
ATOM 2398 O O . GLN A 1 312 ? 37.608 -43.736 30.927 1.00 52.78 312 GLN A O 1
ATOM 2403 N N . PRO A 1 313 ? 38.719 -45.632 31.353 1.00 46.09 313 PRO A N 1
ATOM 2404 C CA . PRO A 1 313 ? 37.749 -46.516 30.686 1.00 46.09 313 PRO A CA 1
ATOM 2405 C C . PRO A 1 313 ? 36.305 -46.397 31.206 1.00 46.09 313 PRO A C 1
ATOM 2407 O O . PRO A 1 313 ? 35.350 -46.730 30.502 1.00 46.09 313 PRO A O 1
ATOM 2410 N N . ALA A 1 314 ? 36.128 -45.924 32.444 1.00 43.88 314 ALA A N 1
ATOM 2411 C CA . ALA A 1 314 ? 34.823 -45.789 33.091 1.00 43.88 314 ALA A CA 1
ATOM 2412 C C . ALA A 1 314 ? 33.942 -44.689 32.462 1.00 43.88 314 ALA A C 1
ATOM 2414 O O . ALA A 1 314 ? 32.722 -44.843 32.417 1.00 43.88 314 ALA A O 1
ATOM 2415 N N . LEU A 1 315 ? 34.543 -43.621 31.922 1.00 41.19 315 LEU A N 1
ATOM 2416 C CA . LEU A 1 315 ? 33.833 -42.534 31.227 1.00 41.19 315 LEU A CA 1
ATOM 2417 C C . LEU A 1 315 ? 33.287 -42.982 29.861 1.00 41.19 315 LEU A C 1
ATOM 2419 O O . LEU A 1 315 ? 32.195 -42.576 29.454 1.00 41.19 315 LEU A O 1
ATOM 2423 N N . ILE A 1 316 ? 34.000 -43.900 29.202 1.00 44.09 316 ILE A N 1
ATOM 2424 C CA . ILE A 1 316 ? 33.577 -44.522 27.941 1.00 44.09 316 ILE A CA 1
ATOM 2425 C C . ILE A 1 316 ? 32.367 -45.438 28.185 1.00 44.09 316 ILE A C 1
ATOM 2427 O O . ILE A 1 316 ? 31.386 -45.373 27.449 1.00 44.09 316 ILE A O 1
ATOM 2431 N N . GLN A 1 317 ? 32.382 -46.248 29.253 1.00 39.12 317 GLN A N 1
ATOM 2432 C CA . GLN A 1 317 ? 31.258 -47.139 29.583 1.00 39.12 317 GLN A CA 1
ATOM 2433 C C . GLN A 1 317 ? 30.001 -46.408 30.080 1.00 39.12 317 GLN A C 1
ATOM 2435 O O . GLN A 1 317 ? 28.894 -46.887 29.832 1.00 39.12 317 GLN A O 1
ATOM 2440 N N . ALA A 1 318 ? 30.140 -45.269 30.768 1.00 34.97 318 ALA A N 1
ATOM 2441 C CA . ALA A 1 318 ? 28.999 -44.493 31.264 1.00 34.97 318 ALA A CA 1
ATOM 2442 C C . ALA A 1 318 ? 28.219 -43.793 30.134 1.00 34.97 318 ALA A C 1
ATOM 2444 O O . ALA A 1 318 ? 26.996 -43.706 30.202 1.00 34.97 318 ALA A O 1
ATOM 2445 N N . SER A 1 319 ? 28.907 -43.382 29.065 1.00 38.47 319 SER A N 1
ATOM 2446 C CA . SER A 1 319 ? 28.294 -42.734 27.892 1.00 38.47 319 SER A CA 1
ATOM 2447 C C . SER A 1 319 ? 27.540 -43.711 26.971 1.00 38.47 319 SER A C 1
ATOM 2449 O O . SER A 1 319 ? 26.790 -43.283 26.103 1.00 38.47 319 SER A O 1
ATOM 2451 N N . LEU A 1 320 ? 27.720 -45.025 27.162 1.00 38.03 320 LEU A N 1
ATOM 2452 C CA . LEU A 1 320 ? 27.190 -46.097 26.303 1.00 38.03 320 LEU A CA 1
ATOM 2453 C C . LEU A 1 320 ? 26.003 -46.872 26.917 1.00 38.03 320 LEU A C 1
ATOM 2455 O O . LEU A 1 320 ? 25.613 -47.906 26.383 1.00 38.03 320 LEU A O 1
ATOM 2459 N N . ARG A 1 321 ? 25.440 -46.428 28.052 1.00 34.50 321 ARG A N 1
ATOM 2460 C CA . ARG A 1 321 ? 24.367 -47.147 28.780 1.00 34.50 321 ARG A CA 1
ATOM 2461 C C . ARG A 1 321 ? 22.969 -46.516 28.710 1.00 34.50 321 ARG A C 1
ATOM 2463 O O . ARG A 1 321 ? 22.091 -46.955 29.448 1.00 34.50 321 ARG A O 1
ATOM 2470 N N . ALA A 1 322 ? 22.740 -45.537 27.840 1.00 31.44 322 ALA A N 1
ATOM 2471 C CA . ALA A 1 322 ? 21.408 -44.974 27.627 1.00 31.44 322 ALA A CA 1
ATOM 2472 C C . ALA A 1 322 ? 20.764 -45.577 26.361 1.00 31.44 322 ALA A C 1
ATOM 2474 O O . ALA A 1 322 ? 21.161 -45.252 25.248 1.00 31.44 322 ALA A O 1
ATOM 2475 N N . ASP A 1 323 ? 19.779 -46.447 26.598 1.00 30.58 323 ASP A N 1
ATOM 2476 C CA . ASP A 1 323 ? 18.801 -47.055 25.683 1.00 30.58 323 ASP A CA 1
ATOM 2477 C C . ASP A 1 323 ? 19.207 -48.230 24.767 1.00 30.58 323 ASP A C 1
ATOM 2479 O O . ASP A 1 323 ? 20.332 -48.402 24.305 1.00 30.58 323 ASP A O 1
ATOM 2483 N N . GLU A 1 324 ? 18.231 -49.129 24.611 1.00 35.34 324 GLU A N 1
ATOM 2484 C CA . GLU A 1 324 ? 18.342 -50.531 24.210 1.00 35.34 324 GLU A CA 1
ATOM 2485 C C . GLU A 1 324 ? 18.759 -50.758 22.745 1.00 35.34 324 GLU A C 1
ATOM 2487 O O . GLU A 1 324 ? 17.931 -51.158 21.942 1.00 35.34 324 GLU A O 1
ATOM 2492 N N . HIS A 1 325 ? 20.042 -50.646 22.390 1.00 30.72 325 HIS A N 1
ATOM 2493 C CA . HIS A 1 325 ? 20.629 -51.411 21.275 1.00 30.72 325 HIS A CA 1
ATOM 2494 C C . HIS A 1 325 ? 22.117 -51.706 21.530 1.00 30.72 325 HIS A C 1
ATOM 2496 O O . HIS A 1 325 ? 22.883 -50.860 21.980 1.00 30.72 325 HIS A O 1
ATOM 2502 N N . TRP A 1 326 ? 22.526 -52.951 21.273 1.00 29.41 326 TRP A N 1
ATOM 2503 C CA . TRP A 1 326 ? 23.873 -53.450 21.556 1.00 29.41 326 TRP A CA 1
ATOM 2504 C C . TRP A 1 326 ? 24.892 -52.902 20.545 1.00 29.41 326 TRP A C 1
ATOM 2506 O O . TRP A 1 326 ? 24.696 -53.045 19.341 1.00 29.41 326 TRP A O 1
ATOM 2516 N N . LEU A 1 327 ? 26.020 -52.376 21.028 1.00 28.94 327 LEU A N 1
ATOM 2517 C CA . LEU A 1 327 ? 27.246 -52.186 20.242 1.00 28.94 327 LEU A CA 1
ATOM 2518 C C . LEU A 1 327 ? 28.200 -53.360 20.518 1.00 28.94 327 LEU A C 1
ATOM 2520 O O . LEU A 1 327 ? 28.615 -53.549 21.664 1.00 28.94 327 LEU A O 1
ATOM 2524 N N . SER A 1 328 ? 28.570 -54.138 19.491 1.00 31.92 328 SER A N 1
ATOM 2525 C CA . SER A 1 328 ? 29.790 -54.958 19.539 1.00 31.92 328 SER A CA 1
ATOM 2526 C C . SER A 1 328 ? 30.973 -54.130 19.039 1.00 31.92 328 SER A C 1
ATOM 2528 O O . SER A 1 328 ? 30.878 -53.360 18.084 1.00 31.92 328 SER A O 1
ATOM 2530 N N . LEU A 1 329 ? 32.101 -54.274 19.726 1.00 35.75 329 LEU A N 1
ATOM 2531 C CA . LEU A 1 329 ? 33.363 -53.609 19.416 1.00 35.75 329 LEU A CA 1
ATOM 2532 C C . LEU A 1 329 ? 34.146 -54.489 18.431 1.00 35.75 329 LEU A C 1
ATOM 2534 O O . LEU A 1 329 ? 35.192 -55.042 18.762 1.00 35.75 329 LEU A O 1
ATOM 2538 N N . ASP A 1 330 ? 33.604 -54.677 17.230 1.00 29.84 330 ASP A N 1
ATOM 2539 C CA . ASP A 1 330 ? 34.234 -55.528 16.222 1.00 29.84 330 ASP A CA 1
ATOM 2540 C C . ASP A 1 330 ? 35.231 -54.711 15.384 1.00 29.84 330 ASP A C 1
ATOM 2542 O O . ASP A 1 330 ? 34.923 -54.175 14.325 1.00 29.84 330 ASP A O 1
ATOM 2546 N N . SER A 1 331 ? 36.471 -54.672 15.881 1.00 33.50 331 SER A N 1
ATOM 2547 C CA . SER A 1 331 ? 37.726 -54.271 15.220 1.00 33.50 331 SER A CA 1
ATOM 2548 C C . SER A 1 331 ? 38.073 -52.774 15.122 1.00 33.50 331 SER A C 1
ATOM 2550 O O . SER A 1 331 ? 37.532 -52.005 14.336 1.00 33.50 331 SER A O 1
ATOM 2552 N N . ILE A 1 332 ? 39.122 -52.393 15.859 1.00 34.84 332 ILE A N 1
ATOM 2553 C CA . ILE A 1 332 ? 40.030 -51.309 15.467 1.00 34.84 332 ILE A CA 1
ATOM 2554 C C . ILE A 1 332 ? 40.919 -51.898 14.365 1.00 34.84 332 ILE A C 1
ATOM 2556 O O . ILE A 1 332 ? 41.832 -52.669 14.661 1.00 34.84 332 ILE A O 1
ATOM 2560 N N . ALA A 1 333 ? 40.637 -51.604 13.097 1.00 33.12 333 ALA A N 1
ATOM 2561 C CA . ALA A 1 333 ? 41.544 -51.966 12.012 1.00 33.12 333 ALA A CA 1
ATOM 2562 C C . ALA A 1 333 ? 42.574 -50.839 11.809 1.00 33.12 333 ALA A C 1
ATOM 2564 O O . ALA A 1 333 ? 42.172 -49.685 11.636 1.00 33.12 333 ALA A O 1
ATOM 2565 N N . PRO A 1 334 ? 43.889 -51.124 11.812 1.00 32.16 334 PRO A N 1
ATOM 2566 C CA . PRO A 1 334 ? 44.873 -50.152 11.361 1.00 32.16 334 PRO A CA 1
ATOM 2567 C C . PRO A 1 334 ? 44.684 -49.919 9.856 1.00 32.16 334 PRO A C 1
ATOM 2569 O O . PRO A 1 334 ? 44.588 -50.869 9.079 1.00 32.16 334 PRO A O 1
ATOM 2572 N N . ILE A 1 335 ? 44.613 -48.651 9.449 1.00 35.06 335 ILE A N 1
ATOM 2573 C CA . ILE A 1 335 ? 44.637 -48.263 8.037 1.00 35.06 335 ILE A CA 1
ATOM 2574 C C . ILE A 1 335 ? 46.029 -48.605 7.504 1.00 35.06 335 ILE A C 1
ATOM 2576 O O . ILE A 1 335 ? 47.032 -48.099 8.007 1.00 35.06 335 ILE A O 1
ATOM 2580 N N . ASP A 1 336 ? 46.087 -49.497 6.517 1.00 31.78 336 ASP A N 1
ATOM 2581 C CA . ASP A 1 336 ? 47.347 -49.906 5.911 1.00 31.78 336 ASP A CA 1
ATOM 2582 C C . ASP A 1 336 ? 47.971 -48.752 5.106 1.00 31.78 336 ASP A C 1
ATOM 2584 O O . ASP A 1 336 ? 47.302 -47.933 4.472 1.00 31.78 336 ASP A O 1
ATOM 2588 N N . SER A 1 337 ? 49.288 -48.678 5.223 1.00 44.84 337 SER A N 1
ATOM 2589 C CA . SER A 1 337 ? 50.139 -47.505 5.045 1.00 44.84 337 SER A CA 1
ATOM 2590 C C . SER A 1 337 ? 50.215 -46.937 3.615 1.00 44.84 337 SER A C 1
ATOM 2592 O O . SER A 1 337 ? 50.591 -47.616 2.662 1.00 44.84 337 SER A O 1
ATOM 2594 N N . GLY A 1 338 ? 49.949 -45.629 3.486 1.00 35.84 338 GLY A N 1
ATOM 2595 C CA . GLY A 1 338 ? 50.189 -44.852 2.260 1.00 35.84 338 GLY A CA 1
ATOM 2596 C C . GLY A 1 338 ? 50.014 -43.330 2.395 1.00 35.84 338 GLY A C 1
ATOM 2597 O O . GLY A 1 338 ? 50.663 -42.575 1.673 1.00 35.84 338 GLY A O 1
ATOM 2598 N N . SER A 1 339 ? 49.218 -42.851 3.355 1.00 35.94 339 SER A N 1
ATOM 2599 C CA . SER A 1 339 ? 49.063 -41.421 3.666 1.00 35.94 339 SER A CA 1
ATOM 2600 C C . SER A 1 339 ? 49.482 -41.123 5.106 1.00 35.94 339 SER A C 1
ATOM 2602 O O . SER A 1 339 ? 49.087 -41.830 6.025 1.00 35.94 339 SER A O 1
ATOM 2604 N N . LYS A 1 340 ? 50.274 -40.061 5.305 1.00 35.66 340 LYS A N 1
ATOM 2605 C CA . LYS A 1 340 ? 50.793 -39.591 6.605 1.00 35.66 340 LYS A CA 1
ATOM 2606 C C . LYS A 1 340 ? 49.715 -38.963 7.512 1.00 35.66 340 LYS A C 1
ATOM 2608 O O . LYS A 1 340 ? 49.871 -37.827 7.951 1.00 35.66 340 LYS A O 1
ATOM 2613 N N . SER A 1 341 ? 48.626 -39.665 7.789 1.00 37.31 341 SER A N 1
ATOM 2614 C CA . SER A 1 341 ? 47.659 -39.237 8.802 1.00 37.31 341 SER A CA 1
ATOM 2615 C C . SER A 1 341 ? 47.189 -40.449 9.598 1.00 37.31 341 SER A C 1
ATOM 2617 O O . SER A 1 341 ? 46.227 -41.118 9.225 1.00 37.31 341 SER A O 1
ATOM 2619 N N . ASP A 1 342 ? 47.905 -40.731 10.683 1.00 32.72 342 ASP A N 1
ATOM 2620 C CA . ASP A 1 342 ? 47.509 -41.712 11.687 1.00 32.72 342 ASP A CA 1
ATOM 2621 C C . ASP A 1 342 ? 46.366 -41.113 12.520 1.00 32.72 342 ASP A C 1
ATOM 2623 O O . ASP A 1 342 ? 46.598 -40.302 13.413 1.00 32.72 342 ASP A O 1
ATOM 2627 N N . CYS A 1 343 ? 45.119 -41.466 12.212 1.00 35.69 343 CYS A N 1
ATOM 2628 C CA . CYS A 1 343 ? 43.972 -41.189 13.078 1.00 35.69 343 CYS A CA 1
ATOM 2629 C C . CYS A 1 343 ? 43.052 -42.418 13.104 1.00 35.69 343 CYS A C 1
ATOM 2631 O O . CYS A 1 343 ? 42.557 -42.819 12.047 1.00 35.69 343 CYS A O 1
ATOM 2633 N N . PRO A 1 344 ? 42.818 -43.043 14.272 1.00 34.53 344 PRO A N 1
ATOM 2634 C CA . PRO A 1 344 ? 41.865 -44.138 14.386 1.00 34.53 344 PRO A CA 1
ATOM 2635 C C . PRO A 1 344 ? 40.427 -43.603 14.319 1.00 34.53 344 PRO A C 1
ATOM 2637 O O . PRO A 1 344 ? 40.111 -42.547 14.863 1.00 34.53 344 PRO A O 1
ATOM 2640 N N . VAL A 1 345 ? 39.554 -44.351 13.646 1.00 35.03 345 VAL A N 1
ATOM 2641 C CA . VAL A 1 345 ? 38.163 -43.973 13.366 1.00 35.03 345 VAL A CA 1
ATOM 2642 C C . VAL A 1 345 ? 37.221 -44.833 14.209 1.00 35.03 345 VAL A C 1
ATOM 2644 O O . VAL A 1 345 ? 37.314 -46.057 14.173 1.00 35.03 345 VAL A O 1
ATOM 2647 N N . VAL A 1 346 ? 36.289 -44.210 14.935 1.00 33.69 346 VAL A N 1
ATOM 2648 C CA . VAL A 1 346 ? 35.213 -44.897 15.677 1.00 33.69 346 VAL A CA 1
ATOM 2649 C C . VAL A 1 346 ? 33.869 -44.577 15.021 1.00 33.69 346 VAL A C 1
ATOM 2651 O O . VAL A 1 346 ? 33.636 -43.440 14.613 1.00 33.69 346 VAL A O 1
ATOM 2654 N N . THR A 1 347 ? 33.002 -45.582 14.876 1.00 31.31 347 THR A N 1
ATOM 2655 C CA . THR A 1 347 ? 31.713 -45.488 14.165 1.00 31.31 347 THR A CA 1
ATOM 2656 C C . THR A 1 347 ? 30.539 -45.460 15.148 1.00 31.31 347 THR A C 1
ATOM 2658 O O . THR A 1 347 ? 30.525 -46.223 16.112 1.00 31.31 347 THR A O 1
ATOM 2661 N N . TRP A 1 348 ? 29.542 -44.605 14.900 1.00 32.19 348 TRP A N 1
ATOM 2662 C CA . TRP A 1 348 ? 28.351 -44.432 15.747 1.00 32.19 348 TRP A CA 1
ATOM 2663 C C . TRP A 1 348 ? 27.054 -44.453 14.924 1.00 32.19 348 TRP A C 1
ATOM 2665 O O . TRP A 1 348 ? 27.036 -43.951 13.801 1.00 32.19 348 TRP A O 1
ATOM 2675 N N . ASN A 1 349 ? 25.968 -44.976 15.512 1.00 32.56 349 ASN A N 1
ATOM 2676 C CA . ASN A 1 349 ? 24.615 -45.015 14.937 1.00 32.56 349 ASN A CA 1
ATOM 2677 C C . ASN A 1 349 ? 23.556 -44.670 16.004 1.00 32.56 349 ASN A C 1
ATOM 2679 O O . ASN A 1 349 ? 23.356 -45.502 16.881 1.00 32.56 349 ASN A O 1
ATOM 2683 N N . HIS A 1 350 ? 22.865 -43.513 15.920 1.00 30.95 350 HIS A N 1
ATOM 2684 C CA . HIS A 1 350 ? 21.404 -43.384 16.165 1.00 30.95 350 HIS A CA 1
ATOM 2685 C C . HIS A 1 350 ? 20.808 -41.955 16.025 1.00 30.95 350 HIS A C 1
ATOM 2687 O O . HIS A 1 350 ? 21.526 -40.958 16.004 1.00 30.95 350 HIS A O 1
ATOM 2693 N N . GLN A 1 351 ? 19.465 -41.912 15.917 1.00 37.56 351 GLN A N 1
ATOM 2694 C CA . GLN A 1 351 ? 18.526 -40.771 15.799 1.00 37.56 351 GLN A CA 1
ATOM 2695 C C . GLN A 1 351 ? 18.204 -40.029 17.133 1.00 37.56 351 GLN A C 1
ATOM 2697 O O . GLN A 1 351 ? 18.356 -40.615 18.197 1.00 37.56 351 GLN A O 1
ATOM 2702 N N . ARG A 1 352 ? 17.724 -38.763 17.010 1.00 38.62 352 ARG A N 1
ATOM 2703 C CA . ARG A 1 352 ? 17.248 -37.737 18.004 1.00 38.62 352 ARG A CA 1
ATOM 2704 C C . ARG A 1 352 ? 16.645 -38.301 19.316 1.00 38.62 352 ARG A C 1
ATOM 2706 O O . ARG A 1 352 ? 15.922 -39.280 19.241 1.00 38.62 352 ARG A O 1
ATOM 2713 N N . GLU A 1 353 ? 16.798 -37.728 20.520 1.00 37.41 353 GLU A N 1
ATOM 2714 C CA . GLU A 1 353 ? 16.714 -36.329 20.996 1.00 37.41 353 GLU A CA 1
ATOM 2715 C C . GLU A 1 353 ? 17.372 -36.217 22.406 1.00 37.41 353 GLU A C 1
ATOM 2717 O O . GLU A 1 353 ? 17.268 -37.155 23.189 1.00 37.41 353 GLU A O 1
ATOM 2722 N N . GLY A 1 354 ? 17.999 -35.079 22.752 1.00 43.06 354 GLY A N 1
ATOM 2723 C CA . GLY A 1 354 ? 18.516 -34.771 24.105 1.00 43.06 354 GLY A CA 1
ATOM 2724 C C . GLY A 1 354 ? 19.917 -35.318 24.441 1.00 43.06 354 GLY A C 1
ATOM 2725 O O . GLY A 1 354 ? 20.044 -36.373 25.053 1.00 43.06 354 GLY A O 1
ATOM 2726 N N . TYR A 1 355 ? 20.980 -34.578 24.101 1.00 40.75 355 TYR A N 1
ATOM 2727 C CA . TYR A 1 355 ? 22.363 -34.973 24.419 1.00 40.75 355 TYR A CA 1
ATOM 2728 C C . TYR A 1 355 ? 22.861 -34.341 25.731 1.00 40.75 355 TYR A C 1
ATOM 2730 O O . TYR A 1 355 ? 22.656 -33.142 25.930 1.00 40.75 355 TYR A O 1
ATOM 2738 N N . PRO A 1 356 ? 23.550 -35.096 26.608 1.00 41.97 356 PRO A N 1
ATOM 2739 C CA . PRO A 1 356 ? 24.311 -34.516 27.707 1.00 41.97 356 PRO A CA 1
ATOM 2740 C C . PRO A 1 356 ? 25.576 -33.832 27.166 1.00 41.97 356 PRO A C 1
ATOM 2742 O O . PRO A 1 356 ? 26.259 -34.362 26.289 1.00 41.97 356 PRO A O 1
ATOM 2745 N N . GLU A 1 357 ? 25.884 -32.643 27.679 1.00 41.44 357 GLU A N 1
ATOM 2746 C CA . GLU A 1 357 ? 27.047 -31.863 27.250 1.00 41.44 357 GLU A CA 1
ATOM 2747 C C . GLU A 1 357 ? 28.260 -32.245 28.106 1.00 41.44 357 GLU A C 1
ATOM 2749 O O . GLU A 1 357 ? 28.178 -32.271 29.336 1.00 41.44 357 GLU A O 1
ATOM 2754 N N . LEU A 1 358 ? 29.389 -32.573 27.471 1.00 40.31 358 LEU A N 1
ATOM 2755 C CA . LEU A 1 358 ? 30.640 -32.839 28.178 1.00 40.31 358 LEU A CA 1
ATOM 2756 C C . LEU A 1 358 ? 31.318 -31.496 28.471 1.00 40.31 358 LEU A C 1
ATOM 2758 O O . LEU A 1 358 ? 31.814 -30.837 27.560 1.00 40.31 358 LEU A O 1
ATOM 2762 N N . VAL A 1 359 ? 31.335 -31.080 29.733 1.00 49.06 359 VAL A N 1
ATOM 2763 C CA . VAL A 1 359 ? 31.904 -29.793 30.149 1.00 49.06 359 VAL A CA 1
ATOM 2764 C C . VAL A 1 359 ? 33.176 -30.050 30.947 1.00 49.06 359 VAL A C 1
ATOM 2766 O O . VAL A 1 359 ? 33.187 -30.863 31.871 1.00 49.06 359 VAL A O 1
ATOM 2769 N N . ARG A 1 360 ? 34.266 -29.362 30.594 1.00 48.50 360 ARG A N 1
ATOM 2770 C CA . ARG A 1 360 ? 35.522 -29.414 31.349 1.00 48.50 360 ARG A CA 1
ATOM 2771 C C . ARG A 1 360 ? 35.510 -28.345 32.436 1.00 48.50 360 ARG A C 1
ATOM 2773 O O . ARG A 1 360 ? 35.415 -27.160 32.125 1.00 48.50 360 ARG A O 1
ATOM 2780 N N . ASN A 1 361 ? 35.627 -28.754 33.692 1.00 64.88 361 ASN A N 1
ATOM 2781 C CA . ASN A 1 361 ? 35.820 -27.856 34.828 1.00 64.88 361 ASN A CA 1
ATOM 2782 C C . ASN A 1 361 ? 37.201 -28.085 35.472 1.00 64.88 361 ASN A C 1
ATOM 2784 O O . ASN A 1 361 ? 38.020 -28.849 34.955 1.00 64.88 361 ASN A O 1
ATOM 2788 N N . GLU A 1 362 ? 37.476 -27.387 36.576 1.00 54.12 362 GLU A N 1
ATOM 2789 C CA . GLU A 1 362 ? 38.758 -27.473 37.296 1.00 54.12 362 GLU A CA 1
ATOM 2790 C C . GLU A 1 362 ? 39.069 -28.895 37.810 1.00 54.12 362 GLU A C 1
ATOM 2792 O O . GLU A 1 362 ? 40.239 -29.229 37.989 1.00 54.12 362 GLU A O 1
ATOM 2797 N N . ASP A 1 363 ? 38.051 -29.751 37.950 1.00 57.53 363 ASP A N 1
ATOM 2798 C CA . ASP A 1 363 ? 38.160 -31.132 38.436 1.00 57.53 363 ASP A CA 1
ATOM 2799 C C . ASP A 1 363 ? 38.173 -32.189 37.308 1.00 57.53 363 ASP A C 1
ATOM 2801 O O . ASP A 1 363 ? 38.244 -33.389 37.584 1.00 57.53 363 ASP A O 1
ATOM 2805 N N . GLY A 1 364 ? 38.111 -31.778 36.034 1.00 60.34 364 GLY A N 1
ATOM 2806 C CA . GLY A 1 364 ? 38.127 -32.668 34.865 1.00 60.34 364 GLY A CA 1
ATOM 2807 C C . GLY A 1 364 ? 36.876 -32.575 33.983 1.00 60.34 364 GLY A C 1
ATOM 2808 O O . GLY A 1 364 ? 36.143 -31.590 34.005 1.00 60.34 364 GLY A O 1
ATOM 2809 N N . TRP A 1 365 ? 36.649 -33.583 33.137 1.00 49.81 365 TRP A N 1
ATOM 2810 C CA . TRP A 1 365 ? 35.474 -33.650 32.258 1.00 49.81 365 TRP A CA 1
ATOM 2811 C C . TRP A 1 365 ? 34.265 -34.224 33.007 1.00 49.81 365 TRP A C 1
ATOM 2813 O O . TRP A 1 365 ? 34.347 -35.316 33.568 1.00 49.81 365 TRP A O 1
ATOM 2823 N N . GLN A 1 366 ? 33.134 -33.516 32.994 1.00 51.72 366 GLN A N 1
ATOM 2824 C CA . GLN A 1 366 ? 3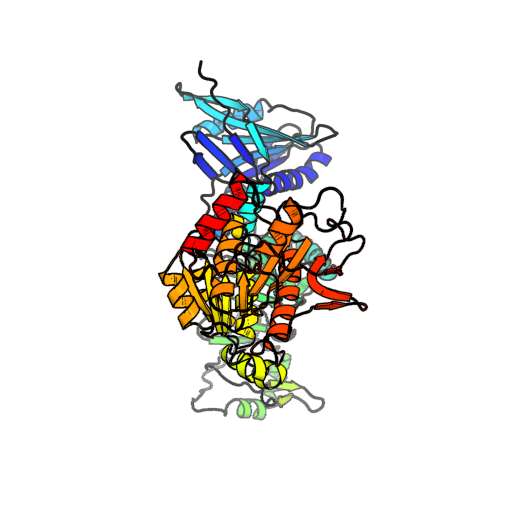1.873 -33.966 33.592 1.00 51.72 366 GLN A CA 1
ATOM 2825 C C . GLN A 1 366 ? 30.724 -33.911 32.577 1.00 51.72 366 GLN A C 1
ATOM 2827 O O . GLN A 1 366 ? 30.679 -33.037 31.714 1.00 51.72 366 GLN A O 1
ATOM 2832 N N . LEU A 1 367 ? 29.784 -34.853 32.690 1.00 41.06 367 LEU A N 1
ATOM 2833 C CA . LEU A 1 367 ? 28.540 -34.874 31.916 1.00 41.06 367 LEU A CA 1
ATOM 2834 C C . LEU A 1 367 ? 27.522 -33.944 32.579 1.00 41.06 367 LEU A C 1
ATOM 2836 O O . LEU A 1 367 ? 27.019 -34.238 33.663 1.00 41.06 367 LEU A O 1
ATOM 2840 N N . ASN A 1 368 ? 27.221 -32.826 31.927 1.00 48.06 368 ASN A N 1
ATOM 2841 C CA . ASN A 1 368 ? 26.198 -31.895 32.365 1.00 48.06 368 ASN A CA 1
ATOM 2842 C C . ASN A 1 368 ? 24.856 -32.308 31.744 1.00 48.06 368 ASN A C 1
ATOM 2844 O O . ASN A 1 368 ? 24.641 -32.189 30.534 1.00 48.06 368 ASN A O 1
ATOM 2848 N N . HIS A 1 369 ? 23.944 -32.822 32.568 1.00 47.34 369 HIS A N 1
ATOM 2849 C CA . HIS A 1 369 ? 22.551 -33.008 32.173 1.00 47.34 369 HIS A CA 1
ATOM 2850 C C . HIS A 1 369 ? 21.888 -31.634 32.217 1.00 47.34 369 HIS A C 1
ATOM 2852 O O . HIS A 1 369 ? 21.381 -31.233 33.263 1.00 47.34 369 HIS A O 1
ATOM 2858 N N . GLY A 1 370 ? 21.994 -30.886 31.115 1.00 45.62 370 GLY A N 1
ATOM 2859 C CA . GLY A 1 370 ? 21.531 -29.504 31.031 1.00 45.62 370 GLY A CA 1
ATOM 2860 C C . GLY A 1 370 ? 20.146 -29.323 31.651 1.00 45.62 370 GLY A C 1
ATOM 2861 O O . GLY A 1 370 ? 19.220 -30.085 31.362 1.00 45.62 370 GLY A O 1
ATOM 2862 N N . GLU A 1 371 ? 20.020 -28.316 32.520 1.00 45.19 371 GLU A N 1
ATOM 2863 C CA . GLU A 1 371 ? 18.723 -27.831 32.982 1.00 45.19 371 GLU A CA 1
ATOM 2864 C C . GLU A 1 371 ? 17.801 -27.644 31.774 1.00 45.19 371 GLU A C 1
ATOM 2866 O O . GLU A 1 371 ? 18.232 -27.140 30.734 1.00 45.19 371 GLU A O 1
ATOM 2871 N N . GLN A 1 372 ? 16.551 -28.098 31.923 1.00 40.59 372 GLN A N 1
ATOM 2872 C CA . GLN A 1 372 ? 15.496 -28.040 30.913 1.00 40.59 372 GLN A CA 1
ATOM 2873 C C . GLN A 1 372 ? 15.629 -26.780 30.056 1.00 40.59 372 GLN A C 1
ATOM 2875 O O . GLN A 1 372 ? 15.406 -25.669 30.539 1.00 40.59 372 GLN A O 1
ATOM 2880 N N . GLN A 1 373 ? 15.979 -26.960 28.778 1.00 39.62 373 GLN A N 1
ATOM 2881 C CA . GLN A 1 373 ? 15.898 -25.882 27.806 1.00 39.62 373 GLN A CA 1
ATOM 2882 C C . GLN A 1 373 ? 14.487 -25.310 27.889 1.00 39.62 373 GLN A C 1
ATOM 2884 O O . GLN A 1 373 ? 13.510 -26.009 27.614 1.00 39.62 373 GLN A O 1
ATOM 2889 N N . THR A 1 374 ? 14.380 -24.051 28.314 1.00 36.25 374 THR A N 1
ATOM 2890 C CA . THR A 1 374 ? 13.121 -23.312 28.254 1.00 36.25 374 THR A CA 1
ATOM 2891 C C . THR A 1 374 ? 12.612 -23.456 26.821 1.00 36.25 374 THR A C 1
ATOM 2893 O O . THR A 1 374 ? 13.333 -23.043 25.907 1.00 36.25 374 THR A O 1
ATOM 2896 N N . PRO A 1 375 ? 11.451 -24.090 26.581 1.00 36.97 375 PRO A N 1
ATOM 2897 C CA . PRO A 1 375 ? 10.981 -24.319 25.227 1.00 36.97 375 PRO A CA 1
ATOM 2898 C C . PRO A 1 375 ? 10.938 -22.974 24.508 1.00 36.97 375 PRO A C 1
ATOM 2900 O O . PRO A 1 375 ? 10.370 -22.008 25.026 1.00 36.97 375 PRO A O 1
ATOM 2903 N N . VAL A 1 376 ? 11.572 -22.895 23.333 1.00 40.41 376 VAL A N 1
ATOM 2904 C CA . VAL A 1 376 ? 11.400 -21.750 22.439 1.00 40.41 376 VAL A CA 1
ATOM 2905 C C . VAL A 1 376 ? 9.912 -21.704 22.134 1.00 40.41 376 VAL A C 1
ATOM 2907 O O . VAL A 1 376 ? 9.395 -22.552 21.410 1.00 40.41 376 VAL A O 1
ATOM 2910 N N . ALA A 1 377 ? 9.208 -20.770 22.768 1.00 41.38 377 ALA A N 1
ATOM 2911 C CA . ALA A 1 377 ? 7.784 -20.601 22.579 1.00 41.38 377 ALA A CA 1
ATOM 2912 C C . ALA A 1 377 ? 7.551 -20.259 21.105 1.00 41.38 377 ALA A C 1
ATOM 2914 O O . ALA A 1 377 ? 7.783 -19.129 20.673 1.00 41.38 377 ALA A O 1
ATOM 2915 N N . VAL A 1 378 ? 7.125 -21.249 20.322 1.00 48.22 378 VAL A N 1
ATOM 2916 C CA . VAL A 1 378 ? 6.593 -21.018 18.983 1.00 48.22 378 VAL A CA 1
ATOM 2917 C C . VAL A 1 378 ? 5.379 -20.122 19.184 1.00 48.22 378 VAL A C 1
ATOM 2919 O O . VAL A 1 378 ? 4.442 -20.498 19.887 1.00 48.22 378 VAL A O 1
ATOM 2922 N N . TRP A 1 379 ? 5.428 -18.901 18.650 1.00 46.09 379 TRP A N 1
ATOM 2923 C CA . TRP A 1 379 ? 4.306 -17.979 18.760 1.00 46.09 379 TRP A CA 1
ATOM 2924 C C . TRP A 1 379 ? 3.098 -18.606 18.067 1.00 46.09 379 TRP A C 1
ATOM 2926 O O . TRP A 1 379 ? 3.075 -18.738 16.847 1.00 46.09 379 TRP A O 1
ATOM 2936 N N . ASN A 1 380 ? 2.114 -19.019 18.858 1.00 57.69 380 ASN A N 1
ATOM 2937 C CA . ASN A 1 380 ? 0.811 -19.415 18.366 1.00 57.69 380 ASN A CA 1
ATOM 2938 C C . ASN A 1 380 ? -0.018 -18.133 18.177 1.00 57.69 380 ASN A C 1
ATOM 2940 O O . ASN A 1 380 ? -0.285 -17.449 19.169 1.00 57.69 380 ASN A O 1
ATOM 2944 N N . PRO A 1 381 ? -0.441 -17.775 16.952 1.00 55.12 381 PRO A N 1
ATOM 2945 C CA . PRO A 1 381 ? -1.298 -16.611 16.724 1.00 55.12 381 PRO A CA 1
ATOM 2946 C C . PRO A 1 381 ? -2.583 -16.655 17.564 1.00 55.12 381 PRO A C 1
ATOM 2948 O O . PRO A 1 381 ? -3.057 -15.613 18.011 1.00 55.12 381 PRO A O 1
ATOM 2951 N N . ALA A 1 382 ? -3.087 -17.854 17.887 1.00 55.88 382 ALA A N 1
ATOM 2952 C CA . ALA A 1 382 ? -4.246 -18.020 18.762 1.00 55.88 382 ALA A CA 1
ATOM 2953 C C . ALA A 1 382 ? -3.985 -17.593 20.226 1.00 55.88 382 ALA A C 1
ATOM 2955 O O . ALA A 1 382 ? -4.930 -17.276 20.947 1.00 55.88 382 ALA A O 1
ATOM 2956 N N . ASP A 1 383 ? -2.722 -17.501 20.661 1.00 58.12 383 ASP A N 1
ATOM 2957 C CA . ASP A 1 383 ? -2.354 -17.016 21.998 1.00 58.12 383 ASP A CA 1
ATOM 2958 C C . ASP A 1 383 ? -2.380 -15.478 22.087 1.00 58.12 383 ASP A C 1
ATOM 2960 O O . ASP A 1 383 ? -2.337 -14.929 23.193 1.00 58.12 383 ASP A O 1
ATOM 2964 N N . ALA A 1 384 ? -2.472 -14.754 20.961 1.00 58.84 384 ALA A N 1
ATOM 2965 C CA . ALA A 1 384 ? -2.546 -13.290 20.957 1.00 58.84 384 ALA A CA 1
ATOM 2966 C C . ALA A 1 384 ? -3.733 -12.780 21.796 1.00 58.84 384 ALA A C 1
ATOM 2968 O O . ALA A 1 384 ? -3.552 -11.893 22.634 1.00 58.84 384 ALA A O 1
ATOM 2969 N N . GLY A 1 385 ? -4.899 -13.425 21.667 1.00 56.34 385 GLY A N 1
ATOM 2970 C CA . GLY A 1 385 ? -6.088 -13.106 22.460 1.00 56.34 385 GLY A CA 1
ATOM 2971 C C . GLY A 1 385 ? -5.882 -13.328 23.963 1.00 56.34 385 GLY A C 1
ATOM 2972 O O . GLY A 1 385 ? -6.321 -12.519 24.775 1.00 56.34 385 GLY A O 1
ATOM 2973 N N . THR A 1 386 ? -5.133 -14.361 24.369 1.00 61.12 386 THR A N 1
ATOM 2974 C CA . THR A 1 386 ? -4.853 -14.615 25.800 1.00 61.12 386 THR A CA 1
ATOM 2975 C C . THR A 1 386 ? -3.939 -13.561 26.426 1.00 61.12 386 THR A C 1
ATOM 2977 O O . THR A 1 386 ? -4.145 -13.169 27.572 1.00 61.12 386 THR A O 1
ATOM 2980 N N . ARG A 1 387 ? -2.972 -13.019 25.671 1.00 59.50 387 ARG A N 1
ATOM 2981 C CA . ARG A 1 387 ? -2.092 -11.932 26.149 1.00 59.50 387 ARG A CA 1
ATOM 2982 C C . ARG A 1 387 ? -2.820 -10.592 26.258 1.00 59.50 387 ARG A C 1
ATOM 2984 O O . ARG A 1 387 ? -2.435 -9.740 27.055 1.00 59.50 387 ARG A O 1
ATOM 2991 N N . GLN A 1 388 ? -3.882 -10.420 25.480 1.00 61.16 388 GLN A N 1
ATOM 2992 C CA . GLN A 1 388 ? -4.721 -9.226 25.472 1.00 61.16 388 GLN A CA 1
ATOM 2993 C C . GLN A 1 388 ? -5.722 -9.173 26.635 1.00 61.16 388 GLN A C 1
ATOM 2995 O O . GLN A 1 388 ? -6.119 -8.081 27.042 1.00 61.16 388 GLN A O 1
ATOM 3000 N N . GLN A 1 389 ? -6.044 -10.313 27.259 1.00 57.97 389 GLN A N 1
ATOM 3001 C CA . GLN A 1 389 ? -6.960 -10.396 28.410 1.00 57.97 389 GLN A CA 1
ATOM 3002 C C . GLN A 1 389 ? -6.511 -9.566 29.631 1.00 57.97 389 GLN A C 1
ATOM 3004 O O . GLN A 1 389 ? -7.337 -9.223 30.473 1.00 57.97 389 GLN A O 1
ATOM 3009 N N . GLY A 1 390 ? -5.227 -9.193 29.722 1.00 57.16 390 GLY A N 1
ATOM 3010 C CA . GLY A 1 390 ? -4.698 -8.318 30.777 1.00 57.16 390 GLY A CA 1
ATOM 3011 C C . GLY A 1 390 ? -4.947 -6.815 30.571 1.00 57.16 390 GLY A C 1
ATOM 3012 O O . GLY A 1 390 ? -4.706 -6.027 31.485 1.00 57.16 390 GLY A O 1
ATOM 3013 N N . LEU A 1 391 ? -5.422 -6.389 29.395 1.00 64.38 391 LEU A N 1
ATOM 3014 C CA . LEU A 1 391 ? -5.685 -4.981 29.093 1.00 64.38 391 LEU A CA 1
ATOM 3015 C C . LEU A 1 391 ? -7.159 -4.661 29.360 1.00 64.38 391 LEU A C 1
ATOM 3017 O O . LEU A 1 391 ? -8.018 -4.871 28.509 1.00 64.38 391 LEU A O 1
ATOM 3021 N N . THR A 1 392 ? -7.464 -4.081 30.525 1.00 62.34 392 THR A N 1
ATOM 3022 C CA . THR A 1 392 ? -8.838 -3.753 30.964 1.00 62.34 392 THR A CA 1
ATOM 3023 C C . THR A 1 392 ? -9.639 -2.947 29.930 1.00 62.34 392 THR A C 1
ATOM 3025 O O . THR A 1 392 ? -10.860 -3.071 29.859 1.00 62.34 392 THR A O 1
ATOM 3028 N N . ALA A 1 393 ? -8.968 -2.148 29.094 1.00 63.38 393 ALA A N 1
ATOM 3029 C CA . ALA A 1 393 ? -9.595 -1.392 28.011 1.00 63.38 393 ALA A CA 1
ATOM 3030 C C . ALA A 1 393 ? -10.188 -2.281 26.898 1.00 63.38 393 ALA A C 1
ATOM 3032 O O . ALA A 1 393 ? -11.221 -1.920 26.342 1.00 63.38 393 ALA A O 1
ATOM 3033 N N . LEU A 1 394 ? -9.593 -3.446 26.612 1.00 70.12 394 LEU A N 1
ATOM 3034 C CA . LEU A 1 394 ? -10.048 -4.350 25.548 1.00 70.12 394 LEU A CA 1
ATOM 3035 C C . LEU A 1 394 ? -11.364 -5.054 25.899 1.00 70.12 394 LEU A C 1
ATOM 3037 O O . LEU A 1 394 ? -12.192 -5.275 25.022 1.00 70.12 394 LEU A O 1
ATOM 3041 N N . SER A 1 395 ? -11.635 -5.290 27.187 1.00 75.50 395 SER A N 1
ATOM 3042 C CA . SER A 1 395 ? -12.923 -5.854 27.631 1.00 75.50 395 SER A CA 1
ATOM 3043 C C . SER A 1 395 ? -14.137 -5.015 27.201 1.00 75.50 395 SER A C 1
ATOM 3045 O O . SER A 1 395 ? -15.217 -5.551 26.969 1.00 75.50 395 SER A O 1
ATOM 3047 N N . ARG A 1 396 ? -13.962 -3.694 27.038 1.00 80.56 396 ARG A N 1
ATOM 3048 C CA . ARG A 1 396 ? -15.017 -2.782 26.564 1.00 80.56 396 ARG A CA 1
ATOM 3049 C C . ARG A 1 396 ? -15.217 -2.825 25.050 1.00 80.56 396 ARG A C 1
ATOM 3051 O O . ARG A 1 396 ? -16.237 -2.341 24.571 1.00 80.56 396 ARG A O 1
ATOM 3058 N N . LEU A 1 397 ? -14.251 -3.377 24.319 1.00 86.44 397 LEU A N 1
ATOM 3059 C CA . LEU A 1 397 ? -14.228 -3.431 22.859 1.00 86.44 397 LEU A CA 1
ATOM 3060 C C . LEU A 1 397 ? -14.740 -4.762 22.305 1.00 86.44 397 LEU A C 1
ATOM 3062 O O . LEU A 1 397 ? -15.270 -4.769 21.204 1.00 86.44 397 LEU A O 1
ATOM 3066 N N . GLN A 1 398 ? -14.668 -5.853 23.073 1.00 82.56 398 GLN A N 1
ATOM 3067 C CA . GLN A 1 398 ? -15.047 -7.206 22.625 1.00 82.56 398 GLN A CA 1
ATOM 3068 C C . GLN A 1 398 ? -16.483 -7.345 22.090 1.00 82.56 398 GLN A C 1
ATOM 3070 O O . GLN A 1 398 ? -16.779 -8.241 21.306 1.00 82.56 398 GLN A O 1
ATOM 3075 N N . SER A 1 399 ? -17.400 -6.479 22.529 1.00 84.06 399 SER A N 1
ATOM 3076 C CA . SER A 1 399 ? -18.794 -6.460 22.058 1.00 84.06 399 SER A CA 1
ATOM 3077 C C . SER A 1 399 ? -19.049 -5.436 20.954 1.00 84.06 399 SER A C 1
ATOM 3079 O O . SER A 1 399 ? -20.178 -5.324 20.480 1.00 84.06 399 SER A O 1
ATOM 3081 N N . LYS A 1 400 ? -18.023 -4.675 20.560 1.00 91.88 400 LYS A N 1
ATOM 3082 C CA . LYS A 1 400 ? -18.167 -3.550 19.646 1.00 91.88 400 LYS A CA 1
ATOM 3083 C C . LYS A 1 400 ? -18.124 -4.000 18.199 1.00 91.88 400 LYS A C 1
ATOM 3085 O O . LYS A 1 400 ? -17.338 -4.867 17.815 1.00 91.88 400 LYS A O 1
ATOM 3090 N N . ARG A 1 401 ? -18.980 -3.373 17.400 1.00 95.00 401 ARG A N 1
ATOM 3091 C CA . ARG A 1 401 ? -19.168 -3.642 15.976 1.00 95.00 401 ARG A CA 1
ATOM 3092 C C . ARG A 1 401 ? -18.922 -2.359 15.196 1.00 95.00 401 ARG A C 1
ATOM 3094 O O . ARG A 1 401 ? -19.481 -1.313 15.515 1.00 95.00 401 ARG A O 1
ATOM 3101 N N . VAL A 1 402 ? -18.091 -2.425 14.164 1.00 96.81 402 VAL A N 1
ATOM 3102 C CA . VAL A 1 402 ? -17.743 -1.279 13.318 1.00 96.81 402 VAL A CA 1
ATOM 3103 C C . VAL A 1 402 ? -18.075 -1.588 11.868 1.00 96.81 402 VAL A C 1
ATOM 3105 O O . VAL A 1 402 ? -17.575 -2.558 11.304 1.00 96.81 402 VAL A O 1
ATOM 3108 N N . GLY A 1 403 ? -18.889 -0.739 11.246 1.00 97.19 403 GLY A N 1
ATOM 3109 C CA . GLY A 1 403 ? -19.011 -0.712 9.791 1.00 97.19 403 GLY A CA 1
ATOM 3110 C C . GLY A 1 403 ? -17.868 0.121 9.219 1.00 97.19 403 GLY A C 1
ATOM 3111 O O . GLY A 1 403 ? -17.607 1.210 9.721 1.00 97.19 403 GLY A O 1
ATOM 3112 N N . LEU A 1 404 ? -17.174 -0.360 8.192 1.00 97.00 404 LEU A N 1
ATOM 3113 C CA . LEU A 1 404 ? -16.038 0.333 7.591 1.00 97.00 404 LEU A CA 1
ATOM 3114 C C . LEU A 1 404 ? -16.172 0.392 6.072 1.00 97.00 404 LEU A C 1
ATOM 3116 O O . LEU A 1 404 ? -16.047 -0.621 5.385 1.00 97.00 404 LEU A O 1
ATOM 3120 N N . ILE A 1 405 ? -16.388 1.597 5.553 1.00 95.94 405 ILE A N 1
ATOM 3121 C CA . ILE A 1 405 ? -16.649 1.844 4.137 1.00 95.94 405 ILE A CA 1
ATOM 3122 C C . ILE A 1 405 ? -15.405 2.419 3.463 1.00 95.94 405 ILE A C 1
ATOM 3124 O O . ILE A 1 405 ? -14.907 3.484 3.835 1.00 95.94 405 ILE A O 1
ATOM 3128 N N . GLY A 1 406 ? -14.922 1.714 2.444 1.00 93.50 406 GLY A N 1
ATOM 3129 C CA . GLY A 1 406 ? -13.666 1.980 1.757 1.00 93.50 406 GLY A CA 1
ATOM 3130 C C . GLY A 1 406 ? -12.516 1.228 2.418 1.00 93.50 406 GLY A C 1
ATOM 3131 O O . GLY A 1 406 ? -11.971 1.658 3.428 1.00 93.50 406 GLY A O 1
ATOM 3132 N N . LEU A 1 407 ? -12.083 0.131 1.805 1.00 92.31 407 LEU A N 1
ATOM 3133 C CA . LEU A 1 407 ? -10.985 -0.722 2.259 1.00 92.31 407 LEU A CA 1
ATOM 3134 C C . LEU A 1 407 ? -9.662 -0.368 1.580 1.00 92.31 407 LEU A C 1
ATOM 3136 O O . LEU A 1 407 ? -8.826 -1.247 1.400 1.00 92.31 407 LEU A O 1
ATOM 3140 N N . GLY A 1 408 ? -9.473 0.897 1.190 1.00 87.88 408 GLY A N 1
ATOM 3141 C CA . GLY A 1 408 ? -8.205 1.441 0.692 1.00 87.88 408 GLY A CA 1
ATOM 3142 C C . GLY A 1 408 ? -7.131 1.545 1.782 1.00 87.88 408 GLY A C 1
ATOM 3143 O O . GLY A 1 408 ? -7.192 0.859 2.799 1.00 87.88 408 GLY A O 1
ATOM 3144 N N . SER A 1 409 ? -6.157 2.443 1.603 1.00 85.06 409 SER A N 1
ATOM 3145 C CA . SER A 1 409 ? -4.959 2.472 2.454 1.00 85.06 409 SER A CA 1
ATOM 3146 C C . SER A 1 409 ? -5.233 2.672 3.944 1.00 85.06 409 SER A C 1
ATOM 3148 O O . SER A 1 409 ? -4.574 2.064 4.787 1.00 85.06 409 SER A O 1
ATOM 3150 N N . MET A 1 410 ? -6.203 3.527 4.268 1.00 88.50 410 MET A N 1
ATOM 3151 C CA . MET A 1 410 ? -6.639 3.768 5.642 1.00 88.50 410 MET A CA 1
ATOM 3152 C C . MET A 1 410 ? -7.482 2.596 6.158 1.00 88.50 410 MET A C 1
ATOM 3154 O O . MET A 1 410 ? -7.175 2.012 7.197 1.00 88.50 410 MET A O 1
ATOM 3158 N N . GLY A 1 411 ? -8.531 2.239 5.411 1.00 91.94 411 GLY A N 1
ATOM 3159 C CA . GLY A 1 411 ? -9.536 1.279 5.854 1.00 91.94 411 GLY A CA 1
ATOM 3160 C C . GLY A 1 411 ? -8.968 -0.114 6.106 1.00 91.94 411 GLY A C 1
ATOM 3161 O O . GLY A 1 411 ? -9.226 -0.700 7.150 1.00 91.94 411 GLY A O 1
ATOM 3162 N N . SER A 1 412 ? -8.115 -0.638 5.224 1.00 90.62 412 SER A N 1
ATOM 3163 C CA . SER A 1 412 ? -7.567 -1.987 5.419 1.00 90.62 412 SER A CA 1
ATOM 3164 C C . SER A 1 412 ? -6.729 -2.113 6.697 1.00 90.62 412 SER A C 1
ATOM 3166 O O . SER A 1 412 ? -6.779 -3.140 7.367 1.00 90.62 412 SER A O 1
ATOM 3168 N N . ARG A 1 413 ? -5.966 -1.070 7.054 1.00 91.19 413 ARG A N 1
ATOM 3169 C CA . ARG A 1 413 ? -5.161 -1.033 8.288 1.00 91.19 413 ARG A CA 1
ATOM 3170 C C . ARG A 1 413 ? -6.038 -0.912 9.514 1.00 91.19 413 ARG A C 1
ATOM 3172 O O . ARG A 1 413 ? -5.869 -1.658 10.470 1.00 91.19 413 ARG A O 1
ATOM 3179 N N . LEU A 1 414 ? -6.994 0.009 9.452 1.00 92.56 414 LEU A N 1
ATOM 3180 C CA . LEU A 1 414 ? -7.934 0.233 10.533 1.00 92.56 414 LEU A CA 1
ATOM 3181 C C . LEU A 1 414 ? -8.729 -1.038 10.847 1.00 92.56 414 LEU A C 1
ATOM 3183 O O . LEU A 1 414 ? -8.842 -1.396 12.012 1.00 92.56 414 LEU A O 1
ATOM 3187 N N . ALA A 1 415 ? -9.197 -1.763 9.828 1.00 94.12 415 ALA A N 1
ATOM 3188 C CA . ALA A 1 415 ? -9.897 -3.031 10.013 1.00 94.12 415 ALA A CA 1
ATOM 3189 C C . ALA A 1 415 ? -9.055 -4.053 10.792 1.00 94.12 415 ALA A C 1
ATOM 3191 O O . ALA A 1 415 ? -9.542 -4.641 11.752 1.00 94.12 415 ALA A O 1
ATOM 3192 N N . LEU A 1 416 ? -7.781 -4.225 10.421 1.00 91.75 416 LEU A N 1
ATOM 3193 C CA . LEU A 1 416 ? -6.876 -5.159 11.096 1.00 91.75 416 LEU A CA 1
ATOM 3194 C C . LEU A 1 416 ? -6.541 -4.710 12.518 1.00 91.75 416 LEU A C 1
ATOM 3196 O O . LEU A 1 416 ? -6.515 -5.539 13.419 1.00 91.75 416 LEU A O 1
ATOM 3200 N N . HIS A 1 417 ? -6.317 -3.413 12.743 1.00 91.06 417 HIS A N 1
ATOM 3201 C CA . HIS A 1 417 ? -6.072 -2.887 14.087 1.00 91.06 417 HIS A CA 1
ATOM 3202 C C . HIS A 1 417 ? -7.286 -3.069 15.005 1.00 91.06 417 HIS A C 1
ATOM 3204 O O . HIS A 1 417 ? -7.117 -3.387 16.179 1.00 91.06 417 HIS A O 1
ATOM 3210 N N . LEU A 1 418 ? -8.500 -2.888 14.478 1.00 92.25 418 LEU A N 1
ATOM 3211 C CA . LEU A 1 418 ? -9.741 -3.080 15.225 1.00 92.25 418 LEU A CA 1
ATOM 3212 C C . LEU A 1 418 ? -9.990 -4.560 15.523 1.00 92.25 418 LEU A C 1
ATOM 3214 O O . LEU A 1 418 ? -10.252 -4.905 16.673 1.00 92.25 418 LEU A O 1
ATOM 3218 N N . ALA A 1 419 ? -9.817 -5.438 14.535 1.00 91.19 419 ALA A N 1
ATOM 3219 C CA . ALA A 1 419 ? -9.908 -6.883 14.731 1.00 91.19 419 ALA A CA 1
ATOM 3220 C C . ALA A 1 419 ? -8.861 -7.388 15.737 1.00 91.19 419 ALA A C 1
ATOM 3222 O O . ALA A 1 419 ? -9.168 -8.208 16.594 1.00 91.19 419 ALA A O 1
ATOM 3223 N N . ALA A 1 420 ? -7.644 -6.835 15.714 1.00 87.44 420 ALA A N 1
ATOM 3224 C CA . ALA A 1 420 ? -6.618 -7.116 16.717 1.00 87.44 420 ALA A CA 1
ATOM 3225 C C . ALA A 1 420 ? -6.976 -6.600 18.123 1.00 87.44 420 ALA A C 1
ATOM 3227 O O . ALA A 1 420 ? -6.284 -6.944 19.074 1.00 87.44 420 ALA A O 1
ATOM 3228 N N . CYS A 1 421 ? -8.012 -5.770 18.266 1.00 86.56 421 CYS A N 1
ATOM 3229 C CA . CYS A 1 421 ? -8.561 -5.306 19.543 1.00 86.56 421 CYS A CA 1
ATOM 3230 C C . CYS A 1 421 ? -9.895 -5.999 19.894 1.00 86.56 421 CYS A C 1
ATOM 3232 O O . CYS A 1 421 ? -10.671 -5.441 20.670 1.00 86.56 421 CYS A O 1
ATOM 3234 N N . ASP A 1 422 ? -10.174 -7.169 19.306 1.00 88.31 422 ASP A N 1
ATOM 3235 C CA . ASP A 1 422 ? -11.426 -7.930 19.435 1.00 88.31 422 ASP A CA 1
ATOM 3236 C C . ASP A 1 422 ? -12.701 -7.183 18.974 1.00 88.31 422 ASP A C 1
ATOM 3238 O O . ASP A 1 422 ? -13.812 -7.519 19.384 1.00 88.31 422 ASP A O 1
ATOM 3242 N N . VAL A 1 423 ? -12.579 -6.174 18.107 1.00 92.00 423 VAL A N 1
ATOM 3243 C CA . VAL A 1 423 ? -13.736 -5.470 17.524 1.00 92.00 423 VAL A CA 1
ATOM 3244 C C . VAL A 1 423 ? -14.205 -6.206 16.270 1.00 92.00 423 VAL A C 1
ATOM 3246 O O . VAL A 1 423 ? -13.404 -6.513 15.386 1.00 92.00 423 VAL A O 1
ATOM 3249 N N . GLN A 1 424 ? -15.513 -6.443 16.152 1.00 95.44 424 GLN A N 1
ATOM 3250 C CA . GLN A 1 424 ? -16.099 -7.005 14.934 1.00 95.44 424 GLN A CA 1
ATOM 3251 C C . GLN A 1 424 ? -16.174 -5.936 13.845 1.00 95.44 424 GLN A C 1
ATOM 3253 O O . GLN A 1 424 ? -16.656 -4.830 14.090 1.00 95.44 424 GLN A O 1
ATOM 3258 N N . VAL A 1 425 ? -15.757 -6.267 12.627 1.00 96.94 425 VAL A N 1
ATOM 3259 C CA . VAL A 1 425 ? -15.723 -5.324 11.505 1.00 96.94 425 VAL A CA 1
ATOM 3260 C C . VAL A 1 425 ? -16.570 -5.845 10.346 1.00 96.94 425 VAL A C 1
ATOM 3262 O O . VAL A 1 425 ? -16.441 -7.000 9.943 1.00 96.94 425 VAL A O 1
ATOM 3265 N N . LEU A 1 426 ? -17.406 -4.978 9.776 1.00 97.38 426 LEU A N 1
ATOM 3266 C CA . LEU A 1 426 ? -18.004 -5.158 8.453 1.00 97.38 426 LEU A CA 1
ATOM 3267 C C . LEU A 1 426 ? -17.293 -4.227 7.468 1.00 97.38 426 LEU A C 1
ATOM 3269 O O . LEU A 1 426 ? -17.553 -3.026 7.444 1.00 97.38 426 LEU A O 1
ATOM 3273 N N . GLY A 1 427 ? -16.367 -4.769 6.680 1.00 96.56 427 GLY A N 1
ATOM 3274 C CA . GLY A 1 427 ? -15.592 -4.015 5.697 1.00 96.56 427 GLY A CA 1
ATOM 3275 C C . GLY A 1 427 ? -16.221 -4.034 4.304 1.00 96.56 427 GLY A C 1
ATOM 3276 O O . GLY A 1 427 ? -16.411 -5.110 3.747 1.00 96.56 427 GLY A O 1
ATOM 3277 N N . ALA A 1 428 ? -16.476 -2.874 3.698 1.00 95.38 428 ALA A N 1
ATOM 3278 C CA . ALA A 1 428 ? -17.086 -2.768 2.370 1.00 95.38 428 ALA A CA 1
ATOM 3279 C C . ALA A 1 428 ? -16.215 -1.976 1.381 1.00 95.38 428 ALA A C 1
ATOM 3281 O O . ALA A 1 428 ? -15.775 -0.865 1.680 1.00 95.38 428 ALA A O 1
ATOM 3282 N N . ASP A 1 429 ? -15.968 -2.532 0.193 1.00 93.62 429 ASP A N 1
ATOM 3283 C CA . ASP A 1 429 ? -15.288 -1.853 -0.926 1.00 93.62 429 ASP A CA 1
ATOM 3284 C C . ASP A 1 429 ? -15.681 -2.545 -2.240 1.00 93.62 429 ASP A C 1
ATOM 3286 O O . ASP A 1 429 ? -15.697 -3.773 -2.303 1.00 93.62 429 ASP A O 1
ATOM 3290 N N . GLU A 1 430 ? -15.978 -1.788 -3.297 1.00 90.44 430 GLU A N 1
ATOM 3291 C CA . GLU A 1 430 ? -16.261 -2.343 -4.634 1.00 90.44 430 GLU A CA 1
ATOM 3292 C C . GLU A 1 430 ? -14.985 -2.643 -5.439 1.00 90.44 430 GLU A C 1
ATOM 3294 O O . GLU A 1 430 ? -14.976 -3.430 -6.392 1.00 90.44 430 GLU A O 1
ATOM 3299 N N . GLY A 1 431 ? -13.887 -2.001 -5.053 1.00 87.00 431 GLY A N 1
ATOM 3300 C CA . GLY A 1 431 ? -12.650 -1.941 -5.794 1.00 87.00 431 GLY A CA 1
ATOM 3301 C C . GLY A 1 431 ? -11.874 -3.249 -5.782 1.00 87.00 431 GLY A C 1
ATOM 3302 O O . GLY A 1 431 ? -11.781 -3.988 -4.794 1.00 87.00 431 GLY A O 1
ATOM 3303 N N . ARG A 1 432 ? -11.217 -3.494 -6.913 1.00 87.88 432 ARG A N 1
ATOM 3304 C CA . ARG A 1 432 ? -10.157 -4.491 -7.021 1.00 87.88 432 ARG A CA 1
ATOM 3305 C C . ARG A 1 432 ? -8.815 -3.863 -6.682 1.00 87.88 432 ARG A C 1
ATOM 3307 O O . ARG A 1 432 ? -8.602 -2.660 -6.834 1.00 87.88 432 ARG A O 1
ATOM 3314 N N . PHE A 1 433 ? -7.900 -4.695 -6.220 1.00 83.06 433 PHE A N 1
ATOM 3315 C CA . PHE A 1 433 ? -6.528 -4.300 -5.977 1.00 83.06 433 PHE A CA 1
ATOM 3316 C C . PHE A 1 433 ? -5.825 -4.062 -7.322 1.00 83.06 433 PHE A C 1
ATOM 3318 O O . PHE A 1 433 ? -5.703 -4.986 -8.129 1.00 83.06 433 PHE A O 1
ATOM 3325 N N . LYS A 1 434 ? -5.395 -2.823 -7.592 1.00 81.56 434 LYS A N 1
ATOM 3326 C CA . LYS A 1 434 ? -4.594 -2.474 -8.779 1.00 81.56 434 LYS A CA 1
ATOM 3327 C C . LYS A 1 434 ? -3.102 -2.497 -8.412 1.00 81.56 434 LYS A C 1
ATOM 3329 O O . LYS A 1 434 ? -2.751 -2.347 -7.246 1.00 81.56 434 LYS A O 1
ATOM 3334 N N . ALA A 1 435 ? -2.207 -2.633 -9.393 1.00 72.25 435 ALA A N 1
ATOM 3335 C CA . ALA A 1 435 ? -0.757 -2.584 -9.145 1.00 72.25 435 ALA A CA 1
ATOM 3336 C C . ALA A 1 435 ? -0.321 -1.258 -8.487 1.00 72.25 435 ALA A C 1
ATOM 3338 O O . ALA A 1 435 ? 0.503 -1.258 -7.578 1.00 72.25 435 ALA A O 1
ATOM 3339 N N . ALA A 1 436 ? -0.974 -0.145 -8.843 1.00 68.19 436 ALA A N 1
ATOM 3340 C CA . ALA A 1 436 ? -0.781 1.159 -8.202 1.00 68.19 436 ALA A CA 1
ATOM 3341 C C . ALA A 1 436 ? -1.150 1.184 -6.700 1.00 68.19 436 ALA A C 1
ATOM 3343 O O . ALA A 1 436 ? -0.743 2.086 -5.973 1.00 68.19 436 ALA A O 1
ATOM 3344 N N . ASN A 1 437 ? -1.913 0.202 -6.204 1.00 68.56 437 ASN A N 1
ATOM 3345 C CA . ASN A 1 437 ? -2.222 0.052 -4.780 1.00 68.56 437 ASN A CA 1
ATOM 3346 C C . ASN A 1 437 ? -1.126 -0.692 -4.013 1.00 68.56 437 ASN A C 1
ATOM 3348 O O . ASN A 1 437 ? -1.171 -0.751 -2.786 1.00 68.56 437 ASN A O 1
ATOM 3352 N N . ALA A 1 438 ? -0.167 -1.292 -4.708 1.00 61.62 438 ALA A N 1
ATOM 3353 C CA . ALA A 1 438 ? 0.726 -2.246 -4.089 1.00 61.62 438 ALA A CA 1
ATOM 3354 C C . ALA A 1 438 ? 1.955 -1.637 -3.413 1.00 61.62 438 ALA A C 1
ATOM 3356 O O . ALA A 1 438 ? 2.613 -2.292 -2.614 1.00 61.62 438 ALA A O 1
ATOM 3357 N N . TYR A 1 439 ? 2.196 -0.353 -3.662 1.00 55.88 439 TYR A N 1
ATOM 3358 C CA . TYR A 1 439 ? 3.250 0.432 -3.044 1.00 55.88 439 TYR A CA 1
ATOM 3359 C C . TYR A 1 439 ? 2.647 1.779 -2.633 1.00 55.88 439 TYR A C 1
ATOM 3361 O O . TYR A 1 439 ? 2.058 2.452 -3.477 1.00 55.88 439 TYR A O 1
ATOM 3369 N N . PRO A 1 440 ? 2.701 2.239 -1.374 1.00 54.31 440 PRO A N 1
ATOM 3370 C CA . PRO A 1 440 ? 2.862 1.567 -0.087 1.00 54.31 440 PRO A CA 1
ATOM 3371 C C . PRO A 1 440 ? 1.507 1.407 0.651 1.00 54.31 440 PRO A C 1
ATOM 3373 O O . PRO A 1 440 ? 1.385 1.505 1.881 1.00 54.31 440 PRO A O 1
ATOM 3376 N N . ARG A 1 441 ? 0.434 1.273 -0.132 1.00 56.78 441 ARG A N 1
ATOM 3377 C CA . ARG A 1 441 ? -0.933 1.542 0.314 1.00 56.78 441 ARG A CA 1
ATOM 3378 C C . ARG A 1 441 ? -1.577 0.389 1.061 1.00 56.78 441 ARG A C 1
ATOM 3380 O O . ARG A 1 441 ? -2.564 0.646 1.724 1.00 56.78 441 ARG A O 1
ATOM 3387 N N . TYR A 1 442 ? -1.031 -0.820 1.070 1.00 62.06 442 TYR A N 1
ATOM 3388 C CA . TYR A 1 442 ? -1.595 -1.927 1.847 1.00 62.06 442 TYR A CA 1
ATOM 3389 C C . TYR A 1 442 ? -0.586 -2.511 2.833 1.00 62.06 442 TYR A C 1
ATOM 3391 O O . TYR A 1 442 ? 0.596 -2.566 2.508 1.00 62.06 442 TYR A O 1
ATOM 3399 N N . PRO A 1 443 ? -1.033 -2.981 4.011 1.00 57.84 443 PRO A N 1
ATOM 3400 C CA . PRO A 1 443 ? -0.155 -3.556 5.032 1.00 57.84 443 PRO A CA 1
ATOM 3401 C C . PRO A 1 443 ? 0.368 -4.962 4.663 1.00 57.84 443 PRO A C 1
ATOM 3403 O O . PRO A 1 443 ? 0.830 -5.700 5.527 1.00 57.84 443 PRO A O 1
ATOM 3406 N N . TYR A 1 444 ? 0.262 -5.377 3.397 1.00 64.06 444 TYR A N 1
ATOM 3407 C CA . TYR A 1 444 ? 0.492 -6.753 2.967 1.00 64.06 444 TYR A CA 1
ATOM 3408 C C . TYR A 1 444 ? 1.827 -6.872 2.241 1.00 64.06 444 TYR A C 1
ATOM 3410 O O . TYR A 1 444 ? 1.958 -6.439 1.100 1.00 64.06 444 TYR A O 1
ATOM 3418 N N . GLN A 1 445 ? 2.798 -7.521 2.879 1.00 63.19 445 GLN A N 1
ATOM 3419 C CA . GLN A 1 445 ? 4.029 -7.967 2.224 1.00 63.19 445 GLN A CA 1
ATOM 3420 C C . GLN A 1 445 ? 3.747 -9.256 1.442 1.00 63.19 445 GLN A C 1
ATOM 3422 O O . GLN A 1 445 ? 4.139 -10.347 1.848 1.00 63.19 445 GLN A O 1
ATOM 3427 N N . ARG A 1 446 ? 2.981 -9.148 0.350 1.00 68.75 446 ARG A N 1
ATOM 3428 C CA . ARG A 1 446 ? 2.709 -10.278 -0.548 1.00 68.75 446 ARG A CA 1
ATOM 3429 C C . ARG A 1 446 ? 3.130 -9.977 -1.978 1.00 68.75 446 ARG A C 1
ATOM 3431 O O . ARG A 1 446 ? 3.018 -8.827 -2.401 1.00 68.75 446 ARG A O 1
ATOM 3438 N N . PRO A 1 447 ? 3.519 -11.009 -2.751 1.00 72.12 447 PRO A N 1
ATOM 3439 C CA . PRO A 1 447 ? 3.829 -10.834 -4.160 1.00 72.12 447 PRO A CA 1
ATOM 3440 C C . PRO A 1 447 ? 2.649 -10.219 -4.922 1.00 72.12 447 PRO A C 1
ATOM 3442 O O . PRO A 1 447 ? 1.514 -10.691 -4.820 1.00 72.12 447 PRO A O 1
ATOM 3445 N N . LEU A 1 448 ? 2.929 -9.191 -5.729 1.00 72.00 448 LEU A N 1
ATOM 3446 C CA . LEU A 1 448 ? 1.920 -8.411 -6.461 1.00 72.00 448 LEU A CA 1
ATOM 3447 C C . LEU A 1 448 ? 0.966 -9.273 -7.286 1.00 72.00 448 LEU A C 1
ATOM 3449 O O . LEU A 1 448 ? -0.244 -9.044 -7.284 1.00 72.00 448 LEU A O 1
ATOM 3453 N N . HIS A 1 449 ? 1.504 -10.299 -7.945 1.00 74.88 449 HIS A N 1
ATOM 3454 C CA . HIS A 1 449 ? 0.743 -11.212 -8.795 1.00 74.88 449 HIS A CA 1
ATOM 3455 C C . HIS A 1 449 ? -0.345 -11.992 -8.034 1.00 74.88 449 HIS A C 1
ATOM 3457 O O . HIS A 1 449 ? -1.294 -12.463 -8.650 1.00 74.88 449 HIS A O 1
ATOM 3463 N N . GLN A 1 450 ? -0.245 -12.113 -6.705 1.00 77.62 450 GLN A N 1
ATOM 3464 C CA . GLN A 1 450 ? -1.252 -12.779 -5.868 1.00 77.62 450 GLN A CA 1
ATOM 3465 C C . GLN A 1 450 ? -2.369 -11.842 -5.398 1.00 77.62 450 GLN A C 1
ATOM 3467 O O . GLN A 1 450 ? -3.366 -12.310 -4.842 1.00 77.62 450 GLN A O 1
ATOM 3472 N N . LEU A 1 451 ? -2.185 -10.529 -5.559 1.00 81.44 451 LEU A N 1
ATOM 3473 C CA . LEU A 1 451 ? -3.105 -9.498 -5.084 1.00 81.44 451 LEU A CA 1
ATOM 3474 C C . LEU A 1 451 ? -3.845 -8.824 -6.239 1.00 81.44 451 LEU A C 1
ATOM 3476 O O . LEU A 1 451 ? -5.055 -8.619 -6.150 1.00 81.44 451 LEU A O 1
ATOM 3480 N N . VAL A 1 452 ? -3.135 -8.482 -7.317 1.00 82.94 452 VAL A N 1
ATOM 3481 C CA . VAL A 1 452 ? -3.691 -7.712 -8.436 1.00 82.94 452 VAL A CA 1
ATOM 3482 C C . VAL A 1 452 ? -4.907 -8.417 -9.038 1.00 82.94 452 VAL A C 1
ATOM 3484 O O . VAL A 1 452 ? -4.900 -9.615 -9.301 1.00 82.94 452 VAL A O 1
ATOM 3487 N N . GLY A 1 453 ? -5.981 -7.652 -9.235 1.00 84.00 453 GLY A N 1
ATOM 3488 C CA . GLY A 1 453 ? -7.240 -8.143 -9.787 1.00 84.00 453 GLY A CA 1
ATOM 3489 C C . GLY A 1 453 ? -8.163 -8.812 -8.767 1.00 84.00 453 GLY A C 1
ATOM 3490 O O . GLY A 1 453 ? -9.350 -8.954 -9.055 1.00 84.00 453 GLY A O 1
ATOM 3491 N N . ARG A 1 454 ? -7.701 -9.158 -7.561 1.00 88.25 454 ARG A N 1
ATOM 3492 C CA . ARG A 1 454 ? -8.588 -9.633 -6.486 1.00 88.25 454 ARG A CA 1
ATOM 3493 C C . ARG A 1 454 ? -9.340 -8.474 -5.850 1.00 88.25 454 ARG A C 1
ATOM 3495 O O . ARG A 1 454 ? -8.912 -7.321 -5.919 1.00 88.25 454 ARG A O 1
ATOM 3502 N N . THR A 1 455 ? -10.481 -8.769 -5.242 1.00 91.25 455 THR A N 1
ATOM 3503 C CA . THR A 1 455 ? -11.240 -7.755 -4.506 1.00 91.25 455 THR A CA 1
ATOM 3504 C C . THR A 1 455 ? -10.474 -7.393 -3.235 1.00 91.25 455 THR A C 1
ATOM 3506 O O . THR A 1 455 ? -9.850 -8.250 -2.601 1.00 91.25 455 THR A O 1
ATOM 3509 N N . LYS A 1 456 ? -10.496 -6.119 -2.846 1.00 90.44 456 LYS A N 1
ATOM 3510 C CA . LYS A 1 456 ? -9.841 -5.690 -1.601 1.00 90.44 456 LYS A CA 1
ATOM 3511 C C . LYS A 1 456 ? -10.472 -6.354 -0.371 1.00 90.44 456 LYS A C 1
ATOM 3513 O O . LYS A 1 456 ? -9.763 -6.694 0.572 1.00 90.44 456 LYS A O 1
ATOM 3518 N N . ALA A 1 457 ? -11.783 -6.590 -0.425 1.00 91.19 457 ALA A N 1
ATOM 3519 C CA . ALA A 1 457 ? -12.555 -7.334 0.565 1.00 91.19 457 ALA A CA 1
ATOM 3520 C C . ALA A 1 457 ? -12.035 -8.771 0.772 1.00 91.19 457 ALA A C 1
ATOM 3522 O O . ALA A 1 457 ? -11.911 -9.224 1.910 1.00 91.19 457 ALA A O 1
ATOM 3523 N N . ASP A 1 458 ? -11.693 -9.488 -0.302 1.00 90.12 458 ASP A N 1
ATOM 3524 C CA . ASP A 1 458 ? -11.146 -10.848 -0.205 1.00 90.12 458 ASP A CA 1
ATOM 3525 C C . ASP A 1 458 ? -9.728 -10.863 0.349 1.00 90.12 458 ASP A C 1
ATOM 3527 O O . ASP A 1 458 ? -9.386 -11.726 1.158 1.00 90.12 458 ASP A O 1
ATOM 3531 N N . ILE A 1 459 ? -8.903 -9.907 -0.082 1.00 89.56 459 ILE A N 1
ATOM 3532 C CA . ILE A 1 459 ? -7.527 -9.785 0.403 1.00 89.56 459 ILE A CA 1
ATOM 3533 C C . ILE A 1 459 ? -7.532 -9.518 1.912 1.00 89.56 459 ILE A C 1
ATOM 3535 O O . ILE A 1 459 ? -6.790 -10.172 2.643 1.00 89.56 459 ILE A O 1
ATOM 3539 N N . LEU A 1 460 ? -8.393 -8.613 2.390 1.00 90.00 460 LEU A N 1
ATOM 3540 C CA . LEU A 1 460 ? -8.496 -8.291 3.812 1.00 90.00 460 LEU A CA 1
ATOM 3541 C C . LEU A 1 460 ? -8.857 -9.517 4.660 1.00 90.00 460 LEU A C 1
ATOM 3543 O O . LEU A 1 460 ? -8.164 -9.785 5.639 1.00 90.00 460 LEU A O 1
ATOM 3547 N N . ARG A 1 461 ? -9.875 -10.293 4.258 1.00 89.25 461 ARG A N 1
ATOM 3548 C CA . ARG A 1 461 ? -10.266 -11.531 4.963 1.00 89.25 461 ARG A CA 1
ATOM 3549 C C . ARG A 1 461 ? -9.142 -12.553 5.011 1.00 89.25 461 ARG A C 1
ATOM 3551 O O . ARG A 1 461 ? -8.926 -13.202 6.029 1.00 89.25 461 ARG A O 1
ATOM 3558 N N . GLN A 1 462 ? -8.425 -12.715 3.900 1.00 87.88 462 GLN A N 1
ATOM 3559 C CA . GLN A 1 462 ? -7.314 -13.654 3.863 1.00 87.88 462 GLN A CA 1
ATOM 3560 C C . GLN A 1 462 ? -6.205 -13.235 4.833 1.00 87.88 462 GLN A C 1
ATOM 3562 O O . GLN A 1 462 ? -5.656 -14.074 5.543 1.00 87.88 462 GLN A O 1
ATOM 3567 N N . VAL A 1 463 ? -5.874 -11.944 4.870 1.00 85.31 463 VAL A N 1
ATOM 3568 C CA . VAL A 1 463 ? -4.792 -11.455 5.725 1.00 85.31 463 VAL A CA 1
ATOM 3569 C C . VAL A 1 463 ? -5.179 -11.486 7.196 1.00 85.31 463 VAL A C 1
ATOM 3571 O O . VAL A 1 463 ? -4.337 -11.820 8.021 1.00 85.31 463 VAL A O 1
ATOM 3574 N N . GLU A 1 464 ? -6.435 -11.207 7.532 1.00 87.81 464 GLU A N 1
ATOM 3575 C CA . GLU A 1 464 ? -6.933 -11.412 8.891 1.00 87.81 464 GLU A CA 1
ATOM 3576 C C . GLU A 1 464 ? -6.658 -12.842 9.376 1.00 87.81 464 GLU A C 1
ATOM 3578 O O . GLU A 1 464 ? -6.044 -13.032 10.426 1.00 87.81 464 GLU A O 1
ATOM 3583 N N . GLY A 1 465 ? -7.046 -13.843 8.578 1.00 84.75 465 GLY A N 1
ATOM 3584 C CA . GLY A 1 465 ? -6.855 -15.247 8.933 1.00 84.75 465 GLY A CA 1
ATOM 3585 C C . GLY A 1 465 ? -5.385 -15.638 9.103 1.00 84.75 465 GLY A C 1
ATOM 3586 O O . GLY A 1 465 ? -5.071 -16.470 9.947 1.00 84.75 465 GLY A O 1
ATOM 3587 N N . GLU A 1 466 ? -4.480 -15.027 8.340 1.00 82.75 466 GLU A N 1
ATOM 3588 C CA . GLU A 1 466 ? -3.041 -15.301 8.429 1.00 82.75 466 GLU A CA 1
ATOM 3589 C C . GLU A 1 466 ? -2.347 -14.559 9.581 1.00 82.75 466 GLU A C 1
ATOM 3591 O O . GLU A 1 466 ? -1.448 -15.117 10.204 1.00 82.75 466 GLU A O 1
ATOM 3596 N N . VAL A 1 467 ? -2.740 -13.312 9.865 1.00 78.62 467 VAL A N 1
ATOM 3597 C CA . VAL A 1 467 ? -2.062 -12.450 10.852 1.00 78.62 467 VAL A CA 1
ATOM 3598 C C . VAL A 1 467 ? -2.654 -12.605 12.247 1.00 78.62 467 VAL A C 1
ATOM 3600 O O . VAL A 1 467 ? -1.915 -12.658 13.227 1.00 78.62 467 VAL A O 1
ATOM 3603 N N . LEU A 1 468 ? -3.981 -12.643 12.343 1.00 79.06 468 LEU A N 1
ATOM 3604 C CA . LEU A 1 468 ? -4.698 -12.656 13.618 1.00 79.06 468 LEU A CA 1
ATOM 3605 C C . LEU A 1 468 ? -5.216 -14.049 13.976 1.00 79.06 468 LEU A C 1
ATOM 3607 O O . LEU A 1 468 ? -5.507 -14.304 15.140 1.00 79.06 468 LEU A O 1
ATOM 3611 N N . GLY A 1 469 ? -5.364 -14.947 12.994 1.00 75.75 469 GLY A N 1
ATOM 3612 C CA . GLY A 1 469 ? -5.980 -16.260 13.211 1.00 75.75 469 GLY A CA 1
ATOM 3613 C C . GLY A 1 469 ? -7.449 -16.185 13.652 1.00 75.75 469 GLY A C 1
ATOM 3614 O O . GLY A 1 469 ? -8.015 -17.195 14.070 1.00 75.75 469 GLY A O 1
ATOM 3615 N N . SER A 1 470 ? -8.067 -15.003 13.576 1.00 75.50 470 SER A N 1
ATOM 3616 C CA . SER A 1 470 ? -9.441 -14.721 13.988 1.00 75.50 470 SER A CA 1
ATOM 3617 C C . SER A 1 470 ? -10.373 -14.569 12.775 1.00 75.50 470 SER A C 1
ATOM 3619 O O . SER A 1 470 ? -9.940 -14.588 11.623 1.00 75.50 470 SER A O 1
ATOM 3621 N N . LYS A 1 471 ? -11.685 -14.505 13.039 1.00 84.75 471 LYS A N 1
ATOM 3622 C CA . LYS A 1 471 ? -12.750 -14.279 12.042 1.00 84.75 471 LYS A CA 1
ATOM 3623 C C . LYS A 1 471 ? -13.688 -13.165 12.510 1.00 84.75 471 LYS A C 1
ATOM 3625 O O . LYS A 1 471 ? -14.893 -13.367 12.651 1.00 84.75 471 LYS A O 1
ATOM 3630 N N . LEU A 1 472 ? -13.106 -12.027 12.850 1.00 91.12 472 LEU A N 1
ATOM 3631 C CA . LEU A 1 472 ? -13.786 -10.821 13.307 1.00 91.12 472 LEU A CA 1
ATOM 3632 C C . LEU A 1 472 ? -14.126 -9.869 12.152 1.00 91.12 472 LEU A C 1
ATOM 3634 O O . LEU A 1 472 ? -14.991 -9.010 12.328 1.00 91.12 472 LEU A O 1
ATOM 3638 N N . ILE A 1 473 ? -13.504 -10.020 10.978 1.00 94.38 473 ILE A N 1
ATOM 3639 C CA . ILE A 1 473 ? -13.785 -9.214 9.791 1.00 94.38 473 ILE A CA 1
ATOM 3640 C C . ILE A 1 473 ? -14.709 -9.978 8.836 1.00 94.38 473 ILE A C 1
ATOM 3642 O O . ILE A 1 473 ? -14.342 -10.934 8.150 1.00 94.38 473 ILE A O 1
ATOM 3646 N N . THR A 1 474 ? -15.933 -9.478 8.728 1.00 95.25 474 THR A N 1
ATOM 3647 C CA . THR A 1 474 ? -16.856 -9.787 7.632 1.00 95.25 474 THR A CA 1
ATOM 3648 C C . THR A 1 474 ? -16.678 -8.758 6.525 1.00 95.25 474 THR A C 1
ATOM 3650 O O . THR A 1 474 ? -16.336 -7.606 6.800 1.00 95.25 474 THR A O 1
ATOM 3653 N N . THR A 1 475 ? -16.857 -9.147 5.261 1.00 95.00 475 THR A N 1
ATOM 3654 C CA . THR A 1 475 ? -16.681 -8.206 4.150 1.00 95.00 475 THR A CA 1
ATOM 3655 C C . THR A 1 475 ? -17.797 -8.250 3.124 1.00 95.00 475 THR A C 1
ATOM 3657 O O . THR A 1 475 ? -18.382 -9.299 2.857 1.00 95.00 475 THR A O 1
ATOM 3660 N N . TRP A 1 476 ? -18.047 -7.082 2.537 1.00 94.44 476 TRP A N 1
ATOM 3661 C CA . TRP A 1 476 ? -18.961 -6.845 1.432 1.00 94.44 476 TRP A CA 1
ATOM 3662 C C . TRP A 1 476 ? -18.172 -6.392 0.200 1.00 94.44 476 TRP A C 1
ATOM 3664 O O . TRP A 1 476 ? -17.365 -5.460 0.277 1.00 94.44 476 TRP A O 1
ATOM 3674 N N . HIS A 1 477 ? -18.406 -7.044 -0.940 1.00 92.38 477 HIS A N 1
ATOM 3675 C CA . HIS A 1 477 ? -17.846 -6.639 -2.230 1.00 92.38 477 HIS A CA 1
ATOM 3676 C C . HIS A 1 477 ? -18.974 -6.150 -3.137 1.00 92.38 477 HIS A C 1
ATOM 3678 O O . HIS A 1 477 ? -19.758 -6.946 -3.643 1.00 92.38 477 HIS A O 1
ATOM 3684 N N . GLY A 1 478 ? -19.050 -4.837 -3.327 1.00 88.06 478 GLY A N 1
ATOM 3685 C CA . GLY A 1 478 ? -20.097 -4.197 -4.117 1.00 88.06 478 GLY A CA 1
ATOM 3686 C C . GLY A 1 478 ? -20.091 -2.689 -3.920 1.00 88.06 478 GLY A C 1
ATOM 3687 O O . GLY A 1 478 ? -19.477 -2.187 -2.973 1.00 88.06 478 GLY A O 1
ATOM 3688 N N . ASN A 1 479 ? -20.748 -1.974 -4.833 1.00 87.50 479 ASN A N 1
ATOM 3689 C CA . ASN A 1 479 ? -20.967 -0.545 -4.670 1.00 87.50 479 ASN A CA 1
ATOM 3690 C C . ASN A 1 479 ? -21.926 -0.339 -3.496 1.00 87.50 479 ASN A C 1
ATOM 3692 O O . ASN A 1 479 ? -22.966 -0.976 -3.440 1.00 87.50 479 ASN A O 1
ATOM 3696 N N . VAL A 1 480 ? -21.565 0.511 -2.543 1.00 85.81 480 VAL A N 1
ATOM 3697 C CA . VAL A 1 480 ? -22.386 0.762 -1.349 1.00 85.81 480 VAL A CA 1
ATOM 3698 C C . VAL A 1 480 ? -23.402 1.888 -1.560 1.00 85.81 480 VAL A C 1
ATOM 3700 O O . VAL A 1 480 ? -24.304 2.075 -0.748 1.00 85.81 480 VAL A O 1
ATOM 3703 N N . VAL A 1 481 ? -23.243 2.667 -2.631 1.00 83.31 481 VAL A N 1
ATOM 3704 C CA . VAL A 1 481 ? -24.117 3.784 -2.974 1.00 83.31 481 VAL A CA 1
ATOM 3705 C C . VAL A 1 481 ? -25.407 3.242 -3.575 1.00 83.31 481 VAL A C 1
ATOM 3707 O O . VAL A 1 481 ? -25.383 2.576 -4.607 1.00 83.31 481 VAL A O 1
ATOM 3710 N N . ASN A 1 482 ? -26.538 3.567 -2.943 1.00 77.62 482 ASN A N 1
ATOM 3711 C CA . ASN A 1 482 ? -27.880 3.143 -3.363 1.00 77.62 482 ASN A CA 1
ATOM 3712 C C . ASN A 1 482 ? -28.049 1.614 -3.502 1.00 77.62 482 ASN A C 1
ATOM 3714 O O . ASN A 1 482 ? -28.892 1.149 -4.269 1.00 77.62 482 ASN A O 1
ATOM 3718 N N . ASP A 1 483 ? -27.266 0.826 -2.761 1.00 85.50 483 ASP A N 1
ATOM 3719 C CA . ASP A 1 483 ? -27.384 -0.632 -2.730 1.00 85.50 483 ASP A CA 1
ATOM 3720 C C . ASP A 1 483 ? -28.237 -1.072 -1.533 1.00 85.50 483 ASP A C 1
ATOM 3722 O O . ASP A 1 483 ? -27.773 -1.146 -0.394 1.00 85.50 483 ASP A O 1
ATOM 3726 N N . SER A 1 484 ? -29.502 -1.394 -1.813 1.00 87.75 484 SER A N 1
ATOM 3727 C CA . SER A 1 484 ? -30.465 -1.858 -0.804 1.00 87.75 484 SER A CA 1
ATOM 3728 C C . SER A 1 484 ? -30.040 -3.143 -0.080 1.00 87.75 484 SER A C 1
ATOM 3730 O O . SER A 1 484 ? -30.424 -3.359 1.069 1.00 87.75 484 SER A O 1
ATOM 3732 N N . VAL A 1 485 ? -29.245 -4.006 -0.725 1.00 91.88 485 VAL A N 1
ATOM 3733 C CA . VAL A 1 485 ? -28.786 -5.256 -0.104 1.00 91.88 485 VAL A CA 1
ATOM 3734 C C . VAL A 1 485 ? -27.662 -4.954 0.878 1.00 91.88 485 VAL A C 1
ATOM 3736 O O . VAL A 1 485 ? -27.654 -5.487 1.989 1.00 91.88 485 VAL A O 1
ATOM 3739 N N . PHE A 1 486 ? -26.749 -4.056 0.501 1.00 92.19 486 PHE A N 1
ATOM 3740 C CA . PHE A 1 486 ? -25.733 -3.554 1.419 1.00 92.19 486 PHE A CA 1
ATOM 3741 C C . PHE A 1 486 ? -26.363 -2.844 2.624 1.00 92.19 486 PHE A C 1
ATOM 3743 O O . PHE A 1 486 ? -25.964 -3.108 3.757 1.00 92.19 486 PHE A O 1
ATOM 3750 N N . GLU A 1 487 ? -27.358 -1.983 2.396 1.00 92.00 487 GLU A N 1
ATOM 3751 C CA . GLU A 1 487 ? -28.100 -1.308 3.464 1.00 92.00 487 GLU A CA 1
ATOM 3752 C C . GLU A 1 487 ? -28.692 -2.317 4.448 1.00 92.00 487 GLU A C 1
ATOM 3754 O O . GLU A 1 487 ? -28.410 -2.241 5.645 1.00 92.00 487 GLU A O 1
ATOM 3759 N N . GLN A 1 488 ? -29.442 -3.305 3.953 1.00 92.56 488 GLN A N 1
ATOM 3760 C CA . GLN A 1 488 ? -30.005 -4.348 4.804 1.00 92.56 488 GLN A CA 1
ATOM 3761 C C . GLN A 1 488 ? -28.907 -5.061 5.607 1.00 92.56 488 GLN A C 1
ATOM 3763 O O . GLN A 1 488 ? -29.045 -5.246 6.816 1.00 92.56 488 GLN A O 1
ATOM 3768 N N . HIS A 1 489 ? -27.792 -5.407 4.962 1.00 93.56 489 HIS A N 1
ATOM 3769 C CA . HIS A 1 489 ? -26.681 -6.084 5.622 1.00 93.56 489 HIS A CA 1
ATOM 3770 C C . HIS A 1 489 ? -26.022 -5.222 6.710 1.00 93.56 489 HIS A C 1
ATOM 3772 O O . HIS A 1 489 ? -25.695 -5.721 7.787 1.00 93.56 489 HIS A O 1
ATOM 3778 N N . LEU A 1 490 ? -25.860 -3.918 6.468 1.00 94.44 490 LEU A N 1
ATOM 3779 C CA . LEU A 1 490 ? -25.335 -2.966 7.446 1.00 94.44 490 LEU A CA 1
ATOM 3780 C C . LEU A 1 490 ? -26.269 -2.832 8.657 1.00 94.44 490 LEU A C 1
ATOM 3782 O O . LEU A 1 490 ? -25.796 -2.804 9.794 1.00 94.44 490 LEU A O 1
ATOM 3786 N N . LEU A 1 491 ? -27.583 -2.778 8.424 1.00 94.00 491 LEU A N 1
ATOM 3787 C CA . LEU A 1 491 ? -28.588 -2.675 9.484 1.00 94.00 491 LEU A CA 1
ATOM 3788 C C . LEU A 1 491 ? -28.693 -3.960 10.309 1.00 94.00 491 LEU A C 1
ATOM 3790 O O . LEU A 1 491 ? -28.773 -3.887 11.533 1.00 94.00 491 LEU A O 1
ATOM 3794 N N . GLU A 1 492 ? -28.613 -5.131 9.678 1.00 95.75 492 GLU A N 1
ATOM 3795 C CA . GLU A 1 492 ? -28.496 -6.422 10.371 1.00 95.75 492 GLU A CA 1
ATOM 3796 C C . GLU A 1 492 ? -27.187 -6.517 11.172 1.00 95.75 492 GLU A C 1
ATOM 3798 O O . GLU A 1 492 ? -27.135 -7.106 12.258 1.00 95.75 492 GLU A O 1
ATOM 3803 N N . PHE A 1 493 ? -26.119 -5.893 10.667 1.00 96.06 493 PHE A N 1
ATOM 3804 C CA . PHE A 1 493 ? -24.842 -5.815 11.362 1.00 96.06 493 PHE A CA 1
ATOM 3805 C C . PHE A 1 493 ? -24.847 -4.846 12.557 1.00 96.06 493 PHE A C 1
ATOM 3807 O O . PHE A 1 493 ? -23.979 -4.970 13.409 1.00 96.06 493 PHE A O 1
ATOM 3814 N N . GLN A 1 494 ? -25.807 -3.924 12.680 1.00 94.19 494 GLN A N 1
ATOM 3815 C CA . GLN A 1 494 ? -25.969 -3.033 13.845 1.00 94.19 494 GLN A CA 1
ATOM 3816 C C . GLN A 1 494 ? -24.642 -2.447 14.387 1.00 94.19 494 GLN A C 1
ATOM 3818 O O . GLN A 1 494 ? -24.263 -2.729 15.529 1.00 94.19 494 GLN A O 1
ATOM 3823 N N . PRO A 1 495 ? -23.884 -1.685 13.580 1.00 94.88 495 PRO A N 1
ATOM 3824 C CA . PRO A 1 495 ? -22.607 -1.135 14.021 1.00 94.88 495 PRO A CA 1
ATOM 3825 C C . PRO A 1 495 ? -22.792 -0.091 15.138 1.00 94.88 495 PRO A C 1
ATOM 3827 O O . PRO A 1 495 ? -23.654 0.779 15.042 1.00 94.88 495 PRO A O 1
ATOM 3830 N N . ASP A 1 496 ? -21.923 -0.115 16.156 1.00 91.81 496 ASP A N 1
ATOM 3831 C CA . ASP A 1 496 ? -21.803 0.958 17.158 1.00 91.81 496 ASP A CA 1
ATOM 3832 C C . ASP A 1 496 ? -21.255 2.255 16.536 1.00 91.81 496 ASP A C 1
ATOM 3834 O O . ASP A 1 496 ? -21.515 3.358 17.021 1.00 91.81 496 ASP A O 1
ATOM 3838 N N . LEU A 1 497 ? -20.442 2.118 15.484 1.00 93.44 497 LEU A N 1
ATOM 3839 C CA . LEU A 1 497 ? -19.822 3.221 14.760 1.00 93.44 497 LEU A CA 1
ATOM 3840 C C . LEU A 1 497 ? -19.658 2.854 13.283 1.00 93.44 497 LEU A C 1
ATOM 3842 O O . LEU A 1 497 ? -19.124 1.793 12.951 1.00 93.44 497 LEU A O 1
ATOM 3846 N N . LEU A 1 498 ? -20.057 3.763 12.397 1.00 95.62 498 LEU A N 1
ATOM 3847 C CA . LEU A 1 498 ? -19.774 3.677 10.970 1.00 95.62 498 LEU A CA 1
ATOM 3848 C C . LEU A 1 498 ? -18.572 4.548 10.611 1.00 95.62 498 LEU A C 1
ATOM 3850 O O . LEU A 1 498 ? -18.572 5.757 10.819 1.00 95.62 498 LEU A O 1
ATOM 3854 N N . ILE A 1 499 ? -17.544 3.952 10.031 1.00 96.19 499 ILE A N 1
ATOM 3855 C CA . ILE A 1 499 ? -16.351 4.661 9.589 1.00 96.19 499 ILE A CA 1
ATOM 3856 C C . ILE A 1 499 ? -16.389 4.782 8.075 1.00 96.19 499 ILE A C 1
ATOM 3858 O O . ILE A 1 499 ? -16.484 3.787 7.360 1.00 96.19 499 ILE A O 1
ATOM 3862 N N . VAL A 1 500 ? -16.290 6.015 7.587 1.00 94.88 500 VAL A N 1
ATOM 3863 C CA . VAL A 1 500 ? -16.320 6.323 6.158 1.00 94.88 500 VAL A CA 1
ATOM 3864 C C . VAL A 1 500 ? -14.945 6.826 5.737 1.00 94.88 500 VAL A C 1
ATOM 3866 O O . VAL A 1 500 ? -14.558 7.956 6.039 1.00 94.88 500 VAL A O 1
ATOM 3869 N N . SER A 1 501 ? -14.199 5.966 5.045 1.00 93.12 501 SER A N 1
ATOM 3870 C CA . SER A 1 501 ? -12.855 6.230 4.517 1.00 93.12 501 SER A CA 1
ATOM 3871 C C . SER A 1 501 ? -12.799 6.208 2.988 1.00 93.12 501 SER A C 1
ATOM 3873 O O . SER A 1 501 ? -11.745 5.956 2.404 1.00 93.12 501 SER A O 1
ATOM 3875 N N . THR A 1 502 ? -13.934 6.457 2.334 1.00 88.31 502 THR A N 1
ATOM 3876 C CA . THR A 1 502 ? -14.038 6.550 0.875 1.00 88.31 502 THR A CA 1
ATOM 3877 C C . THR A 1 502 ? -13.384 7.820 0.349 1.00 88.31 502 THR A C 1
ATOM 3879 O O . THR A 1 502 ? -13.200 8.811 1.055 1.00 88.31 502 THR A O 1
ATOM 3882 N N . ASP A 1 503 ? -13.007 7.802 -0.914 1.00 76.31 503 ASP A N 1
ATOM 3883 C CA . ASP A 1 503 ? -12.284 8.879 -1.580 1.00 76.31 503 ASP A CA 1
ATOM 3884 C C . ASP A 1 503 ? -13.191 9.780 -2.435 1.00 76.31 503 ASP A C 1
ATOM 3886 O O . ASP A 1 503 ? -12.779 10.875 -2.812 1.00 76.31 503 ASP A O 1
ATOM 3890 N N . THR A 1 504 ? -14.447 9.379 -2.652 1.00 75.12 504 THR A N 1
ATOM 3891 C CA . THR A 1 504 ? -15.457 10.165 -3.372 1.00 75.12 504 THR A CA 1
ATOM 3892 C C . THR A 1 504 ? -16.429 10.874 -2.430 1.00 75.12 504 THR A C 1
ATOM 3894 O O . THR A 1 504 ? -16.859 10.335 -1.404 1.00 75.12 504 THR A O 1
ATOM 3897 N N . LEU A 1 505 ? -16.810 12.100 -2.801 1.00 74.31 505 LEU A N 1
ATOM 3898 C CA . LEU A 1 505 ? -17.808 12.887 -2.070 1.00 74.31 505 LEU A CA 1
ATOM 3899 C C . LEU A 1 505 ? -19.187 12.219 -2.089 1.00 74.31 505 LEU A C 1
ATOM 3901 O O . LEU A 1 505 ? -19.869 12.216 -1.067 1.00 74.31 505 LEU A O 1
ATOM 3905 N N . ASP A 1 506 ? -19.556 11.597 -3.207 1.00 75.06 506 ASP A N 1
ATOM 3906 C CA . ASP A 1 506 ? -20.863 10.955 -3.380 1.00 75.06 506 ASP A CA 1
ATOM 3907 C C . ASP A 1 506 ? -21.030 9.777 -2.421 1.00 75.06 506 ASP A C 1
ATOM 3909 O O . ASP A 1 506 ? -22.007 9.718 -1.677 1.00 75.06 506 ASP A O 1
ATOM 3913 N N . SER A 1 507 ? -20.008 8.922 -2.306 1.00 81.06 507 SER A N 1
ATOM 3914 C CA . SER A 1 507 ? -20.032 7.835 -1.322 1.00 81.06 507 SER A CA 1
ATOM 3915 C C . SER A 1 507 ? -20.110 8.358 0.113 1.00 81.06 507 SER A C 1
ATOM 3917 O O . SER A 1 507 ? -20.816 7.785 0.937 1.00 81.06 507 SER A O 1
ATOM 3919 N N . ARG A 1 508 ? -19.405 9.454 0.436 1.00 85.81 508 ARG A N 1
ATOM 3920 C CA . ARG A 1 508 ? -19.459 10.063 1.779 1.00 85.81 508 ARG A CA 1
ATOM 3921 C C . ARG A 1 508 ? -20.838 10.627 2.095 1.00 85.81 508 ARG A C 1
ATOM 3923 O O . ARG A 1 508 ? -21.307 10.480 3.223 1.00 85.81 508 ARG A O 1
ATOM 3930 N N . ARG A 1 509 ? -21.475 11.270 1.119 1.00 81.56 509 ARG A N 1
ATOM 3931 C CA . ARG A 1 509 ? -22.823 11.819 1.254 1.00 81.56 509 ARG A CA 1
ATOM 3932 C C . ARG A 1 509 ? -23.841 10.712 1.473 1.00 81.56 509 ARG A C 1
ATOM 3934 O O . ARG A 1 509 ? -24.547 10.759 2.474 1.00 81.56 509 ARG A O 1
ATOM 3941 N N . ASP A 1 510 ? -23.903 9.742 0.569 1.00 83.56 510 ASP A N 1
ATOM 3942 C CA . ASP A 1 510 ? -25.013 8.787 0.518 1.00 83.56 510 ASP A CA 1
ATOM 3943 C C . ASP A 1 510 ? -24.951 7.827 1.714 1.00 83.56 510 ASP A C 1
ATOM 3945 O O . ASP A 1 510 ? -25.942 7.613 2.410 1.00 83.56 510 ASP A O 1
ATOM 3949 N N . ILE A 1 511 ? -23.748 7.365 2.066 1.00 89.25 511 ILE A N 1
ATOM 3950 C CA . ILE A 1 511 ? -23.530 6.575 3.284 1.00 89.25 511 ILE A CA 1
ATOM 3951 C C . ILE A 1 511 ? -23.765 7.410 4.541 1.00 89.25 511 ILE A C 1
ATOM 3953 O O . ILE A 1 511 ? -24.320 6.918 5.524 1.00 89.25 511 ILE A O 1
ATOM 3957 N N . GLY A 1 512 ? -23.365 8.681 4.522 1.00 87.75 512 GLY A N 1
ATOM 3958 C CA . GLY A 1 512 ? -23.574 9.568 5.657 1.00 87.75 512 GLY A CA 1
ATOM 3959 C C . GLY A 1 512 ? -25.043 9.893 5.913 1.00 87.75 512 GLY A C 1
ATOM 3960 O O . GLY A 1 512 ? -25.441 10.047 7.071 1.00 87.75 512 GLY A O 1
ATOM 3961 N N . ALA A 1 513 ? -25.835 9.962 4.846 1.00 85.38 513 ALA A N 1
ATOM 3962 C CA . ALA A 1 513 ? -27.282 10.080 4.869 1.00 85.38 513 ALA A CA 1
ATOM 3963 C C . ALA A 1 513 ? -27.932 8.814 5.433 1.00 85.38 513 ALA A C 1
ATOM 3965 O O . ALA A 1 513 ? -28.663 8.896 6.419 1.00 85.38 513 ALA A O 1
ATOM 3966 N N . LEU A 1 514 ? -27.585 7.649 4.875 1.00 88.75 514 LEU A N 1
ATOM 3967 C CA . LEU A 1 514 ? -28.054 6.342 5.334 1.00 88.75 514 LEU A CA 1
ATOM 3968 C C . LEU A 1 514 ? -27.814 6.158 6.840 1.00 88.75 514 LEU A C 1
ATOM 3970 O O . LEU A 1 514 ? -28.734 5.817 7.585 1.00 88.75 514 LEU A O 1
ATOM 3974 N N . ALA A 1 515 ? -26.592 6.434 7.304 1.00 90.50 515 ALA A N 1
ATOM 3975 C CA . ALA A 1 515 ? -26.230 6.335 8.715 1.00 90.50 515 ALA A CA 1
ATOM 3976 C C . ALA A 1 515 ? -27.066 7.272 9.587 1.00 90.50 515 ALA A C 1
ATOM 3978 O O . ALA A 1 515 ? -27.553 6.878 10.646 1.00 90.50 515 ALA A O 1
ATOM 3979 N N . ARG A 1 516 ? -27.271 8.511 9.125 1.00 88.31 516 ARG A N 1
ATOM 3980 C CA . ARG A 1 516 ? -28.054 9.504 9.857 1.00 88.31 516 ARG A CA 1
ATOM 3981 C C . ARG A 1 516 ? -29.516 9.086 9.996 1.00 88.31 516 ARG A C 1
ATOM 3983 O O . ARG A 1 516 ? -30.053 9.190 11.097 1.00 88.31 516 ARG A O 1
ATOM 3990 N N . CYS A 1 517 ? -30.138 8.613 8.919 1.00 85.31 517 CYS A N 1
ATOM 3991 C CA . CYS A 1 517 ? -31.534 8.172 8.927 1.00 85.31 517 CYS A CA 1
ATOM 3992 C C . CYS A 1 517 ? -31.754 6.951 9.826 1.00 85.31 517 CYS A C 1
ATOM 3994 O O . CYS A 1 517 ? -32.810 6.823 10.436 1.00 85.31 517 CYS A O 1
ATOM 3996 N N . ASN A 1 518 ? -30.732 6.110 9.978 1.00 87.12 518 ASN A N 1
ATOM 3997 C CA . ASN A 1 518 ? -30.784 4.911 10.809 1.00 87.12 518 ASN A CA 1
ATOM 3998 C C . ASN A 1 518 ? -30.200 5.099 12.220 1.00 87.12 518 ASN A C 1
ATOM 4000 O O . ASN A 1 518 ? -30.034 4.127 12.951 1.00 87.12 518 ASN A O 1
ATOM 4004 N N . GLY A 1 519 ? -29.886 6.335 12.626 1.00 88.44 519 GLY A N 1
ATOM 4005 C CA . GLY A 1 519 ? -29.395 6.617 13.976 1.00 88.44 519 GLY A CA 1
ATOM 4006 C C . GLY A 1 519 ? -28.038 5.978 14.287 1.00 88.44 519 GLY A C 1
ATOM 4007 O O . GLY A 1 519 ? -27.793 5.596 15.429 1.00 88.44 519 GLY A O 1
ATOM 4008 N N . ILE A 1 520 ? -27.154 5.876 13.292 1.00 90.56 520 ILE A N 1
ATOM 4009 C CA . ILE A 1 520 ? -25.802 5.326 13.427 1.00 90.56 520 ILE A CA 1
ATOM 4010 C C . ILE A 1 520 ? -24.795 6.479 13.508 1.00 90.56 520 ILE A C 1
ATOM 4012 O O . ILE A 1 520 ? -24.717 7.326 12.613 1.00 90.56 520 ILE A O 1
ATOM 4016 N N . SER A 1 521 ? -24.004 6.513 14.583 1.00 91.06 521 SER A N 1
ATOM 4017 C CA . SER A 1 521 ? -22.900 7.470 14.725 1.00 91.06 521 SER A CA 1
ATOM 4018 C C . SER A 1 521 ? -21.829 7.186 13.682 1.00 91.06 521 SER A C 1
ATOM 4020 O O . SER A 1 521 ? -21.551 6.027 13.369 1.00 91.06 521 SER A O 1
ATOM 4022 N N . GLN A 1 522 ? -21.192 8.232 13.162 1.00 92.75 522 GLN A N 1
ATOM 4023 C CA . GLN A 1 522 ? -20.249 8.081 12.062 1.00 92.75 522 GLN A CA 1
ATOM 4024 C C . GLN A 1 522 ? -18.967 8.892 12.249 1.00 92.75 522 GLN A C 1
ATOM 4026 O O . GLN A 1 522 ? -18.978 10.022 12.738 1.00 92.75 522 GLN A O 1
ATOM 4031 N N . LEU A 1 523 ? -17.853 8.311 11.810 1.00 93.94 523 LEU A N 1
ATOM 4032 C CA . LEU A 1 523 ? -16.546 8.948 11.755 1.00 93.94 523 LEU A CA 1
ATOM 4033 C C . LEU A 1 523 ? -16.058 8.954 10.309 1.00 93.94 523 LEU A C 1
ATOM 4035 O O . LEU A 1 523 ? -15.727 7.919 9.734 1.00 93.94 523 LEU A O 1
ATOM 4039 N N . HIS A 1 524 ? -15.995 10.135 9.713 1.00 93.50 524 HIS A N 1
ATOM 4040 C CA . HIS A 1 524 ? -15.420 10.310 8.388 1.00 93.50 524 HIS A CA 1
ATOM 4041 C C . HIS A 1 524 ? -13.936 10.563 8.535 1.00 93.50 524 HIS A C 1
ATOM 4043 O O . HIS A 1 524 ? -13.529 11.463 9.267 1.00 93.50 524 HIS A O 1
ATOM 4049 N N . VAL A 1 525 ? -13.135 9.787 7.818 1.00 92.81 525 VAL A N 1
ATOM 4050 C CA . VAL A 1 525 ? -11.679 9.906 7.859 1.00 92.81 525 VAL A CA 1
ATOM 4051 C C . VAL A 1 525 ? -11.134 10.091 6.459 1.00 92.81 525 VAL A C 1
ATOM 4053 O O . VAL A 1 525 ? -11.651 9.514 5.503 1.00 92.81 525 VAL A O 1
ATOM 4056 N N . GLY A 1 526 ? -10.112 10.921 6.309 1.00 89.00 526 GLY A N 1
ATOM 4057 C CA . GLY A 1 526 ? -9.537 11.224 5.004 1.00 89.00 526 GLY A CA 1
ATOM 4058 C C . GLY A 1 526 ? -8.064 11.573 5.103 1.00 89.00 526 GLY A C 1
ATOM 4059 O O . GLY A 1 526 ? -7.620 12.142 6.098 1.00 89.00 526 GLY A O 1
ATOM 4060 N N . PHE A 1 527 ? -7.320 11.227 4.058 1.00 85.94 527 PHE A N 1
ATOM 4061 C CA . PHE A 1 527 ? -5.974 11.739 3.846 1.00 85.94 527 PHE A CA 1
ATOM 4062 C C . PHE A 1 527 ? -6.029 12.998 2.983 1.00 85.94 527 PHE A C 1
ATOM 4064 O O . PHE A 1 527 ? -6.743 13.040 1.976 1.00 85.94 527 PHE A O 1
ATOM 4071 N N . ALA A 1 528 ? -5.218 13.976 3.362 1.00 79.31 528 ALA A N 1
ATOM 4072 C CA . ALA A 1 528 ? -4.907 15.168 2.589 1.00 79.31 528 ALA A CA 1
ATOM 4073 C C . ALA A 1 528 ? -3.385 15.274 2.402 1.00 79.31 528 ALA A C 1
ATOM 4075 O O . ALA A 1 528 ? -2.623 14.561 3.062 1.00 79.31 528 ALA A O 1
ATOM 4076 N N . ASP A 1 529 ? -2.951 16.127 1.471 1.00 74.94 529 ASP A N 1
ATOM 4077 C CA . ASP A 1 529 ? -1.539 16.468 1.250 1.00 74.94 529 ASP A CA 1
ATOM 4078 C C . ASP A 1 529 ? -0.631 15.234 1.094 1.00 74.94 529 ASP A C 1
ATOM 4080 O O . ASP A 1 529 ? 0.319 15.051 1.847 1.00 74.94 529 ASP A O 1
ATOM 4084 N N . ALA A 1 530 ? -0.950 14.319 0.168 1.00 75.69 530 ALA A N 1
ATOM 4085 C CA . ALA A 1 530 ? -0.176 13.079 -0.012 1.00 75.69 530 ALA A CA 1
ATOM 4086 C C . ALA A 1 530 ? -0.063 12.223 1.276 1.00 75.69 530 ALA A C 1
ATOM 4088 O O . ALA A 1 530 ? 0.958 11.586 1.541 1.00 75.69 530 ALA A O 1
ATOM 4089 N N . ALA A 1 531 ? -1.139 12.196 2.071 1.00 82.12 531 ALA A N 1
ATOM 4090 C CA . ALA A 1 531 ? -1.214 11.581 3.399 1.00 82.12 531 ALA A CA 1
ATOM 4091 C C . ALA A 1 531 ? -0.332 12.245 4.473 1.00 82.12 531 ALA A C 1
ATOM 4093 O O . ALA A 1 531 ? -0.178 11.673 5.554 1.00 82.12 531 ALA A O 1
ATOM 4094 N N . ALA A 1 532 ? 0.219 13.440 4.223 1.00 83.12 532 ALA A N 1
ATOM 4095 C CA . ALA A 1 532 ? 0.888 14.251 5.244 1.00 83.12 532 ALA A CA 1
ATOM 4096 C C . ALA A 1 532 ? -0.075 14.703 6.353 1.00 83.12 532 ALA A C 1
ATOM 4098 O O . ALA A 1 532 ? 0.302 14.793 7.522 1.00 83.12 532 ALA A O 1
ATOM 4099 N N . SER A 1 533 ? -1.339 14.891 5.974 1.00 86.00 533 SER A N 1
ATOM 4100 C CA . SER A 1 533 ? -2.415 15.337 6.845 1.00 86.00 533 SER A CA 1
ATOM 4101 C C . SER A 1 533 ? -3.525 14.285 6.908 1.00 86.00 533 SER A C 1
ATOM 4103 O O . SER A 1 533 ? -3.860 13.631 5.915 1.00 86.00 533 SER A O 1
ATOM 4105 N N . VAL A 1 534 ? -4.129 14.140 8.082 1.00 89.38 534 VAL A N 1
ATOM 4106 C CA . VAL A 1 534 ? -5.303 13.309 8.336 1.00 89.38 534 VAL A CA 1
ATOM 4107 C C . VAL A 1 534 ? -6.414 14.174 8.880 1.00 89.38 534 VAL A C 1
ATOM 4109 O O . VAL A 1 534 ? -6.221 14.972 9.794 1.00 89.38 534 VAL A O 1
ATOM 4112 N N . GLU A 1 535 ? -7.598 13.950 8.349 1.00 89.88 535 GLU A N 1
ATOM 4113 C CA . GLU A 1 535 ? -8.823 14.547 8.832 1.00 89.88 535 GLU A CA 1
ATOM 4114 C C . GLU A 1 535 ? -9.704 13.491 9.496 1.00 89.88 535 GLU A C 1
ATOM 4116 O O . GLU A 1 535 ? -9.851 12.384 8.975 1.00 89.88 535 GLU A O 1
ATOM 4121 N N . LEU A 1 536 ? -10.305 13.853 10.629 1.00 91.81 536 LEU A N 1
ATOM 4122 C CA . LEU A 1 536 ? -11.298 13.058 11.337 1.00 91.81 536 LEU A CA 1
ATOM 4123 C C . LEU A 1 536 ? -12.503 13.940 11.667 1.00 91.81 536 LEU A C 1
ATOM 4125 O O . LEU A 1 536 ? -12.394 14.856 12.480 1.00 91.81 536 LEU A O 1
ATOM 4129 N N . ALA A 1 537 ? -13.655 13.651 11.069 1.00 91.69 537 ALA A N 1
ATOM 4130 C CA . ALA A 1 537 ? -14.909 14.351 11.322 1.00 91.69 537 ALA A CA 1
ATOM 4131 C C . ALA A 1 537 ? -15.922 13.396 11.959 1.00 91.69 537 ALA A C 1
ATOM 4133 O O . ALA A 1 537 ? -16.326 12.409 11.343 1.00 91.69 537 ALA A O 1
ATOM 4134 N N . TYR A 1 538 ? -16.324 13.684 13.192 1.00 92.06 538 TYR A N 1
ATOM 4135 C CA . TYR A 1 538 ? -17.332 12.919 13.913 1.00 92.06 538 TYR A CA 1
ATOM 4136 C C . TYR A 1 538 ? -18.716 13.542 13.722 1.00 92.06 538 TYR A C 1
ATOM 4138 O O . TYR A 1 538 ? -18.909 14.745 13.927 1.00 92.06 538 TYR A O 1
ATOM 4146 N N . TYR A 1 539 ? -19.695 12.709 13.383 1.00 90.62 539 TYR A N 1
ATOM 4147 C CA . TYR A 1 539 ? -21.094 13.104 13.288 1.00 90.62 539 TYR A CA 1
ATOM 4148 C C . TYR A 1 539 ? -21.939 12.165 14.144 1.00 90.62 539 TYR A C 1
ATOM 4150 O O . TYR A 1 539 ? -21.959 10.950 13.935 1.00 90.62 539 TYR A O 1
ATOM 4158 N N . GLY A 1 540 ? -22.617 12.748 15.128 1.00 88.19 540 GLY A N 1
ATOM 4159 C CA . GLY A 1 540 ? -23.513 12.025 16.019 1.00 88.19 540 GLY A CA 1
ATOM 4160 C C . GLY A 1 540 ? -24.924 11.866 15.453 1.00 88.19 540 GLY A C 1
ATOM 4161 O O . GLY A 1 540 ? -25.239 12.236 14.315 1.00 88.19 540 GLY A O 1
ATOM 4162 N N . THR A 1 541 ? -25.791 11.298 16.280 1.00 85.56 541 THR A N 1
ATOM 4163 C CA . THR A 1 541 ? -27.151 10.884 15.915 1.00 85.56 541 THR A CA 1
ATOM 4164 C C . THR A 1 541 ? -28.223 11.805 16.486 1.00 85.56 541 THR A C 1
ATOM 4166 O O . THR A 1 541 ? -29.383 11.709 16.093 1.00 85.56 541 THR A O 1
ATOM 4169 N N . GLU A 1 542 ? -27.866 12.761 17.347 1.00 84.06 542 GLU A N 1
ATOM 4170 C CA . GLU A 1 542 ? -28.860 13.658 17.927 1.00 84.06 542 GLU A CA 1
ATOM 4171 C C . GLU A 1 542 ? -29.319 14.724 16.949 1.00 84.06 542 GLU A C 1
ATOM 4173 O O . GLU A 1 542 ? -28.617 15.096 16.011 1.00 84.06 542 GLU A O 1
ATOM 4178 N N . GLU A 1 543 ? -30.509 15.270 17.184 1.00 81.44 543 GLU A N 1
ATOM 4179 C CA . GLU A 1 543 ? -31.077 16.341 16.371 1.00 81.44 543 GLU A CA 1
ATOM 4180 C C . GLU A 1 543 ? -30.137 17.546 16.246 1.00 81.44 543 GLU A C 1
ATOM 4182 O O . GLU A 1 543 ? -30.049 18.137 15.175 1.00 81.44 543 GLU A O 1
ATOM 4187 N N . ARG A 1 544 ? -29.399 17.893 17.306 1.00 85.00 544 ARG A N 1
ATOM 4188 C CA . ARG A 1 544 ? -28.452 19.019 17.291 1.00 85.00 544 ARG A CA 1
ATOM 4189 C C . ARG A 1 544 ? -27.164 18.750 16.513 1.00 85.00 544 ARG A C 1
ATOM 4191 O O . ARG A 1 544 ? -26.465 19.703 16.182 1.00 85.00 544 ARG A O 1
ATOM 4198 N N . ASP A 1 545 ? -26.836 17.486 16.260 1.00 87.31 545 ASP A N 1
ATOM 4199 C CA . ASP A 1 545 ? -25.560 17.124 15.655 1.00 87.31 545 ASP A CA 1
ATOM 4200 C C . ASP A 1 545 ? -25.587 17.431 14.141 1.00 87.31 545 ASP A C 1
ATOM 4202 O O . ASP A 1 545 ? -26.602 17.196 13.470 1.00 87.31 545 ASP A O 1
ATOM 4206 N N . PRO A 1 546 ? -24.494 17.968 13.567 1.00 88.94 546 PRO A N 1
ATOM 4207 C CA . PRO A 1 546 ? -24.390 18.136 12.123 1.00 88.94 546 PRO A CA 1
ATOM 4208 C C . PRO A 1 546 ? -24.329 16.767 11.441 1.00 88.94 546 PRO A C 1
ATOM 4210 O O . PRO A 1 546 ? -23.855 15.790 12.019 1.00 88.94 546 PRO A O 1
ATOM 4213 N N . CYS A 1 547 ? -24.742 16.708 10.178 1.00 87.69 547 CYS A N 1
ATOM 4214 C CA . CYS A 1 547 ? -24.438 15.576 9.304 1.00 87.69 547 CYS A CA 1
ATOM 4215 C C . CYS A 1 547 ? -23.311 15.956 8.321 1.00 87.69 547 CYS A C 1
ATOM 4217 O O . CYS A 1 547 ? -22.978 17.143 8.209 1.00 87.69 547 CYS A O 1
ATOM 4219 N N . PRO A 1 548 ? -22.750 14.997 7.561 1.00 86.12 548 PRO A N 1
ATOM 4220 C CA . PRO A 1 548 ? -21.728 15.287 6.555 1.00 86.12 548 PRO A CA 1
ATOM 4221 C C . PRO A 1 548 ? -22.139 16.377 5.554 1.00 86.12 548 PRO A C 1
ATOM 4223 O O . PRO A 1 548 ? -21.307 17.185 5.157 1.00 86.12 548 PRO A O 1
ATOM 4226 N N . ILE A 1 549 ? -23.431 16.483 5.217 1.00 83.62 549 ILE A N 1
ATOM 4227 C CA . ILE A 1 549 ? -23.940 17.527 4.312 1.00 83.62 549 ILE A CA 1
ATOM 4228 C C . ILE A 1 549 ? -23.916 18.930 4.914 1.00 83.62 549 ILE A C 1
ATOM 4230 O O . ILE A 1 549 ? -23.693 19.890 4.177 1.00 83.62 549 ILE A O 1
ATOM 4234 N N . CYS A 1 550 ? -24.070 19.083 6.233 1.00 86.44 550 CYS A N 1
ATOM 4235 C CA . CYS A 1 550 ? -23.952 20.400 6.868 1.00 86.44 550 CYS A CA 1
ATOM 4236 C C . CYS A 1 550 ? -22.597 21.041 6.579 1.00 86.44 550 CYS A C 1
ATOM 4238 O O . CYS A 1 550 ? -22.524 22.233 6.299 1.00 86.44 550 CYS A O 1
ATOM 4240 N N . ARG A 1 551 ? -21.538 20.231 6.590 1.00 82.06 551 ARG A N 1
ATOM 4241 C CA . ARG A 1 551 ? -20.186 20.698 6.314 1.00 82.06 551 ARG A CA 1
ATOM 4242 C C . ARG A 1 551 ? -20.036 21.235 4.891 1.00 82.06 551 ARG A C 1
ATOM 4244 O O . ARG A 1 551 ? -19.425 22.283 4.708 1.00 82.06 551 ARG A O 1
ATOM 4251 N N . TYR A 1 552 ? -20.589 20.539 3.900 1.00 72.31 552 TYR A N 1
ATOM 4252 C CA . TYR A 1 552 ? -20.508 20.965 2.500 1.00 72.31 552 TYR A CA 1
ATOM 4253 C C . TYR A 1 552 ? -21.349 22.222 2.235 1.00 72.31 552 TYR A C 1
ATOM 4255 O O . TYR A 1 552 ? -20.886 23.135 1.558 1.00 72.31 552 TYR A O 1
ATOM 4263 N N . GLY A 1 553 ? -22.542 22.322 2.831 1.00 67.50 553 GLY A N 1
ATOM 4264 C CA . GLY A 1 553 ? -23.397 23.509 2.703 1.00 67.50 553 GLY A CA 1
ATOM 4265 C C . GLY A 1 553 ? -22.806 24.774 3.337 1.00 67.50 553 GLY A C 1
ATOM 4266 O O . GLY A 1 553 ? -23.005 25.874 2.831 1.00 67.50 553 GLY A O 1
ATOM 4267 N N . GLN A 1 554 ? -22.019 24.645 4.410 1.00 66.19 554 GLN A N 1
ATOM 4268 C CA . GLN A 1 554 ? -21.304 25.790 4.991 1.00 66.19 554 GLN A CA 1
ATOM 4269 C C . GLN A 1 554 ? -20.197 26.329 4.073 1.00 66.19 554 GLN A C 1
ATOM 4271 O O . GLN A 1 554 ? -19.893 27.520 4.115 1.00 66.19 554 GLN A O 1
ATOM 4276 N N . GLN A 1 555 ? -19.611 25.478 3.227 1.00 61.75 555 GLN A N 1
ATOM 4277 C CA . GLN A 1 555 ? -18.550 25.877 2.300 1.00 61.75 555 GLN A CA 1
ATOM 4278 C C . GLN A 1 555 ? -19.085 26.663 1.098 1.00 61.75 555 GLN A C 1
ATOM 4280 O O . GLN A 1 555 ? -18.415 27.589 0.647 1.00 61.75 555 GLN A O 1
ATOM 4285 N N . SER A 1 556 ? -20.289 26.349 0.607 1.00 55.34 556 SER A N 1
ATOM 4286 C CA . SER A 1 556 ? -20.903 27.070 -0.517 1.00 55.34 556 SER A CA 1
ATOM 4287 C C . SER A 1 556 ? -21.460 28.448 -0.133 1.00 55.34 556 SER A C 1
ATOM 4289 O O . SER A 1 556 ? -21.527 29.334 -0.981 1.00 55.34 556 SER A O 1
ATOM 4291 N N . GLN A 1 557 ? -21.809 28.676 1.140 1.00 51.00 557 GLN A N 1
ATOM 4292 C CA . GLN A 1 557 ? -22.383 29.949 1.612 1.00 51.00 557 GLN A CA 1
ATOM 4293 C C . GLN A 1 557 ? -21.346 30.978 2.118 1.00 51.00 557 GLN A C 1
ATOM 4295 O O . GLN A 1 557 ? -21.687 32.139 2.352 1.00 51.00 557 GLN A O 1
ATOM 4300 N N . GLY A 1 558 ? -20.077 30.589 2.287 1.00 43.75 558 GLY A N 1
ATOM 4301 C CA . GLY A 1 558 ? -19.025 31.413 2.892 1.00 43.75 558 GLY A CA 1
ATOM 4302 C C . GLY A 1 558 ? -18.224 32.267 1.903 1.00 43.75 558 GLY A C 1
ATOM 4303 O O . GLY A 1 558 ? -17.103 31.917 1.540 1.00 43.75 558 GLY A O 1
ATOM 4304 N N . GLY A 1 559 ? -18.745 33.436 1.523 1.00 38.75 559 GLY A N 1
ATOM 4305 C CA . GLY A 1 559 ? -17.934 34.510 0.943 1.00 38.75 559 GLY A CA 1
ATOM 4306 C C . GLY A 1 559 ? -17.070 35.178 2.022 1.00 38.75 559 GLY A C 1
ATOM 4307 O O . GLY A 1 559 ? -17.604 35.740 2.971 1.00 38.75 559 GLY A O 1
ATOM 4308 N N . ASN A 1 560 ? -15.744 35.158 1.860 1.00 37.44 560 ASN A N 1
ATOM 4309 C CA . ASN A 1 560 ? -14.746 35.828 2.713 1.00 37.44 560 ASN A CA 1
ATOM 4310 C C . ASN A 1 560 ? -14.579 35.276 4.144 1.00 37.44 560 ASN A C 1
ATOM 4312 O O . ASN A 1 560 ? -14.925 35.922 5.129 1.00 37.44 560 ASN A O 1
ATOM 4316 N N . GLY A 1 561 ? -13.902 34.137 4.277 1.00 32.09 561 GLY A N 1
ATOM 4317 C CA . GLY A 1 561 ? -13.298 33.729 5.543 1.00 32.09 561 GLY A CA 1
ATOM 4318 C C . GLY A 1 561 ? -12.208 32.694 5.312 1.00 32.09 561 GLY A C 1
ATOM 4319 O O . GLY A 1 561 ? -12.447 31.666 4.694 1.00 32.09 561 GLY A O 1
ATOM 4320 N N . ALA A 1 562 ? -11.000 32.940 5.808 1.00 36.22 562 ALA A N 1
ATOM 4321 C CA . ALA A 1 562 ? -9.879 32.000 5.768 1.00 36.22 562 ALA A CA 1
ATOM 4322 C C . ALA A 1 562 ? -10.076 30.751 6.668 1.00 36.22 562 ALA A C 1
ATOM 4324 O O . ALA A 1 562 ? -9.105 30.123 7.074 1.00 36.22 562 ALA A O 1
ATOM 4325 N N . ALA A 1 563 ? -11.314 30.375 6.989 1.00 36.34 563 ALA A N 1
ATOM 4326 C CA . ALA A 1 563 ? -11.646 29.263 7.865 1.00 36.34 563 ALA A CA 1
ATOM 4327 C C . ALA A 1 563 ? -12.404 28.203 7.057 1.00 36.34 563 ALA A C 1
ATOM 4329 O O . ALA A 1 563 ? -13.496 28.460 6.565 1.00 36.34 563 ALA A O 1
ATOM 4330 N N . LEU A 1 564 ? -11.812 27.009 6.953 1.00 42.47 564 LEU A N 1
ATOM 4331 C CA . LEU A 1 564 ? -12.392 25.797 6.359 1.00 42.47 564 LEU A CA 1
ATOM 4332 C C . LEU A 1 564 ? -12.457 25.746 4.826 1.00 42.47 564 LEU A C 1
ATOM 4334 O O . LEU A 1 564 ? -13.415 25.210 4.264 1.00 42.47 564 LEU A O 1
ATOM 4338 N N . ARG A 1 565 ? -11.397 26.179 4.124 1.00 38.38 565 ARG A N 1
ATOM 4339 C CA . ARG A 1 565 ? -11.152 25.598 2.790 1.00 38.38 565 ARG A CA 1
ATOM 4340 C C . ARG A 1 565 ? -11.066 24.073 2.982 1.00 38.38 565 ARG A C 1
ATOM 4342 O O . ARG A 1 565 ? -10.296 23.648 3.830 1.00 38.38 565 ARG A O 1
ATOM 4349 N N . PRO A 1 566 ? -11.839 23.222 2.295 1.00 41.53 566 PRO A N 1
ATOM 4350 C CA . PRO A 1 566 ? -11.461 21.817 2.228 1.00 41.53 566 PRO A CA 1
ATOM 4351 C C . PRO A 1 566 ? -10.052 21.794 1.622 1.00 41.53 566 PRO A C 1
ATOM 4353 O O . PRO A 1 566 ? -9.811 22.518 0.653 1.00 41.53 566 PRO A O 1
ATOM 4356 N N . SER A 1 567 ? -9.106 21.051 2.205 1.00 41.09 567 SER A N 1
ATOM 4357 C CA . SER A 1 567 ? -7.846 20.728 1.520 1.00 41.09 567 SER A CA 1
ATOM 4358 C C . SER A 1 567 ? -8.220 20.356 0.085 1.00 41.09 567 SER A C 1
ATOM 4360 O O . SER A 1 567 ? -9.047 19.457 -0.089 1.00 41.09 567 SER A O 1
ATOM 4362 N N . SER A 1 568 ? -7.768 21.120 -0.914 1.00 43.75 568 SER A N 1
ATOM 4363 C CA . SER A 1 568 ? -8.547 21.274 -2.152 1.00 43.75 568 SER A CA 1
ATOM 4364 C C . SER A 1 568 ? -8.746 19.991 -2.945 1.00 43.75 568 SER A C 1
ATOM 4366 O O . SER A 1 568 ? -9.598 19.989 -3.821 1.00 43.75 568 SER A O 1
ATOM 4368 N N . GLN A 1 569 ? -8.058 18.897 -2.613 1.00 49.09 569 GLN A N 1
ATOM 4369 C CA . GLN A 1 569 ? -8.456 17.556 -3.017 1.00 49.09 569 GLN A CA 1
ATOM 4370 C C . GLN A 1 569 ? -8.141 16.570 -1.878 1.00 49.09 569 GLN A C 1
ATOM 4372 O O . GLN A 1 569 ? -6.979 16.367 -1.522 1.00 49.09 569 GLN A O 1
ATOM 4377 N N . MET A 1 570 ? -9.169 15.935 -1.293 1.00 52.19 570 MET A N 1
ATOM 4378 C CA . MET A 1 570 ? -8.951 14.647 -0.616 1.00 52.19 570 MET A CA 1
ATOM 4379 C C . MET A 1 570 ? -8.295 13.694 -1.619 1.00 52.19 570 MET A C 1
ATOM 4381 O O . MET A 1 570 ? -8.453 13.881 -2.820 1.00 52.19 570 MET A O 1
ATOM 4385 N N . TYR A 1 571 ? -7.586 12.681 -1.125 1.00 49.44 571 TYR A N 1
ATOM 4386 C CA . TYR A 1 571 ? -6.737 11.722 -1.853 1.00 49.44 571 TYR A CA 1
ATOM 4387 C C . TYR A 1 571 ? -7.213 11.176 -3.233 1.00 49.44 571 TYR A C 1
ATOM 4389 O O . TYR A 1 571 ? -6.405 10.549 -3.916 1.00 49.44 571 TYR A O 1
ATOM 4397 N N . ALA A 1 572 ? -8.458 11.408 -3.674 1.00 50.62 572 ALA A N 1
ATOM 4398 C CA . ALA A 1 572 ? -8.924 11.142 -5.041 1.00 50.62 572 ALA A CA 1
ATOM 4399 C C . ALA A 1 572 ? -9.963 12.136 -5.625 1.00 50.62 572 ALA A C 1
ATOM 4401 O O . ALA A 1 572 ? -10.720 11.762 -6.519 1.00 50.62 572 ALA A O 1
ATOM 4402 N N . ALA A 1 573 ? -10.047 13.386 -5.169 1.00 39.69 573 ALA A N 1
ATOM 4403 C CA . ALA A 1 573 ? -10.971 14.340 -5.789 1.00 39.69 573 ALA A CA 1
ATOM 4404 C C . ALA A 1 573 ? -10.312 14.962 -7.033 1.00 39.69 573 ALA A C 1
ATOM 4406 O O . ALA A 1 573 ? -9.406 15.761 -6.882 1.00 39.69 573 ALA A O 1
ATOM 4407 N N . ASP A 1 574 ? -10.757 14.598 -8.236 1.00 37.19 574 ASP A N 1
ATOM 4408 C CA . ASP A 1 574 ? -10.330 15.125 -9.548 1.00 37.19 574 ASP A CA 1
ATOM 4409 C C . ASP A 1 574 ? -8.950 14.704 -10.083 1.00 37.19 574 ASP A C 1
ATOM 4411 O O . ASP A 1 574 ? -8.016 15.495 -10.209 1.00 37.19 574 ASP A O 1
ATOM 4415 N N . THR A 1 575 ? -8.872 13.472 -10.592 1.00 38.12 575 THR A N 1
ATOM 4416 C CA . THR A 1 575 ? -8.097 13.238 -11.819 1.00 38.12 575 THR A CA 1
ATOM 4417 C C . THR A 1 575 ? -8.972 12.498 -12.824 1.00 38.12 575 THR A C 1
ATOM 4419 O O . THR A 1 575 ? -9.201 11.300 -12.723 1.00 38.12 575 THR A O 1
ATOM 4422 N N . ALA A 1 576 ? -9.431 13.208 -13.856 1.00 36.59 576 ALA A N 1
ATOM 4423 C CA . ALA A 1 576 ? -10.043 12.618 -15.053 1.00 36.59 576 ALA A CA 1
ATOM 4424 C C . ALA A 1 576 ? -9.104 11.630 -15.794 1.00 36.59 576 ALA A C 1
ATOM 4426 O O . ALA A 1 576 ? -9.499 11.009 -16.776 1.00 36.59 576 ALA A O 1
ATOM 4427 N N . ASN A 1 577 ? -7.872 11.464 -15.303 1.00 37.22 577 ASN A N 1
ATOM 4428 C CA . ASN A 1 577 ? -6.913 10.455 -15.707 1.00 37.22 577 ASN A CA 1
ATOM 4429 C C . ASN A 1 577 ? -6.641 9.521 -14.521 1.00 37.22 577 ASN A C 1
ATOM 4431 O O . ASN A 1 577 ? -5.818 9.836 -13.663 1.00 37.22 577 ASN A O 1
ATOM 4435 N N . ASP A 1 578 ? -7.244 8.331 -14.547 1.00 41.31 578 ASP A N 1
ATOM 4436 C CA . ASP A 1 578 ? -7.036 7.170 -13.651 1.00 41.31 578 ASP A CA 1
ATOM 4437 C C . ASP A 1 578 ? -5.563 6.646 -13.649 1.00 41.31 578 ASP A C 1
ATOM 4439 O O . ASP A 1 578 ? -5.277 5.527 -13.224 1.00 41.31 578 ASP A O 1
ATOM 4443 N N . GLN A 1 579 ? -4.615 7.441 -14.169 1.00 36.72 579 GLN A N 1
ATOM 4444 C CA . GLN A 1 579 ? -3.200 7.135 -14.398 1.00 36.72 579 GLN A CA 1
ATOM 4445 C C . GLN A 1 579 ? -2.244 7.779 -13.380 1.00 36.72 579 GLN A C 1
ATOM 4447 O O . GLN A 1 579 ? -1.123 7.299 -13.242 1.00 36.72 579 GLN A O 1
ATOM 4452 N N . MET A 1 580 ? -2.647 8.822 -12.642 1.00 40.72 580 MET A N 1
ATOM 4453 C CA . MET A 1 580 ? -1.787 9.446 -11.623 1.00 40.72 580 MET A CA 1
ATOM 4454 C C . MET A 1 580 ? -2.341 9.196 -10.224 1.00 40.72 580 MET A C 1
ATOM 4456 O O . MET A 1 580 ? -3.045 10.015 -9.641 1.00 40.72 580 MET A O 1
ATOM 4460 N N . ALA A 1 581 ? -2.011 8.034 -9.664 1.00 53.22 581 ALA A N 1
ATOM 4461 C CA . ALA A 1 581 ? -2.259 7.756 -8.258 1.00 53.22 581 ALA A CA 1
ATOM 4462 C C . ALA A 1 581 ? -1.519 8.804 -7.400 1.00 53.22 581 ALA A C 1
ATOM 4464 O O . ALA A 1 581 ? -0.304 8.926 -7.512 1.00 53.22 581 ALA A O 1
ATOM 4465 N N . VAL A 1 582 ? -2.224 9.549 -6.535 1.00 56.25 582 VAL A N 1
ATOM 4466 C CA . VAL A 1 582 ? -1.589 10.526 -5.625 1.00 56.25 582 VAL A CA 1
ATOM 4467 C C . VAL A 1 582 ? -0.519 9.822 -4.779 1.00 56.25 582 VAL A C 1
ATOM 4469 O O . VAL A 1 582 ? -0.830 9.003 -3.906 1.00 56.25 582 VAL A O 1
ATOM 4472 N N . SER A 1 583 ? 0.754 10.088 -5.065 1.00 61.47 583 SER A N 1
ATOM 4473 C CA . SER A 1 583 ? 1.879 9.476 -4.356 1.00 61.47 583 SER A CA 1
ATOM 4474 C C . SER A 1 583 ? 1.851 9.893 -2.890 1.00 61.47 583 SER A C 1
ATOM 4476 O O . SER A 1 583 ? 1.786 11.077 -2.592 1.00 61.47 583 SER A O 1
ATOM 4478 N N . ALA A 1 584 ? 1.895 8.924 -1.977 1.00 71.69 584 ALA A N 1
ATOM 4479 C CA . ALA A 1 584 ? 1.987 9.146 -0.537 1.00 71.69 584 ALA A CA 1
ATOM 4480 C C . ALA A 1 584 ? 3.076 8.245 0.040 1.00 71.69 584 ALA A C 1
ATOM 4482 O O . ALA A 1 584 ? 3.198 7.084 -0.361 1.00 71.69 584 ALA A O 1
ATOM 4483 N N . LEU A 1 585 ? 3.857 8.763 0.988 1.00 75.00 585 LEU A N 1
ATOM 4484 C CA . LEU A 1 585 ? 4.875 7.972 1.678 1.00 75.00 585 LEU A CA 1
ATOM 4485 C C . LEU A 1 585 ? 4.209 6.908 2.560 1.00 75.00 585 LEU A C 1
ATOM 4487 O O . LEU A 1 585 ? 3.222 7.181 3.243 1.00 75.00 585 LEU A O 1
ATOM 4491 N N . HIS A 1 586 ? 4.788 5.703 2.603 1.00 79.62 586 HIS A N 1
ATOM 4492 C CA . HIS A 1 586 ? 4.286 4.608 3.445 1.00 79.62 586 HIS A CA 1
ATOM 4493 C C . HIS A 1 586 ? 4.138 5.033 4.903 1.00 79.62 586 HIS A C 1
ATOM 4495 O O . HIS A 1 586 ? 3.077 4.875 5.495 1.00 79.62 586 HIS A O 1
ATOM 4501 N N . ALA A 1 587 ? 5.198 5.634 5.449 1.00 82.56 587 ALA A N 1
ATOM 4502 C CA . ALA A 1 587 ? 5.249 6.073 6.835 1.00 82.56 587 ALA A CA 1
ATOM 4503 C C . ALA A 1 587 ? 4.131 7.071 7.169 1.00 82.56 587 ALA A C 1
ATOM 4505 O O . ALA A 1 587 ? 3.589 7.039 8.267 1.00 82.56 587 ALA A O 1
ATOM 4506 N N . SER A 1 588 ? 3.751 7.920 6.212 1.00 85.44 588 SER A N 1
ATOM 4507 C CA . SER A 1 588 ? 2.669 8.894 6.367 1.00 85.44 588 SER A CA 1
ATOM 4508 C C . SER A 1 588 ? 1.302 8.218 6.442 1.00 85.44 588 SER A C 1
ATOM 4510 O O . SER A 1 588 ? 0.490 8.553 7.304 1.00 85.44 588 SER A O 1
ATOM 4512 N N . ILE A 1 589 ? 1.079 7.206 5.599 1.00 85.38 589 ILE A N 1
ATOM 4513 C CA . ILE A 1 589 ? -0.128 6.374 5.649 1.00 85.38 589 ILE A CA 1
ATOM 4514 C C . ILE A 1 589 ? -0.194 5.604 6.973 1.00 85.38 589 ILE A C 1
ATOM 4516 O O . ILE A 1 589 ? -1.241 5.608 7.616 1.00 85.38 589 ILE A O 1
ATOM 4520 N N . GLU A 1 590 ? 0.904 4.968 7.392 1.00 86.94 590 GLU A N 1
ATOM 4521 C CA . GLU A 1 590 ? 0.961 4.200 8.644 1.00 86.94 590 GLU A CA 1
ATOM 4522 C C . GLU A 1 590 ? 0.704 5.083 9.863 1.00 86.94 590 GLU A C 1
ATOM 4524 O O . GLU A 1 590 ? -0.138 4.763 10.700 1.00 86.94 590 GLU A O 1
ATOM 4529 N N . LEU A 1 591 ? 1.383 6.230 9.949 1.00 88.19 591 LEU A N 1
ATOM 4530 C CA . LEU A 1 591 ? 1.214 7.157 11.061 1.00 88.19 591 LEU A CA 1
ATOM 4531 C C . LEU A 1 591 ? -0.216 7.695 11.117 1.00 88.19 591 LEU A C 1
ATOM 4533 O O . LEU A 1 591 ? -0.826 7.727 12.186 1.00 88.19 591 LEU A O 1
ATOM 4537 N N . GLY A 1 592 ? -0.780 8.066 9.968 1.00 88.38 592 GLY A N 1
ATOM 4538 C CA . GLY A 1 592 ? -2.158 8.522 9.914 1.00 88.38 592 GLY A CA 1
ATOM 4539 C C . GLY A 1 592 ? -3.164 7.437 10.296 1.00 88.38 592 GLY A C 1
ATOM 4540 O O . GLY A 1 592 ? -4.064 7.689 11.098 1.00 88.38 592 GLY A O 1
ATOM 4541 N N . ALA A 1 593 ? -2.971 6.210 9.809 1.00 89.44 593 ALA A N 1
ATOM 4542 C CA . ALA A 1 593 ? -3.791 5.065 10.191 1.00 89.44 593 ALA A CA 1
ATOM 4543 C C . ALA A 1 593 ? -3.678 4.742 11.683 1.00 89.44 593 ALA A C 1
ATOM 4545 O O . ALA A 1 593 ? -4.692 4.441 12.313 1.00 89.44 593 ALA A O 1
ATOM 4546 N N . ALA A 1 594 ? -2.490 4.857 12.276 1.00 89.44 594 ALA A N 1
ATOM 4547 C CA . ALA A 1 594 ? -2.286 4.674 13.708 1.00 89.44 594 ALA A CA 1
ATOM 4548 C C . ALA A 1 594 ? -3.036 5.735 14.534 1.00 89.44 594 ALA A C 1
ATOM 4550 O O . ALA A 1 594 ? -3.712 5.390 15.505 1.00 89.44 594 ALA A O 1
ATOM 4551 N N . VAL A 1 595 ? -2.991 7.009 14.122 1.00 90.00 595 VAL A N 1
ATOM 4552 C CA . VAL A 1 595 ? -3.736 8.101 14.779 1.00 90.00 595 VAL A CA 1
ATOM 4553 C C . VAL A 1 595 ? -5.246 7.865 14.717 1.00 90.00 595 VAL A C 1
ATOM 4555 O O . VAL A 1 595 ? -5.933 7.996 15.737 1.00 90.00 595 VAL A O 1
ATOM 4558 N N . VAL A 1 596 ? -5.762 7.473 13.548 1.00 92.12 596 VAL A N 1
ATOM 4559 C CA . VAL A 1 596 ? -7.181 7.128 13.379 1.00 92.12 596 VAL A CA 1
ATOM 4560 C C . VAL A 1 596 ? -7.552 5.926 14.234 1.00 92.12 596 VAL A C 1
ATOM 4562 O O . VAL A 1 596 ? -8.515 6.002 14.989 1.00 92.12 596 VAL A O 1
ATOM 4565 N N . SER A 1 597 ? -6.769 4.850 14.179 1.00 91.88 597 SER A N 1
ATOM 4566 C CA . SER A 1 597 ? -7.033 3.622 14.940 1.00 91.88 597 SER A CA 1
ATOM 4567 C C . SER A 1 597 ? -7.101 3.902 16.434 1.00 91.88 597 SER A C 1
ATOM 4569 O O . SER A 1 597 ? -8.037 3.468 17.100 1.00 91.88 597 SER A O 1
ATOM 4571 N N . ARG A 1 598 ? -6.166 4.704 16.958 1.00 89.44 598 ARG A N 1
ATOM 4572 C CA . ARG A 1 598 ? -6.187 5.100 18.366 1.00 89.44 598 ARG A CA 1
ATOM 4573 C C . ARG A 1 598 ? -7.440 5.896 18.715 1.00 89.44 598 ARG A C 1
ATOM 4575 O O . ARG A 1 598 ? -8.066 5.618 19.732 1.00 89.44 598 ARG A O 1
ATOM 4582 N N . THR A 1 599 ? -7.817 6.844 17.860 1.00 88.62 599 THR A N 1
ATOM 4583 C CA . THR A 1 599 ? -9.001 7.679 18.078 1.00 88.62 599 THR A CA 1
ATOM 4584 C C . THR A 1 599 ? -10.276 6.841 18.053 1.00 88.62 599 THR A C 1
ATOM 4586 O O . THR A 1 599 ? -11.129 7.022 18.912 1.00 88.62 599 THR A O 1
ATOM 4589 N N . VAL A 1 600 ? -10.391 5.888 17.125 1.00 90.94 600 VAL A N 1
ATOM 4590 C CA . VAL A 1 600 ? -11.529 4.961 17.046 1.00 90.94 600 VAL A CA 1
ATOM 4591 C C . VAL A 1 600 ? -11.603 4.072 18.285 1.00 90.94 600 VAL A C 1
ATOM 4593 O O . VAL A 1 600 ? -12.684 3.892 18.831 1.00 90.94 600 VAL A O 1
ATOM 4596 N N . VAL A 1 601 ? -10.475 3.551 18.768 1.00 88.56 601 VAL A N 1
ATOM 4597 C CA . VAL A 1 601 ? -10.438 2.759 20.006 1.00 88.56 601 VAL A CA 1
ATOM 4598 C C . VAL A 1 601 ? -10.881 3.590 21.211 1.00 88.56 601 VAL A C 1
ATOM 4600 O O . VAL A 1 601 ? -11.705 3.125 21.993 1.00 88.56 601 VAL A O 1
ATOM 4603 N N . ASP A 1 602 ? -10.381 4.820 21.351 1.00 85.31 602 ASP A N 1
ATOM 4604 C CA . ASP A 1 602 ? -10.766 5.717 22.449 1.00 85.31 602 ASP A CA 1
ATOM 4605 C C . ASP A 1 602 ? -12.254 6.082 22.388 1.00 85.31 602 ASP A C 1
ATOM 4607 O O . ASP A 1 602 ? -12.934 6.117 23.415 1.00 85.31 602 ASP A O 1
ATOM 4611 N N . LEU A 1 603 ? -12.760 6.295 21.174 1.00 85.94 603 LEU A N 1
ATOM 4612 C CA . LEU A 1 603 ? -14.172 6.467 20.880 1.00 85.94 603 LEU A CA 1
ATOM 4613 C C . LEU A 1 603 ? -14.962 5.232 21.353 1.00 85.94 603 LEU A C 1
ATOM 4615 O O . LEU A 1 603 ? -15.802 5.354 22.239 1.00 85.94 603 LEU A O 1
ATOM 4619 N N . LEU A 1 604 ? -14.680 4.037 20.831 1.00 87.00 604 LEU A N 1
ATOM 4620 C CA . LEU A 1 604 ? -15.436 2.811 21.136 1.00 87.00 604 LEU A CA 1
ATOM 4621 C C . LEU A 1 604 ? -15.357 2.386 22.609 1.00 87.00 604 LEU A C 1
ATOM 4623 O O . LEU A 1 604 ? -16.323 1.842 23.145 1.00 87.00 604 LEU A O 1
ATOM 4627 N N . ALA A 1 605 ? -14.219 2.630 23.265 1.00 83.44 605 ALA A N 1
ATOM 4628 C CA . ALA A 1 605 ? -14.011 2.326 24.679 1.00 83.44 605 ALA A CA 1
ATOM 4629 C C . ALA A 1 605 ? -14.681 3.344 25.617 1.00 83.44 605 ALA A C 1
ATOM 4631 O O . ALA A 1 605 ? -14.791 3.086 26.829 1.00 83.44 605 ALA A O 1
ATOM 4632 N N . ALA A 1 606 ? -15.107 4.500 25.093 1.00 78.06 606 ALA A N 1
ATOM 4633 C CA . ALA A 1 606 ? -15.891 5.452 25.854 1.00 78.06 606 ALA A CA 1
ATOM 4634 C C . ALA A 1 606 ? -17.237 4.801 26.218 1.00 78.06 606 ALA A C 1
ATOM 4636 O O . ALA A 1 606 ? -17.919 4.275 25.336 1.00 78.06 606 ALA A O 1
ATOM 4637 N N . PRO A 1 607 ? -17.675 4.876 27.491 1.00 64.81 607 PRO A N 1
ATOM 4638 C CA . PRO A 1 607 ? -18.968 4.331 27.920 1.00 64.81 607 PRO A CA 1
ATOM 4639 C C . PRO A 1 607 ? -20.154 4.844 27.091 1.00 64.81 607 PRO A C 1
ATOM 4641 O O . PRO A 1 607 ? -21.213 4.233 27.063 1.00 64.81 607 PRO A O 1
ATOM 4644 N N . SER A 1 608 ? -19.961 5.974 26.416 1.00 62.72 608 SER A N 1
ATOM 4645 C CA . SER A 1 608 ? -21.010 6.825 25.905 1.00 62.72 608 SER A CA 1
ATOM 4646 C C . SER A 1 608 ? -21.144 6.886 24.387 1.00 62.72 608 SER A C 1
ATOM 4648 O O . SER A 1 608 ? -21.912 7.716 23.908 1.00 62.72 608 SER A O 1
ATOM 4650 N N . ILE A 1 609 ? -20.454 6.049 23.603 1.00 61.75 609 ILE A N 1
ATOM 4651 C CA . ILE A 1 609 ? -20.756 5.977 22.159 1.00 61.75 609 ILE A CA 1
ATOM 4652 C C . ILE A 1 609 ? -22.155 5.431 21.904 1.00 61.75 609 ILE A C 1
ATOM 4654 O O . ILE A 1 609 ? -22.892 6.014 21.114 1.00 61.75 609 ILE A O 1
ATOM 4658 N N . ALA A 1 610 ? -22.553 4.393 22.642 1.00 50.03 610 ALA A N 1
ATOM 4659 C CA . ALA A 1 610 ? -23.907 3.844 22.569 1.00 50.03 610 ALA A CA 1
ATOM 4660 C C . ALA A 1 610 ? -24.976 4.837 23.075 1.00 50.03 610 ALA A C 1
ATOM 4662 O O . ALA A 1 610 ? -26.129 4.769 22.669 1.00 50.03 610 ALA A O 1
ATOM 4663 N N . GLU A 1 611 ? -24.583 5.789 23.928 1.00 50.25 611 GLU A N 1
ATOM 4664 C CA . GLU A 1 611 ? -25.442 6.854 24.472 1.00 50.25 611 GLU A CA 1
ATOM 4665 C C . GLU A 1 611 ? -25.282 8.189 23.715 1.00 50.25 611 GLU A C 1
ATOM 4667 O O . GLU A 1 611 ? -25.810 9.222 24.126 1.00 50.25 611 GLU A O 1
ATOM 4672 N N . GLY A 1 612 ? -24.494 8.207 22.634 1.00 49.66 612 GLY A N 1
ATOM 4673 C CA . GLY A 1 612 ? -24.235 9.391 21.822 1.00 49.66 612 GLY A CA 1
ATOM 4674 C C . GLY A 1 612 ? -23.476 10.532 22.515 1.00 49.66 612 GLY A C 1
ATOM 4675 O O . GLY A 1 612 ? -23.479 11.630 21.979 1.00 49.66 612 GLY A O 1
ATOM 4676 N N . VAL A 1 613 ? -22.830 10.374 23.680 1.00 48.84 613 VAL A N 1
ATOM 4677 C CA . VAL A 1 613 ? -22.176 11.486 24.430 1.00 48.84 613 VAL A CA 1
ATOM 4678 C C . VAL A 1 613 ? -20.701 11.710 24.045 1.00 48.84 613 VAL A C 1
ATOM 4680 O O . VAL A 1 613 ? -20.165 12.793 24.286 1.00 48.84 613 VAL A O 1
ATOM 4683 N N . ALA A 1 614 ? -20.031 10.755 23.394 1.00 55.16 614 ALA A N 1
ATOM 4684 C CA . ALA A 1 614 ? -18.654 10.923 22.906 1.00 55.16 614 ALA A CA 1
ATOM 4685 C C . ALA A 1 614 ? -18.607 11.804 21.636 1.00 55.16 614 ALA A C 1
ATOM 4687 O O . ALA A 1 614 ? -18.444 11.310 20.529 1.00 55.16 614 ALA A O 1
ATOM 4688 N N . ARG A 1 615 ? -18.819 13.121 21.787 1.00 63.09 615 ARG A N 1
ATOM 4689 C CA . ARG A 1 615 ? -19.101 14.040 20.658 1.00 63.09 615 ARG A CA 1
ATOM 4690 C C . ARG A 1 615 ? -17.986 14.975 20.255 1.00 63.09 615 ARG A C 1
ATOM 4692 O O . ARG A 1 615 ? -18.060 15.594 19.198 1.00 63.09 615 ARG A O 1
ATOM 4699 N N . THR A 1 616 ? -17.021 15.168 21.143 1.00 71.94 616 THR A N 1
ATOM 4700 C CA . THR A 1 616 ? -16.062 16.256 20.999 1.00 71.94 616 THR A CA 1
ATOM 4701 C C . THR A 1 616 ? -14.660 15.767 21.264 1.00 71.94 616 THR A C 1
ATOM 4703 O O . THR A 1 616 ? -14.338 15.327 22.370 1.00 71.94 616 THR A O 1
ATOM 4706 N N . PHE A 1 617 ? -13.816 15.942 20.268 1.00 80.50 617 PHE A N 1
ATOM 4707 C CA . PHE A 1 617 ? -12.381 15.970 20.419 1.00 80.50 617 PHE A CA 1
ATOM 4708 C C . PHE A 1 617 ? -11.979 17.168 21.280 1.00 80.50 617 PHE A C 1
ATOM 4710 O O . PHE A 1 617 ? -12.608 18.223 21.204 1.00 80.50 617 PHE A O 1
ATOM 4717 N N . ARG A 1 618 ? -10.956 17.005 22.125 1.00 77.19 618 ARG A N 1
ATOM 4718 C CA . ARG A 1 618 ? -10.470 18.056 23.030 1.00 77.19 618 ARG A CA 1
ATOM 4719 C C . ARG A 1 618 ? -8.963 18.211 22.918 1.00 77.19 618 ARG A C 1
ATOM 4721 O O . ARG A 1 618 ? -8.242 17.218 22.984 1.00 77.19 618 ARG A O 1
ATOM 4728 N N . MET A 1 619 ? -8.491 19.450 22.811 1.00 73.94 619 MET A N 1
ATOM 4729 C CA . MET A 1 619 ? -7.065 19.773 22.812 1.00 73.94 619 MET A CA 1
ATOM 4730 C C . MET A 1 619 ? -6.840 21.227 23.235 1.00 73.94 619 MET A C 1
ATOM 4732 O O . MET A 1 619 ? -7.488 22.120 22.708 1.00 73.94 619 MET A O 1
ATOM 4736 N N . GLY A 1 620 ? -5.927 21.480 24.180 1.00 64.69 620 GLY A N 1
ATOM 4737 C CA . GLY A 1 620 ? -5.502 22.849 24.517 1.00 64.69 620 GLY A CA 1
ATOM 4738 C C . GLY A 1 620 ? -6.634 23.802 24.936 1.00 64.69 620 GLY A C 1
ATOM 4739 O O . GLY A 1 620 ? -6.559 24.992 24.663 1.00 64.69 620 GLY A O 1
ATOM 4740 N N . GLY A 1 621 ? -7.708 23.288 25.549 1.00 73.12 621 GLY A N 1
ATOM 4741 C CA . GLY A 1 621 ? -8.898 24.073 25.912 1.00 73.12 621 GLY A CA 1
ATOM 4742 C C . GLY A 1 621 ? -9.932 24.243 24.791 1.00 73.12 621 GLY A C 1
ATOM 4743 O O . GLY A 1 621 ? -11.035 24.709 25.059 1.00 73.12 621 GLY A O 1
ATOM 4744 N N . GLN A 1 622 ? -9.625 23.816 23.565 1.00 77.00 622 GLN A N 1
ATOM 4745 C CA . GLN A 1 622 ? -10.573 23.755 22.455 1.00 77.00 622 GLN A CA 1
ATOM 4746 C C . GLN A 1 622 ? -11.328 22.423 22.458 1.00 77.00 622 GLN A C 1
ATOM 4748 O O . GLN A 1 622 ? -10.784 21.377 22.829 1.00 77.00 622 GLN A O 1
ATOM 4753 N N . SER A 1 623 ? -12.586 22.462 22.021 1.00 84.06 623 SER A N 1
ATOM 4754 C CA . SER A 1 623 ? -13.423 21.282 21.825 1.00 84.06 623 SER A CA 1
ATOM 4755 C C . SER A 1 623 ? -14.224 21.394 20.539 1.00 84.06 623 SER A C 1
ATOM 4757 O O . SER A 1 623 ? -14.780 22.457 20.271 1.00 84.06 623 SER A O 1
ATOM 4759 N N . GLY A 1 624 ? -14.339 20.299 19.798 1.00 87.62 624 GLY A N 1
ATOM 4760 C CA . GLY A 1 624 ? -15.088 20.267 18.547 1.00 87.62 624 GLY A CA 1
ATOM 4761 C C . GLY A 1 624 ? -15.210 18.854 17.992 1.00 87.62 624 GLY A C 1
ATOM 4762 O O . GLY A 1 624 ? -14.698 17.908 18.584 1.00 87.62 624 GLY A O 1
ATOM 4763 N N . ASN A 1 625 ? -15.912 18.688 16.881 1.00 88.94 625 ASN A N 1
ATOM 4764 C CA . ASN A 1 625 ? -16.176 17.392 16.247 1.00 88.94 625 ASN A CA 1
ATOM 4765 C C . ASN A 1 625 ? -15.339 17.157 14.979 1.00 88.94 625 ASN A C 1
ATOM 4767 O O . ASN A 1 625 ? -15.594 16.212 14.237 1.00 88.94 625 ASN A O 1
ATOM 4771 N N . LEU A 1 626 ? -14.334 17.995 14.739 1.00 89.56 626 LEU A N 1
ATOM 4772 C CA . LEU A 1 626 ? -13.407 17.888 13.623 1.00 89.56 626 LEU A CA 1
ATOM 4773 C C . LEU A 1 626 ? -11.975 18.021 14.136 1.00 89.56 626 LEU A C 1
ATOM 4775 O O . LEU A 1 626 ? -11.651 18.976 14.840 1.00 89.56 626 LEU A O 1
ATOM 4779 N N . ILE A 1 627 ? -11.131 17.052 13.794 1.00 89.19 627 ILE A N 1
ATOM 4780 C CA . ILE A 1 627 ? -9.684 17.126 13.974 1.00 89.19 627 ILE A CA 1
ATOM 4781 C C . ILE A 1 627 ? -9.034 17.140 12.600 1.00 89.19 627 ILE A C 1
ATOM 4783 O O . ILE A 1 627 ? -9.317 16.272 11.773 1.00 89.19 627 ILE A O 1
ATOM 4787 N N . TRP A 1 628 ? -8.068 18.034 12.421 1.00 88.81 628 TRP A N 1
ATOM 4788 C CA . TRP A 1 628 ? -6.966 17.780 11.503 1.00 88.81 628 TRP A CA 1
ATOM 4789 C C . TRP A 1 628 ? -5.707 17.480 12.293 1.00 88.81 628 TRP A C 1
ATOM 4791 O O . TRP A 1 628 ? -5.415 18.121 13.302 1.00 88.81 628 TRP A O 1
ATOM 4801 N N . PHE A 1 629 ? -4.951 16.513 11.809 1.00 88.44 629 PHE A N 1
ATOM 4802 C CA . PHE A 1 629 ? -3.630 16.176 12.296 1.00 88.44 629 PHE A CA 1
ATOM 4803 C C . PHE A 1 629 ? -2.677 16.200 11.115 1.00 88.44 629 PHE A C 1
ATOM 4805 O O . PHE A 1 629 ? -2.952 15.544 10.116 1.00 88.44 629 PHE A O 1
ATOM 4812 N N . SER A 1 630 ? -1.551 16.885 11.242 1.00 87.19 630 SER A N 1
ATOM 4813 C CA . SER A 1 630 ? -0.451 16.736 10.296 1.00 87.19 630 SER A CA 1
ATOM 4814 C C . SER A 1 630 ? 0.784 16.220 10.999 1.00 87.19 630 SER A C 1
ATOM 4816 O O . SER A 1 630 ? 1.062 16.581 12.141 1.00 87.19 630 SER A O 1
ATOM 4818 N N . HIS A 1 631 ? 1.544 15.376 10.308 1.00 83.06 631 HIS A N 1
ATOM 4819 C CA . HIS A 1 631 ? 2.861 14.935 10.760 1.00 83.06 631 HIS A CA 1
ATOM 4820 C C . HIS A 1 631 ? 4.024 15.629 10.043 1.00 83.06 631 HIS A C 1
ATOM 4822 O O . HIS A 1 631 ? 5.173 15.344 10.373 1.00 83.06 631 HIS A O 1
ATOM 4828 N N . GLN A 1 632 ? 3.752 16.578 9.142 1.00 79.50 632 GLN A N 1
ATOM 4829 C CA . GLN A 1 632 ? 4.767 17.394 8.467 1.00 79.50 632 GLN A CA 1
ATOM 4830 C C . GLN A 1 632 ? 4.562 18.890 8.749 1.00 79.50 632 GLN A C 1
ATOM 4832 O O . GLN A 1 632 ? 3.421 19.324 8.896 1.00 79.50 632 GLN A O 1
ATOM 4837 N N . PRO A 1 633 ? 5.646 19.682 8.842 1.00 72.75 633 PRO A N 1
ATOM 4838 C CA . PRO A 1 633 ? 5.520 21.135 8.842 1.00 72.75 633 PRO A CA 1
ATOM 4839 C C . PRO A 1 633 ? 5.079 21.619 7.453 1.00 72.75 633 PRO A C 1
ATOM 4841 O O . PRO A 1 633 ? 5.224 20.897 6.464 1.00 72.75 633 PRO A O 1
ATOM 4844 N N . ASP A 1 634 ? 4.540 22.834 7.384 1.00 67.31 634 ASP A N 1
ATOM 4845 C CA . ASP A 1 634 ? 4.109 23.515 6.152 1.00 67.31 634 ASP A CA 1
ATOM 4846 C C . ASP A 1 634 ? 3.060 22.762 5.308 1.00 67.31 634 ASP A C 1
ATOM 4848 O O . ASP A 1 634 ? 2.827 23.077 4.137 1.00 67.31 634 ASP A O 1
ATOM 4852 N N . SER A 1 635 ? 2.379 21.768 5.881 1.00 64.50 635 SER A N 1
ATOM 4853 C CA . SER A 1 635 ? 1.258 21.105 5.217 1.00 64.50 635 SER A CA 1
ATOM 4854 C C . SER A 1 635 ? -0.008 21.948 5.388 1.00 64.50 635 SER A C 1
ATOM 4856 O O . SER A 1 635 ? -0.496 22.107 6.505 1.00 64.50 635 SER A O 1
ATOM 4858 N N . TRP A 1 636 ? -0.557 22.467 4.293 1.00 65.94 636 TRP A N 1
ATOM 4859 C CA . TRP A 1 636 ? -1.826 23.202 4.217 1.00 65.94 636 TRP A CA 1
ATOM 4860 C C . TRP A 1 636 ? -2.005 24.384 5.200 1.00 65.94 636 TRP A C 1
ATOM 4862 O O . TRP A 1 636 ? -1.841 25.531 4.791 1.00 65.94 636 TRP A O 1
ATOM 4872 N N . ILE A 1 637 ? -2.390 24.122 6.456 1.00 64.94 637 ILE A N 1
ATOM 4873 C CA . ILE A 1 637 ? -2.618 25.116 7.530 1.00 64.94 637 ILE A CA 1
ATOM 4874 C C . ILE A 1 637 ? -1.728 24.891 8.761 1.00 64.94 637 ILE A C 1
ATOM 4876 O O . ILE A 1 637 ? -1.909 25.542 9.788 1.00 64.94 637 ILE A O 1
ATOM 4880 N N . PHE A 1 638 ? -0.818 23.923 8.693 1.00 69.81 638 PHE A N 1
ATOM 4881 C CA . PHE A 1 638 ? 0.049 23.542 9.795 1.00 69.81 638 PHE A CA 1
ATOM 4882 C C . PHE A 1 638 ? 1.413 24.203 9.640 1.00 69.81 638 PHE A C 1
ATOM 4884 O O . PHE A 1 638 ? 2.129 23.919 8.687 1.00 69.81 638 PHE A O 1
ATOM 4891 N N . GLU A 1 639 ? 1.768 25.060 10.593 1.00 66.50 639 GLU A N 1
ATOM 4892 C CA . GLU A 1 639 ? 3.105 25.665 10.668 1.00 66.50 639 GLU A CA 1
ATOM 4893 C C . GLU A 1 639 ? 4.138 24.664 11.227 1.00 66.50 639 GLU A C 1
ATOM 4895 O O . GLU A 1 639 ? 5.296 24.678 10.826 1.00 66.50 639 GLU A O 1
ATOM 4900 N N . ASP A 1 640 ? 3.703 23.727 12.081 1.00 72.25 640 ASP A N 1
ATOM 4901 C CA . ASP A 1 640 ? 4.562 22.754 12.767 1.00 72.25 640 ASP A CA 1
ATOM 4902 C C . ASP A 1 640 ? 4.216 21.291 12.436 1.00 72.25 640 ASP A C 1
ATOM 4904 O O . ASP A 1 640 ? 3.065 20.927 12.181 1.00 72.25 640 ASP A O 1
ATOM 4908 N N . SER A 1 641 ? 5.218 20.409 12.535 1.00 76.50 641 SER A N 1
ATOM 4909 C CA . SER A 1 641 ? 5.033 18.953 12.462 1.00 76.50 641 SER A CA 1
ATOM 4910 C C . SER A 1 641 ? 4.326 18.391 13.698 1.00 76.50 641 SER A C 1
ATOM 4912 O O . SER A 1 641 ? 4.559 18.862 14.810 1.00 76.50 641 SER A O 1
ATOM 4914 N N . LEU A 1 642 ? 3.554 17.311 13.528 1.00 81.12 642 LEU A N 1
ATOM 4915 C CA . LEU A 1 642 ? 2.785 16.645 14.599 1.00 81.12 642 LEU A CA 1
ATOM 4916 C C . LEU A 1 642 ? 1.740 17.564 15.252 1.00 81.12 642 LEU A C 1
ATOM 4918 O O . LEU A 1 642 ? 1.286 17.310 16.373 1.00 81.12 642 LEU A O 1
ATOM 4922 N N . HIS A 1 643 ? 1.342 18.617 14.541 1.00 82.12 643 HIS A N 1
ATOM 4923 C CA . HIS A 1 643 ? 0.369 19.582 15.006 1.00 82.12 643 HIS A CA 1
ATOM 4924 C C . HIS A 1 643 ? -1.060 19.082 14.767 1.00 82.12 643 HIS A C 1
ATOM 4926 O O . HIS A 1 643 ? -1.362 18.329 13.837 1.00 82.12 643 HIS A O 1
ATOM 4932 N N . LYS A 1 644 ? -1.959 19.491 15.659 1.00 85.31 644 LYS A N 1
ATOM 4933 C CA . LYS A 1 644 ? -3.372 19.120 15.652 1.00 85.31 644 LYS A CA 1
ATOM 4934 C C . LYS A 1 644 ? -4.200 20.388 15.715 1.00 85.31 644 LYS A C 1
ATOM 4936 O O . LYS A 1 644 ? -3.858 21.310 16.442 1.00 85.31 644 LYS A O 1
ATOM 4941 N N . ILE A 1 645 ? -5.300 20.423 14.983 1.00 85.38 645 ILE A N 1
ATOM 4942 C CA . ILE A 1 645 ? -6.265 21.520 15.019 1.00 85.38 645 ILE A CA 1
ATOM 4943 C C . ILE A 1 645 ? -7.625 20.908 15.306 1.00 85.38 645 ILE A C 1
ATOM 4945 O O . ILE A 1 645 ? -8.021 19.948 14.647 1.00 85.38 645 ILE A O 1
ATOM 4949 N N . VAL A 1 646 ? -8.322 21.455 16.301 1.00 87.12 646 VAL A N 1
ATOM 4950 C CA . VAL A 1 646 ? -9.689 21.060 16.643 1.00 87.12 646 VAL A CA 1
ATOM 4951 C C . VAL A 1 646 ? -10.633 22.164 16.190 1.00 87.12 646 VAL A C 1
ATOM 4953 O O . VAL A 1 646 ? -10.443 23.326 16.540 1.00 87.12 646 VAL A O 1
ATOM 4956 N N . ALA A 1 647 ? -11.663 21.798 15.436 1.00 86.94 647 ALA A N 1
ATOM 4957 C CA . ALA A 1 647 ? -12.722 22.704 15.016 1.00 86.94 647 ALA A CA 1
ATOM 4958 C C . ALA A 1 647 ? -14.102 22.072 15.193 1.00 86.94 647 ALA A C 1
ATOM 4960 O O . ALA A 1 647 ? -14.245 20.874 15.458 1.00 86.94 647 ALA A O 1
ATOM 4961 N N . THR A 1 648 ? -15.122 22.905 15.025 1.00 87.69 648 THR A N 1
ATOM 4962 C CA . THR A 1 648 ? -16.522 22.509 15.107 1.00 87.69 648 THR A CA 1
ATOM 4963 C C . THR A 1 648 ? -17.176 22.706 13.750 1.00 87.69 648 THR A C 1
ATOM 4965 O O . THR A 1 648 ? -17.134 23.795 13.186 1.00 87.69 648 THR A O 1
ATOM 4968 N N . ILE A 1 649 ? -17.779 21.641 13.236 1.00 87.69 649 ILE A N 1
ATOM 4969 C CA . ILE A 1 649 ? -18.747 21.692 12.145 1.00 87.69 649 ILE A CA 1
ATOM 4970 C C . ILE A 1 649 ? -20.082 22.045 12.788 1.00 87.69 649 ILE A C 1
ATOM 4972 O O . ILE A 1 649 ? -20.521 21.349 13.706 1.00 87.69 649 ILE A O 1
ATOM 4976 N N . GLU A 1 650 ? -20.735 23.102 12.320 1.00 87.50 650 GLU A N 1
ATOM 4977 C CA . GLU A 1 650 ? -22.043 23.470 12.857 1.00 87.50 650 GLU A CA 1
ATOM 4978 C C . GLU A 1 650 ? -23.163 22.849 12.025 1.00 87.50 650 GLU A C 1
ATOM 4980 O O . GLU A 1 650 ? -23.027 22.563 10.831 1.00 87.50 650 GLU A O 1
ATOM 4985 N N . LYS A 1 651 ? -24.303 22.624 12.675 1.00 87.56 651 LYS A N 1
ATOM 4986 C CA . LYS A 1 651 ? -25.499 22.149 11.994 1.00 87.56 651 LYS A CA 1
ATOM 4987 C C . LYS A 1 651 ? -26.032 23.257 11.084 1.00 87.56 651 LYS A C 1
ATOM 4989 O O . LYS A 1 651 ? -26.434 24.320 11.549 1.00 87.56 651 LYS A O 1
ATOM 4994 N N . TRP A 1 652 ? -26.089 22.982 9.786 1.00 86.69 652 TRP A N 1
ATOM 4995 C CA . TRP A 1 652 ? -26.704 23.877 8.810 1.00 86.69 652 TRP A CA 1
ATOM 4996 C C . TRP A 1 652 ? -28.231 23.758 8.883 1.00 86.69 652 TRP A C 1
ATOM 4998 O O . TRP A 1 652 ? -28.786 22.681 8.662 1.00 86.69 652 TRP A O 1
ATOM 5008 N N . SER A 1 653 ? -28.919 24.854 9.208 1.00 84.25 653 SER A N 1
ATOM 5009 C CA . SER A 1 653 ? -30.374 24.868 9.430 1.00 84.25 653 SER A CA 1
ATOM 5010 C C . SER A 1 653 ? -31.187 24.446 8.203 1.00 84.25 653 SER A C 1
ATOM 5012 O O . SER A 1 653 ? -32.209 23.782 8.361 1.00 84.25 653 SER A O 1
ATOM 5014 N N . ALA A 1 654 ? -30.710 24.779 7.001 1.00 83.19 654 ALA A N 1
ATOM 5015 C CA . ALA A 1 654 ? -31.322 24.414 5.723 1.00 83.19 654 ALA A CA 1
ATOM 5016 C C . ALA A 1 654 ? -30.777 23.095 5.141 1.00 83.19 654 ALA A C 1
ATOM 5018 O O . ALA A 1 654 ? -30.979 22.807 3.965 1.00 83.19 654 ALA A O 1
ATOM 5019 N N . CYS A 1 655 ? -30.069 22.289 5.940 1.00 82.88 655 CYS A N 1
ATOM 5020 C CA . CYS A 1 655 ? -29.549 21.012 5.472 1.00 82.88 655 CYS A CA 1
ATOM 5021 C C . CYS A 1 655 ? -30.692 20.081 5.024 1.00 82.88 655 CYS A C 1
ATOM 5023 O O . CYS A 1 655 ? -31.592 19.823 5.824 1.00 82.88 655 CYS A O 1
ATOM 5025 N N . PRO A 1 656 ? -30.635 19.496 3.814 1.00 77.25 656 PRO A N 1
ATOM 5026 C CA . PRO A 1 656 ? -31.704 18.628 3.318 1.00 77.25 656 PRO A CA 1
ATOM 5027 C C . PRO A 1 656 ? -31.859 17.324 4.117 1.00 77.25 656 PRO A C 1
ATOM 5029 O O . PRO A 1 656 ? -32.907 16.694 4.044 1.00 77.25 656 PRO A O 1
ATOM 5032 N N . ILE A 1 657 ? -30.842 16.932 4.895 1.00 79.44 657 ILE A N 1
ATOM 5033 C CA . ILE A 1 657 ? -30.829 15.679 5.665 1.00 79.44 657 ILE A CA 1
ATOM 5034 C C . ILE A 1 657 ? -31.233 15.892 7.125 1.00 79.44 657 ILE A C 1
ATOM 5036 O O . ILE A 1 657 ? -32.012 15.118 7.671 1.00 79.44 657 ILE A O 1
ATOM 5040 N N . CYS A 1 658 ? -30.662 16.895 7.800 1.00 82.25 658 CYS A N 1
ATOM 5041 C CA . CYS A 1 658 ? -30.896 17.097 9.234 1.00 82.25 658 CYS A CA 1
ATOM 5042 C C . CYS A 1 658 ? -31.449 18.479 9.601 1.00 82.25 658 CYS A C 1
ATOM 5044 O O . CYS A 1 658 ? -31.580 18.771 10.790 1.00 82.25 658 CYS A O 1
ATOM 5046 N N . GLY A 1 659 ? -31.766 19.330 8.621 1.00 80.56 659 GLY A N 1
ATOM 5047 C CA . GLY A 1 659 ? -32.340 20.659 8.829 1.00 80.56 659 GLY A CA 1
ATOM 5048 C C . GLY A 1 659 ? -33.695 20.624 9.540 1.00 80.56 659 GLY A C 1
ATOM 5049 O O . GLY A 1 659 ? -34.392 19.615 9.561 1.00 80.56 659 GLY A O 1
ATOM 5050 N N . SER A 1 660 ? -34.082 21.744 10.146 1.00 64.12 660 SER A N 1
ATOM 5051 C CA . SER A 1 660 ? -35.227 21.850 11.070 1.00 64.12 660 SER A CA 1
ATOM 5052 C C . SER A 1 660 ? -36.622 21.768 10.417 1.00 64.12 660 SER A C 1
ATOM 5054 O O . SER A 1 660 ? -37.614 22.065 11.076 1.00 64.12 660 SER A O 1
ATOM 5056 N N . GLY A 1 661 ? -36.722 21.388 9.139 1.00 57.75 661 GLY A N 1
ATOM 5057 C CA . GLY A 1 661 ? -37.993 21.299 8.403 1.00 57.75 661 GLY A CA 1
ATOM 5058 C C . GLY A 1 661 ? -38.124 20.105 7.454 1.00 57.75 661 GLY A C 1
ATOM 5059 O O . GLY A 1 661 ? -39.175 19.942 6.841 1.00 57.75 661 GLY A O 1
ATOM 5060 N N . THR A 1 662 ? -37.098 19.263 7.342 1.00 52.94 662 THR A N 1
ATOM 5061 C CA . THR A 1 662 ? -37.072 18.106 6.443 1.00 52.94 662 THR A CA 1
ATOM 5062 C C . THR A 1 662 ? -36.448 16.922 7.170 1.00 52.94 662 THR A C 1
ATOM 5064 O O . THR A 1 662 ? -35.235 16.833 7.332 1.00 52.94 662 THR A O 1
ATOM 5067 N N . HIS A 1 663 ? -37.289 15.990 7.613 1.00 53.66 663 HIS A N 1
ATOM 5068 C CA . HIS A 1 663 ? -36.860 14.622 7.870 1.00 53.66 663 HIS A CA 1
ATOM 5069 C C . HIS A 1 663 ? -37.099 13.850 6.580 1.00 53.66 663 HIS A C 1
ATOM 5071 O O . HIS A 1 663 ? -38.171 13.276 6.415 1.00 53.66 663 HIS A O 1
ATOM 5077 N N . ALA A 1 664 ? -36.150 13.892 5.644 1.00 54.16 664 ALA A N 1
ATOM 5078 C CA . ALA A 1 664 ? -36.173 12.926 4.554 1.00 54.16 664 ALA A CA 1
ATOM 5079 C C . ALA A 1 664 ? -36.095 11.531 5.197 1.00 54.16 664 ALA A C 1
ATOM 5081 O O . ALA A 1 664 ? -35.117 11.213 5.879 1.00 54.16 664 ALA A O 1
ATOM 5082 N N . GLN A 1 665 ? -37.176 10.757 5.086 1.00 54.69 665 GLN A N 1
ATOM 5083 C CA . GLN A 1 665 ? -37.284 9.439 5.727 1.00 54.69 665 GLN A CA 1
ATOM 5084 C C . GLN A 1 665 ? -36.669 8.335 4.859 1.00 54.69 665 GLN A C 1
ATOM 5086 O O . GLN A 1 665 ? -36.481 7.222 5.341 1.00 54.69 665 GLN A O 1
ATOM 5091 N N . ASP A 1 666 ? -36.339 8.653 3.605 1.00 59.31 666 ASP A N 1
ATOM 5092 C CA . ASP A 1 666 ? -35.822 7.723 2.607 1.00 59.31 666 ASP A CA 1
ATOM 5093 C C . ASP A 1 666 ? -34.678 8.366 1.797 1.00 59.31 666 ASP A C 1
ATOM 5095 O O . ASP A 1 666 ? -34.705 9.552 1.456 1.00 59.31 666 ASP A O 1
ATOM 5099 N N . ILE A 1 667 ? -33.672 7.555 1.465 1.00 54.66 667 ILE A N 1
ATOM 5100 C CA . ILE A 1 667 ? -32.525 7.873 0.606 1.00 54.66 667 ILE A CA 1
ATOM 5101 C C . ILE A 1 667 ? -32.977 8.417 -0.754 1.00 54.66 667 ILE A C 1
ATOM 5103 O O . ILE A 1 667 ? -32.327 9.305 -1.307 1.00 54.66 667 ILE A O 1
ATOM 5107 N N . SER A 1 668 ? -34.111 7.948 -1.282 1.00 58.41 668 SER A N 1
ATOM 5108 C CA . SER A 1 668 ? -34.665 8.444 -2.549 1.00 58.41 668 SER A CA 1
ATOM 5109 C C . SER A 1 668 ? -35.011 9.946 -2.503 1.00 58.41 668 SER A C 1
ATOM 5111 O O . SER A 1 668 ? -34.716 10.688 -3.445 1.00 58.41 668 SER A O 1
ATOM 5113 N N . GLU A 1 669 ? -35.547 10.430 -1.378 1.00 60.91 669 GLU A N 1
ATOM 5114 C CA . GLU A 1 669 ? -35.832 11.850 -1.143 1.00 60.91 669 GLU A CA 1
ATOM 5115 C C . GLU A 1 669 ? -34.549 12.658 -0.922 1.00 60.91 669 GLU A C 1
ATOM 5117 O O . GLU A 1 669 ? -34.458 13.809 -1.357 1.00 60.91 669 GLU A O 1
ATOM 5122 N N . ILE A 1 670 ? -33.538 12.043 -0.301 1.00 57.00 670 ILE A N 1
ATOM 5123 C CA . ILE A 1 670 ? -32.221 12.647 -0.064 1.00 57.00 670 ILE A CA 1
ATOM 5124 C C . ILE A 1 670 ? -31.462 12.839 -1.374 1.00 57.00 670 ILE A C 1
ATOM 5126 O O . ILE A 1 670 ? -30.864 13.897 -1.571 1.00 57.00 670 ILE A O 1
ATOM 5130 N N . ASN A 1 671 ? -31.508 11.862 -2.281 1.00 56.72 671 ASN A N 1
ATOM 5131 C CA . ASN A 1 671 ? -30.892 11.963 -3.602 1.00 56.72 671 ASN A CA 1
ATOM 5132 C C . ASN A 1 671 ? -31.524 13.100 -4.411 1.00 56.72 671 ASN A C 1
ATOM 5134 O O . ASN A 1 671 ? -30.798 13.938 -4.944 1.00 56.72 671 ASN A O 1
ATOM 5138 N N . ARG A 1 672 ? -32.859 13.211 -4.393 1.00 60.69 672 ARG A N 1
ATOM 5139 C CA . ARG A 1 672 ? -33.584 14.315 -5.038 1.00 60.69 672 ARG A CA 1
ATOM 5140 C C . ARG A 1 672 ? -33.219 15.679 -4.442 1.00 60.69 672 ARG A C 1
ATOM 5142 O O . ARG A 1 672 ? -32.867 16.596 -5.176 1.00 60.69 672 ARG A O 1
ATOM 5149 N N . ALA A 1 673 ? -33.235 15.809 -3.114 1.00 55.97 673 ALA A N 1
ATOM 5150 C CA . ALA A 1 673 ? -32.877 17.061 -2.442 1.00 55.97 673 ALA A CA 1
ATOM 5151 C C . ALA A 1 673 ? -31.389 17.428 -2.623 1.00 55.97 673 ALA A C 1
ATOM 5153 O O . ALA A 1 673 ? -31.024 18.601 -2.642 1.00 55.97 673 ALA A O 1
ATOM 5154 N N . SER A 1 674 ? -30.514 16.431 -2.780 1.00 49.03 674 SER A N 1
ATOM 5155 C CA . SER A 1 674 ? -29.085 16.638 -3.035 1.00 49.03 674 SER A CA 1
ATOM 5156 C C . SER A 1 674 ? -28.791 17.045 -4.482 1.00 49.03 674 SER A C 1
ATOM 5158 O O . SER A 1 674 ? -27.839 17.790 -4.712 1.00 49.03 674 SER A O 1
ATOM 5160 N N . GLU A 1 675 ? -29.579 16.577 -5.454 1.00 55.78 675 GLU A N 1
ATOM 5161 C CA . GLU A 1 675 ? -29.530 17.054 -6.844 1.00 55.78 675 GLU A CA 1
ATOM 5162 C C . GLU A 1 675 ? -30.009 18.505 -6.964 1.00 55.78 675 GLU A C 1
ATOM 5164 O O . GLU A 1 675 ? -29.389 19.291 -7.677 1.00 55.78 675 GLU A O 1
ATOM 5169 N N . GLU A 1 676 ? -31.039 18.893 -6.206 1.00 53.31 676 GLU A N 1
ATOM 5170 C CA . GLU A 1 676 ? -31.520 20.281 -6.142 1.00 53.31 676 GLU A CA 1
ATOM 5171 C C . GLU A 1 676 ? -30.418 21.233 -5.622 1.00 53.31 676 GLU A C 1
ATOM 5173 O O . GLU A 1 676 ? -30.150 22.261 -6.239 1.00 53.31 676 GLU A O 1
ATOM 5178 N N . VAL A 1 677 ? -29.666 20.847 -4.579 1.00 50.59 677 VAL A N 1
ATOM 5179 C CA . VAL A 1 677 ? -28.526 21.641 -4.063 1.00 50.59 677 VAL A CA 1
ATOM 5180 C C . VAL A 1 677 ? -27.348 21.720 -5.053 1.00 50.59 677 VAL A C 1
ATOM 5182 O O . VAL A 1 677 ? -26.624 22.713 -5.047 1.00 50.59 677 VAL A O 1
ATOM 5185 N N . ARG A 1 678 ? -27.144 20.715 -5.921 1.00 46.34 678 ARG A N 1
ATOM 5186 C CA . ARG A 1 678 ? -26.100 20.741 -6.971 1.00 46.34 678 ARG A CA 1
ATOM 5187 C C . ARG A 1 678 ? -26.406 21.717 -8.105 1.00 46.34 678 ARG A C 1
ATOM 5189 O O . ARG A 1 678 ? -25.480 22.119 -8.796 1.00 46.34 678 ARG A O 1
ATOM 5196 N N . HIS A 1 679 ? -27.675 22.034 -8.341 1.00 44.69 679 HIS A N 1
ATOM 5197 C CA . HIS A 1 679 ? -28.063 22.980 -9.385 1.00 44.69 679 HIS A CA 1
ATOM 5198 C C . HIS A 1 679 ? -28.017 24.441 -8.924 1.00 44.69 679 HIS A C 1
ATOM 5200 O O . HIS A 1 679 ? -27.901 25.326 -9.770 1.00 44.69 679 HIS A O 1
ATOM 5206 N N . ASP A 1 680 ? -28.059 24.677 -7.610 1.00 36.19 680 ASP A N 1
ATOM 5207 C CA . ASP A 1 680 ? -28.030 26.014 -7.007 1.00 36.19 680 ASP A CA 1
ATOM 5208 C C . ASP A 1 680 ? -26.627 26.466 -6.537 1.00 36.19 680 ASP A C 1
ATOM 5210 O O . ASP A 1 680 ? -26.454 27.638 -6.188 1.00 36.19 680 ASP A O 1
ATOM 5214 N N . ALA A 1 681 ? -25.633 25.567 -6.520 1.00 36.28 681 ALA A N 1
ATOM 5215 C CA . ALA A 1 681 ? -24.216 25.845 -6.233 1.00 36.28 681 ALA A CA 1
ATOM 5216 C C . ALA A 1 681 ? -23.394 25.909 -7.526 1.00 36.28 681 ALA A C 1
ATOM 5218 O O . ALA A 1 681 ? -22.493 26.780 -7.601 1.00 36.28 681 ALA A O 1
#

Mean predicted aligned error: 21.01 Å

Sequence (681 aa):
MANSELPEVIISQHAATQMYRVAHPYLHRGLECGGHLYGARVQVAGQTMTFVMAAGTPGPKAVCTPASFTSDALHGEQWLRTLEHVWPDFPWVVIGEGHVHPMPLHRLSGIDIMALEDAAADGPYLAILLSNTGERLRLQAFISEVGPTGSASVRQATCRIDEELCQGLANLDDKAVAPISIPRAQQKVLRHASVNLRRQGLVVEPIVTSHGRTVMMYDPSSPDNLVALEPRKREGRTIWALHARSSSGWQDEPRIVSDSFDEESLVTYITHCLSSSTTVLAPSHPEIDVLARCDSWHVLLPQSLINELAEQPALIQASLRADEHWLSLDSIAPIDSGSKSDCPVVTWNHQREGYPELVRNEDGWQLNHGEQQTPVAVWNPADAGTRQQGLTALSRLQSKRVGLIGLGSMGSRLALHLAACDVQVLGADEGRFKAANAYPRYPYQRPLHQLVGRTKADILRQVEGEVLGSKLITTWHGNVVNDSVFEQHLLEFQPDLLIVSTDTLDSRRDIGALARCNGISQLHVGFADAAASVELAYYGTEERDPCPICRYGQQSQGGNGAALRPSSQMYAADTANDQMAVSALHASIELGAAVVSRTVVDLLAAPSIAEGVARTFRMGGQSGNLIWFSHQPDSWIFEDSLHKIVATIEKWSACPICGSGTHAQDISEINRASEEVRHDA

Secondary structure (DSSP, 8-state):
----PPPEEEEEHHHHHHHHHHHHHHHTTT--EEEEEEEEEEEETTEEEEEEEEE----TT-EE-SS-EE--HHHHHHHHHHHHHHSTTS--EEEEEEEE-SS---S--HHHHHHHHHHGGGS-EEEEEEEE-SSSEEEEEEEEEE-TTS-EEEEEEEEEEEHHHHHHHHTTSTT--S-----HHHHHHHHHHHHHHHHTT-EEEEEEETTEEEEEEE-TTSTT-EEEEEEEEETTEEEEEEEEEETTEE-SSPEE--S---HHHHHHHHHHHHH-SS-BPPPSSTT-EEEEETTEEEEE--HHHHHHHHT-HHHHHHTT-SSS-PPP----PPPPSSSS------EE----S-PPEEEEETTEEEEE------------GGGHHHHHTT-TTGGGTTT-EEEEE--SHHHHHHHHHHHTTT-EEEEE--PBPPGGGSSSSSS----GGGTTTSBHHHHHHHHHHHHT----EEEE-S--TT-HHHHHHHHHH--SEEEE--SSHHHHHHHHHHHHHTT--EEEEEEEGGGTEEEEEEE-SSTTSPPHHHHHHHHHH-SS-SS----S--TTS--SSTT------HHHHHHHHHHHHHHHHHHHHSTTTTTT----EEETTEEESEEEEESSTTSTT-SSTT-EEEE-PPPPTT-TTTSTT----SHHHHHHHHHHHHHH-

Solvent-accessible surface area (backbone atoms only — not comparable to full-atom values): 38821 Å² total; per-residue (Å²): 128,81,83,76,74,60,51,46,37,40,31,22,53,61,15,57,50,36,42,50,64,60,17,51,77,33,41,81,69,44,18,14,28,34,14,38,25,29,25,43,78,47,76,54,98,88,40,65,36,37,40,35,57,39,39,46,62,30,43,96,75,34,46,62,34,68,86,48,64,44,62,19,63,70,50,44,53,54,50,49,56,49,49,39,66,78,41,68,91,48,72,68,38,82,43,34,39,32,37,28,52,45,52,76,53,90,62,80,50,75,64,52,50,50,53,32,34,60,46,14,77,84,38,72,23,34,42,34,41,42,21,55,72,88,85,51,80,44,79,46,34,32,36,13,39,58,44,99,85,70,49,51,42,80,42,75,34,48,66,45,73,33,67,63,60,39,52,58,49,48,61,75,36,69,82,39,49,75,64,58,80,71,52,71,70,58,53,50,36,54,54,50,29,47,52,52,44,42,74,72,64,29,48,71,47,83,42,82,50,56,47,18,72,23,41,36,37,32,38,81,93,44,76,54,28,35,37,37,40,33,53,41,79,54,98,91,38,65,30,34,32,39,39,53,28,43,90,93,42,69,58,95,68,65,44,69,62,51,76,71,75,58,46,65,61,51,45,52,51,52,56,46,62,64,72,45,103,66,65,75,61,75,64,98,53,100,84,59,58,52,48,54,52,97,94,46,49,39,52,57,68,60,70,68,58,53,57,58,49,70,76,42,64,67,64,61,57,64,76,71,69,78,73,98,72,90,82,79,89,83,71,92,74,81,81,81,87,85,69,101,68,96,72,81,79,56,82,61,88,88,82,90,83,89,81,66,45,81,44,77,54,100,92,44,79,42,78,40,76,69,74,78,75,75,73,82,76,75,84,52,52,76,50,53,62,65,68,47,71,78,41,76,67,42,73,56,23,55,84,37,29,33,34,34,36,25,50,51,55,51,30,50,50,36,51,52,58,37,38,75,44,49,20,34,31,44,37,31,25,60,50,56,33,48,74,81,47,68,65,57,39,54,99,64,96,62,66,61,85,83,44,48,74,38,45,40,36,58,52,51,48,53,48,38,44,72,69,52,60,52,85,39,63,47,64,40,79,43,68,72,66,93,28,68,67,54,50,52,52,50,60,75,56,59,39,64,33,37,35,40,43,51,57,47,69,64,56,49,46,51,52,41,47,54,30,49,74,70,59,32,29,34,40,39,38,46,39,26,74,48,31,41,26,34,39,40,38,53,28,51,54,54,82,80,41,26,52,68,61,15,52,57,56,55,57,77,71,57,81,88,64,102,71,75,74,68,68,91,42,44,73,57,53,85,59,99,53,97,78,70,76,72,71,46,54,44,69,34,48,52,52,44,31,50,54,50,44,52,52,51,50,55,47,60,52,37,92,29,45,90,72,62,65,77,57,60,54,74,56,97,90,43,69,15,27,28,37,42,38,26,67,38,52,73,47,97,88,32,80,44,53,68,37,73,48,72,39,67,68,60,55,37,63,83,26,65,67,68,12,89,85,36,78,50,90,44,70,71,54,43,52,54,51,52,52,55,53,62,74,77,108

pLDDT: mean 70.77, std 20.21, range [25.44, 97.38]

Radius of gyration: 35.15 Å; Cα contacts (8 Å, |Δi|>4): 1172; chains: 1; bounding box: 89×91×88 Å